Protein 1ISI (pdb70)

InterPro domains:
  IPR003193 ADP-ribosyl cyclase (CD38/157) [PF02267] (41-280)
  IPR003193 ADP-ribosyl cyclase (CD38/157) [PTHR10912] (11-288)
  IPR003193 ADP-ribosyl cyclase (CD38/157) [cd04759] (38-280)

Structure (mmCIF, N/CA/C/O backbone):
data_1ISI
#
_entry.id   1ISI
#
_cell.length_a   58.945
_cell.length_b   112.740
_cell.length_c   130.851
_cell.angle_alpha   90.00
_cell.angle_beta   90.00
_cell.angle_gamma   90.00
#
_symmetry.space_group_name_H-M   'P 21 21 21'
#
loop_
_entity.id
_entity.type
_entity.pdbx_description
1 polymer 'bone marrow stromal cell antigen 1'
2 branched 2-acetamido-2-deoxy-beta-D-glucopyranose-(1-4)-2-acetamido-2-deoxy-beta-D-glucopyranose
3 non-polymer NICOTINAMIDE
4 non-polymer '[[(2R,3S,4R,5R)-3,4-dihydroxy-5-(9H-imidazo[2,1-f]purin-6-ium-3-yl)oxolan-2-yl]methoxy-oxidanidyl-phosphoryl] [(2R,3S,4R,5R)-3,4-dihydroxy-5-oxidanidyl-oxolan-2-yl]methyl phosphate'
5 water water
#
loop_
_atom_site.group_PDB
_atom_site.id
_atom_site.type_symbol
_atom_site.label_atom_id
_atom_site.label_alt_id
_atom_site.label_comp_id
_atom_site.label_asym_id
_atom_site.label_entity_id
_atom_site.label_seq_id
_atom_site.pdbx_PDB_ins_code
_atom_site.Cartn_x
_atom_site.Cartn_y
_atom_site.Cartn_z
_atom_site.occupancy
_atom_site.B_iso_or_equiv
_atom_site.auth_seq_id
_atom_site.auth_comp_id
_atom_site.auth_asym_id
_atom_site.auth_atom_id
_atom_site.pdbx_PDB_model_num
ATOM 1 N N . TRP A 1 2 ? 1.818 -0.142 69.367 1.00 57.18 2 TRP A N 1
ATOM 2 C CA . TRP A 1 2 ? 2.721 0.475 70.382 1.00 56.57 2 TRP A CA 1
ATOM 3 C C . TRP A 1 2 ? 1.947 0.782 71.658 1.00 56.82 2 TRP A C 1
ATOM 4 O O . TRP A 1 2 ? 0.896 1.420 71.618 1.00 56.24 2 TRP A O 1
ATOM 15 N N . ARG A 1 3 ? 2.479 0.332 72.791 1.00 57.88 3 ARG A N 1
ATOM 16 C CA . ARG A 1 3 ? 1.822 0.536 74.076 1.00 58.65 3 ARG A CA 1
ATOM 17 C C . ARG A 1 3 ? 2.364 1.694 74.911 1.00 57.51 3 ARG A C 1
ATOM 18 O O . ARG A 1 3 ? 2.289 1.668 76.139 1.00 57.53 3 ARG A O 1
ATOM 26 N N . ALA A 1 4 ? 2.904 2.711 74.250 1.00 56.43 4 ALA A N 1
ATOM 27 C CA . ALA A 1 4 ? 3.432 3.870 74.957 1.00 55.16 4 ALA A CA 1
ATOM 28 C C . ALA A 1 4 ? 2.844 5.144 74.371 1.00 54.08 4 ALA A C 1
ATOM 29 O O . ALA A 1 4 ? 2.292 5.137 73.269 1.00 53.19 4 ALA A O 1
ATOM 31 N N . GLU A 1 5 ? 2.963 6.236 75.118 1.00 52.99 5 GLU A N 1
ATOM 32 C CA . GLU A 1 5 ? 2.442 7.526 74.688 1.00 52.22 5 GLU A CA 1
ATOM 33 C C . GLU A 1 5 ? 3.001 7.952 73.331 1.00 50.13 5 GLU A C 1
ATOM 34 O O . GLU A 1 5 ? 4.186 7.769 73.049 1.00 48.64 5 GLU A O 1
ATOM 40 N N . GLY A 1 6 ? 2.136 8.521 72.497 1.00 48.11 6 GLY A N 1
ATOM 41 C CA . GLY A 1 6 ? 2.558 8.979 71.187 1.00 46.07 6 GLY A CA 1
ATOM 42 C C . GLY A 1 6 ? 3.379 10.251 71.288 1.00 44.53 6 GLY A C 1
ATOM 43 O O . GLY A 1 6 ? 3.503 10.831 72.365 1.00 44.34 6 GLY A O 1
ATOM 44 N N . THR A 1 7 ? 3.934 10.687 70.162 1.00 42.55 7 THR A N 1
ATOM 45 C CA . THR A 1 7 ? 4.760 11.888 70.118 1.00 41.06 7 THR A CA 1
ATOM 46 C C . THR A 1 7 ? 4.071 13.098 70.748 1.00 40.59 7 THR A C 1
ATOM 47 O O . THR A 1 7 ? 2.868 13.297 70.578 1.00 40.92 7 THR A O 1
ATOM 51 N N . SER A 1 8 ? 4.846 13.900 71.474 1.00 38.60 8 SER A N 1
ATOM 52 C CA . SER A 1 8 ? 4.326 15.096 72.128 1.00 37.62 8 SER A CA 1
ATOM 53 C C . SER A 1 8 ? 3.987 16.167 71.088 1.00 37.52 8 SER A C 1
ATOM 54 O O . SER A 1 8 ? 4.763 16.421 70.166 1.00 36.54 8 SER A O 1
ATOM 57 N N . ALA A 1 9 ? 2.828 16.796 71.241 1.00 36.37 9 ALA A N 1
ATOM 58 C CA . ALA A 1 9 ? 2.415 17.835 70.312 1.00 36.53 9 ALA A CA 1
ATOM 59 C C . ALA A 1 9 ? 3.380 19.013 70.400 1.00 37.07 9 ALA A C 1
ATOM 60 O O . ALA A 1 9 ? 3.866 19.345 71.483 1.00 36.88 9 ALA A O 1
ATOM 62 N N . HIS A 1 10 ? 3.659 19.634 69.257 1.00 36.21 10 HIS A N 1
ATOM 63 C CA . HIS A 1 10 ? 4.552 20.791 69.201 1.00 38.16 10 HIS A CA 1
ATOM 64 C C . HIS A 1 10 ? 5.932 20.505 69.804 1.00 36.04 10 HIS A C 1
ATOM 65 O O . HIS A 1 10 ? 6.538 21.367 70.451 1.00 33.53 10 HIS A O 1
ATOM 72 N N . LEU A 1 11 ? 6.415 19.289 69.575 1.00 34.89 11 LEU A N 1
ATOM 73 C CA . LEU A 1 11 ? 7.711 18.850 70.074 1.00 34.83 11 LEU A CA 1
ATOM 74 C C . LEU A 1 11 ? 8.800 19.866 69.778 1.00 34.89 11 LEU A C 1
ATOM 75 O O . LEU A 1 11 ? 9.562 20.248 70.670 1.00 33.34 11 LEU A O 1
ATOM 80 N N . ARG A 1 12 ? 8.859 20.322 68.529 1.00 33.81 12 ARG A N 1
ATOM 81 C CA . ARG A 1 12 ? 9.879 21.281 68.121 1.00 33.89 12 ARG A CA 1
ATOM 82 C C . ARG A 1 12 ? 9.847 22.609 68.879 1.00 32.70 12 ARG A C 1
ATOM 83 O O . ARG A 1 12 ? 10.875 23.054 69.391 1.00 32.81 12 ARG A O 1
ATOM 91 N N . ASP A 1 13 ? 8.685 23.252 68.951 1.00 32.92 13 ASP A N 1
ATOM 92 C CA . ASP A 1 13 ? 8.590 24.528 69.663 1.00 31.52 13 ASP A CA 1
ATOM 93 C C . ASP A 1 13 ? 8.986 24.378 71.129 1.00 29.45 13 ASP A C 1
ATOM 94 O O . ASP A 1 13 ? 9.705 25.215 71.676 1.00 28.49 13 ASP A O 1
ATOM 99 N N . ILE A 1 14 ? 8.518 23.307 71.759 1.00 28.83 14 ILE A N 1
ATOM 100 C CA . ILE A 1 14 ? 8.831 23.050 73.166 1.00 28.64 14 ILE A CA 1
ATOM 101 C C . ILE A 1 14 ? 10.335 22.834 73.369 1.00 27.78 14 ILE A C 1
ATOM 102 O O . ILE A 1 14 ? 10.956 23.437 74.249 1.00 27.92 14 ILE A O 1
ATOM 107 N N . PHE A 1 15 ? 10.910 21.982 72.528 1.00 28.31 15 PHE A N 1
ATOM 108 C CA . PHE A 1 15 ? 12.331 21.654 72.567 1.00 27.57 15 PHE A CA 1
ATOM 109 C C . PHE A 1 15 ? 13.151 22.937 72.466 1.00 27.57 15 PHE A C 1
ATOM 110 O O . PHE A 1 15 ? 13.965 23.239 73.343 1.00 26.45 15 PHE A O 1
ATOM 118 N N . LEU A 1 16 ? 12.921 23.702 71.402 1.00 28.80 16 LEU A N 1
ATOM 119 C CA . LEU A 1 16 ? 13.654 24.946 71.184 1.00 28.88 16 LEU A CA 1
ATOM 120 C C . LEU A 1 16 ? 13.397 25.957 72.297 1.00 28.28 16 LEU A C 1
ATOM 121 O O . LEU A 1 16 ? 14.300 26.676 72.717 1.00 28.55 16 LEU A O 1
ATOM 126 N N . GLY A 1 17 ? 12.161 26.011 72.774 1.00 27.65 17 GLY A N 1
ATOM 127 C CA . GLY A 1 17 ? 11.843 26.932 73.848 1.00 26.84 17 GLY A CA 1
ATOM 128 C C . GLY A 1 17 ? 12.620 26.595 75.112 1.00 27.15 17 GLY A C 1
ATOM 129 O O . GLY A 1 17 ? 13.225 27.476 75.730 1.00 28.63 17 GLY A O 1
ATOM 130 N N . ARG A 1 18 ? 12.620 25.319 75.491 1.00 27.51 18 ARG A N 1
ATOM 131 C CA . ARG A 1 18 ? 13.324 24.888 76.696 1.00 28.18 18 ARG A CA 1
ATOM 132 C C . ARG A 1 18 ? 14.828 25.061 76.540 1.00 27.57 18 ARG A C 1
ATOM 133 O O . ARG A 1 18 ? 15.517 25.471 77.475 1.00 24.38 18 ARG A O 1
ATOM 141 N N . CYS A 1 19 ? 15.340 24.772 75.350 1.00 27.54 19 CYS A N 1
ATOM 142 C CA . CYS A 1 19 ? 16.765 24.927 75.108 1.00 27.01 19 CYS A CA 1
ATOM 143 C C . CYS A 1 19 ? 17.149 26.397 75.275 1.00 27.61 19 CYS A C 1
ATOM 144 O O . CYS A 1 19 ? 18.162 26.717 75.905 1.00 24.57 19 CYS A O 1
ATOM 147 N N . ALA A 1 20 ? 16.329 27.293 74.726 1.00 27.96 20 ALA A N 1
ATOM 148 C CA . ALA A 1 20 ? 16.600 28.728 74.828 1.00 30.08 20 ALA A CA 1
ATOM 149 C C . ALA A 1 20 ? 16.608 29.189 76.287 1.00 31.08 20 ALA A C 1
ATOM 150 O O . ALA A 1 20 ? 17.536 29.877 76.731 1.00 31.42 20 ALA A O 1
ATOM 152 N N . GLU A 1 21 ? 15.584 28.802 77.038 1.00 30.69 21 GLU A N 1
ATOM 153 C CA . GLU A 1 21 ? 15.510 29.197 78.443 1.00 31.39 21 GLU A CA 1
ATOM 154 C C . GLU A 1 21 ? 16.699 28.693 79.248 1.00 32.06 21 GLU A C 1
ATOM 155 O O . GLU A 1 21 ? 17.238 29.419 80.086 1.00 32.43 21 GLU A O 1
ATOM 161 N N . TYR A 1 22 ? 17.121 27.459 78.978 1.00 31.15 22 TYR A N 1
ATOM 162 C CA . TYR A 1 22 ? 18.233 26.868 79.707 1.00 32.14 22 TYR A CA 1
ATOM 163 C C . TYR A 1 22 ? 19.567 27.586 79.537 1.00 33.69 22 TYR A C 1
ATOM 164 O O . TYR A 1 22 ? 20.366 27.646 80.479 1.00 31.17 22 TYR A O 1
ATOM 173 N N . ARG A 1 23 ? 19.823 28.105 78.338 1.00 35.46 23 ARG A N 1
ATOM 174 C CA . ARG A 1 23 ? 21.077 28.799 78.073 1.00 38.79 23 ARG A CA 1
ATOM 175 C C . ARG A 1 23 ? 21.381 29.841 79.138 1.00 39.71 23 ARG A C 1
ATOM 176 O O . ARG A 1 23 ? 22.532 29.999 79.546 1.00 40.17 23 ARG A O 1
ATOM 184 N N . ALA A 1 24 ? 20.349 30.542 79.597 1.00 40.71 24 ALA A N 1
ATOM 185 C CA . ALA A 1 24 ? 20.526 31.563 80.624 1.00 41.90 24 ALA A CA 1
ATOM 186 C C . ALA A 1 24 ? 21.083 30.955 81.907 1.00 43.53 24 ALA A C 1
ATOM 187 O O . ALA A 1 24 ? 21.811 31.614 82.653 1.00 43.91 24 ALA A O 1
ATOM 189 N N . LEU A 1 25 ? 20.736 29.697 82.161 1.00 42.46 25 LEU A N 1
ATOM 190 C CA . LEU A 1 25 ? 21.196 29.006 83.357 1.00 44.23 25 LEU A CA 1
ATOM 191 C C . LEU A 1 25 ? 22.646 28.567 83.221 1.00 45.31 25 LEU A C 1
ATOM 192 O O . LEU A 1 25 ? 23.281 28.175 84.202 1.00 46.50 25 LEU A O 1
ATOM 197 N N . LEU A 1 26 ? 23.166 28.621 82.001 1.00 46.33 26 LEU A N 1
ATOM 198 C CA . LEU A 1 26 ? 24.551 28.244 81.747 1.00 47.08 26 LEU A CA 1
ATOM 199 C C . LEU A 1 26 ? 25.446 29.443 82.030 1.00 49.33 26 LEU A C 1
ATOM 200 O O . LEU A 1 26 ? 25.004 30.591 81.945 1.00 49.09 26 LEU A O 1
ATOM 205 N N . SER A 1 27 ? 26.701 29.173 82.374 1.00 51.63 27 SER A N 1
ATOM 206 C CA . SER A 1 27 ? 27.661 30.238 82.637 1.00 54.11 27 SER A CA 1
ATOM 207 C C . SER A 1 27 ? 28.133 30.744 81.278 1.00 55.55 27 SER A C 1
ATOM 208 O O . SER A 1 27 ? 28.208 29.974 80.320 1.00 55.22 27 SER A O 1
ATOM 211 N N . PRO A 1 28 ? 28.452 32.044 81.175 1.00 57.03 28 PRO A N 1
ATOM 212 C CA . PRO A 1 28 ? 28.914 32.633 79.913 1.00 57.95 28 PRO A CA 1
ATOM 213 C C . PRO A 1 28 ? 29.882 31.738 79.141 1.00 58.61 28 PRO A C 1
ATOM 214 O O . PRO A 1 28 ? 29.717 31.523 77.939 1.00 58.40 28 PRO A O 1
ATOM 218 N N . GLU A 1 29 ? 30.881 31.209 79.842 1.00 59.33 29 GLU A N 1
ATOM 219 C CA . GLU A 1 29 ? 31.878 30.343 79.223 1.00 60.75 29 GLU A CA 1
ATOM 220 C C . GLU A 1 29 ? 31.275 29.213 78.387 1.00 59.45 29 GLU A C 1
ATOM 221 O O . GLU A 1 29 ? 31.788 28.890 77.315 1.00 59.71 29 GLU A O 1
ATOM 227 N N . GLN A 1 30 ? 30.192 28.616 78.879 1.00 57.98 30 GLN A N 1
ATOM 228 C CA . GLN A 1 30 ? 29.532 27.513 78.178 1.00 56.25 30 GLN A CA 1
ATOM 229 C C . GLN A 1 30 ? 28.151 27.880 77.642 1.00 54.84 30 GLN A C 1
ATOM 230 O O . GLN A 1 30 ? 27.408 27.014 77.177 1.00 53.17 30 GLN A O 1
ATOM 236 N N . ARG A 1 31 ? 27.824 29.166 77.692 1.00 54.25 31 ARG A N 1
ATOM 237 C CA . ARG A 1 31 ? 26.525 29.656 77.236 1.00 53.83 31 ARG A CA 1
ATOM 238 C C . ARG A 1 31 ? 26.338 29.604 75.723 1.00 53.71 31 ARG A C 1
ATOM 239 O O . ARG A 1 31 ? 25.211 29.689 75.226 1.00 53.39 31 ARG A O 1
ATOM 247 N N . ASN A 1 32 ? 27.435 29.465 74.989 1.00 52.75 32 ASN A N 1
ATOM 248 C CA . ASN A 1 32 ? 27.352 29.420 73.539 1.00 52.18 32 ASN A CA 1
ATOM 249 C C . ASN A 1 32 ? 26.874 28.063 73.031 1.00 50.44 32 ASN A C 1
ATOM 250 O O . ASN A 1 32 ? 27.676 27.187 72.699 1.00 50.66 32 ASN A O 1
ATOM 255 N N . LYS A 1 33 ? 25.555 27.904 72.981 1.00 47.50 33 LYS A N 1
ATOM 256 C CA . LYS A 1 33 ? 24.922 26.678 72.507 1.00 43.66 33 LYS A CA 1
ATOM 257 C C . LYS A 1 33 ? 24.006 27.046 71.354 1.00 40.88 33 LYS A C 1
ATOM 258 O O . LYS A 1 33 ? 23.380 28.102 71.369 1.00 40.36 33 LYS A O 1
ATOM 264 N N . ASP A 1 34 ? 23.936 26.180 70.351 1.00 38.04 34 ASP A N 1
ATOM 265 C CA . ASP A 1 34 ? 23.085 26.433 69.197 1.00 35.78 34 ASP A CA 1
ATOM 266 C C . ASP A 1 34 ? 21.880 25.504 69.256 1.00 33.17 34 ASP A C 1
ATOM 267 O O . ASP A 1 34 ? 21.931 24.362 68.798 1.00 30.85 34 ASP A O 1
ATOM 272 N N . CYS A 1 35 ? 20.794 26.008 69.824 1.00 31.38 35 CYS A N 1
ATOM 273 C CA . CYS A 1 35 ? 19.579 25.233 69.967 1.00 30.50 35 CYS A CA 1
ATOM 274 C C . CYS A 1 35 ? 19.068 24.642 68.662 1.00 29.73 35 CYS A C 1
ATOM 275 O O . CYS A 1 35 ? 18.516 23.543 68.648 1.00 28.22 35 CYS A O 1
ATOM 278 N N . THR A 1 36 ? 19.255 25.356 67.560 1.00 30.71 36 THR A N 1
ATOM 279 C CA . THR A 1 36 ? 18.798 24.849 66.273 1.00 31.47 36 THR A CA 1
ATOM 280 C C . THR A 1 36 ? 19.615 23.628 65.860 1.00 30.68 36 THR A C 1
ATOM 281 O O . THR A 1 36 ? 19.067 22.629 65.393 1.00 30.83 36 THR A O 1
ATOM 285 N N . ALA A 1 37 ? 20.926 23.705 66.053 1.00 30.28 37 ALA A N 1
ATOM 286 C CA . ALA A 1 37 ? 21.807 22.596 65.702 1.00 30.03 37 ALA A CA 1
ATOM 287 C C . ALA A 1 37 ? 21.542 21.415 66.636 1.00 28.87 37 ALA A C 1
ATOM 288 O O . ALA A 1 37 ? 21.513 20.255 66.207 1.00 27.60 37 ALA A O 1
ATOM 290 N N . ILE A 1 38 ? 21.341 21.710 67.916 1.00 28.15 38 ILE A N 1
ATOM 291 C CA . ILE A 1 38 ? 21.080 20.654 68.887 1.00 27.36 38 ILE A CA 1
ATOM 292 C C . ILE A 1 38 ? 19.813 19.909 68.481 1.00 27.18 38 ILE A C 1
ATOM 293 O O . ILE A 1 38 ? 19.765 18.680 68.507 1.00 27.23 38 ILE A O 1
ATOM 298 N N . TRP A 1 39 ? 18.793 20.654 68.074 1.00 28.94 39 TRP A N 1
ATOM 299 C CA . TRP A 1 39 ? 17.536 20.042 67.637 1.00 28.05 39 TRP A CA 1
ATOM 300 C C . TRP A 1 39 ? 17.739 19.161 66.396 1.00 28.70 39 TRP A C 1
ATOM 301 O O . TRP A 1 39 ? 17.225 18.039 66.320 1.00 27.03 39 TRP A O 1
ATOM 312 N N . GLU A 1 40 ? 18.490 19.675 65.427 1.00 29.66 40 GLU A N 1
ATOM 313 C CA . GLU A 1 40 ? 18.757 18.934 64.198 1.00 31.69 40 GLU A CA 1
ATOM 314 C C . GLU A 1 40 ? 19.419 17.596 64.533 1.00 29.34 40 GLU A C 1
ATOM 315 O O . GLU A 1 40 ? 19.009 16.552 64.030 1.00 29.86 40 GLU A O 1
ATOM 321 N N . ALA A 1 41 ? 20.435 17.633 65.393 1.00 29.39 41 ALA A N 1
ATOM 322 C CA . ALA A 1 41 ? 21.144 16.419 65.796 1.00 28.53 41 ALA A CA 1
ATOM 323 C C . ALA A 1 41 ? 20.188 15.455 66.497 1.00 29.20 41 ALA A C 1
ATOM 324 O O . ALA A 1 41 ? 20.222 14.248 66.270 1.00 28.30 41 ALA A O 1
ATOM 326 N N . PHE A 1 42 ? 19.331 16.003 67.351 1.00 30.58 42 PHE A N 1
ATOM 327 C CA . PHE A 1 42 ? 18.351 15.210 68.084 1.00 30.10 42 PHE A CA 1
ATOM 328 C C . PHE A 1 42 ? 17.361 14.499 67.158 1.00 30.89 42 PHE A C 1
ATOM 329 O O . PHE A 1 42 ? 17.118 13.300 67.298 1.00 30.21 42 PHE A O 1
ATOM 337 N N . LYS A 1 43 ? 16.798 15.231 66.202 1.00 31.90 43 LYS A N 1
ATOM 338 C CA . LYS A 1 43 ? 15.796 14.637 65.329 1.00 32.99 43 LYS A CA 1
ATOM 339 C C . LYS A 1 43 ? 16.254 13.552 64.370 1.00 33.33 43 LYS A C 1
ATOM 340 O O . LYS A 1 43 ? 15.450 13.041 63.595 1.00 32.72 43 LYS A O 1
ATOM 346 N N . VAL A 1 44 ? 17.528 13.180 64.426 1.00 33.66 44 VAL A N 1
ATOM 347 C CA . VAL A 1 44 ? 18.011 12.117 63.553 1.00 34.98 44 VAL A CA 1
ATOM 348 C C . VAL A 1 44 ? 17.254 10.831 63.902 1.00 35.39 44 VAL A C 1
ATOM 349 O O . VAL A 1 44 ? 17.011 9.986 63.044 1.00 34.47 44 VAL A O 1
ATOM 353 N N . ALA A 1 45 ? 16.863 10.700 65.168 1.00 36.44 45 ALA A N 1
ATOM 354 C CA . ALA A 1 45 ? 16.126 9.527 65.625 1.00 36.95 45 ALA A CA 1
ATOM 355 C C . ALA A 1 45 ? 14.706 9.522 65.068 1.00 38.50 45 ALA A C 1
ATOM 356 O O . ALA A 1 45 ? 14.039 8.487 65.066 1.00 38.14 45 ALA A O 1
ATOM 358 N N . LEU A 1 46 ? 14.247 10.679 64.599 1.00 39.80 46 LEU A N 1
ATOM 359 C CA . LEU A 1 46 ? 12.898 10.803 64.049 1.00 41.64 46 LEU A CA 1
ATOM 360 C C . LEU A 1 46 ? 12.838 10.501 62.552 1.00 43.12 46 LEU A C 1
ATOM 361 O O . LEU A 1 46 ? 11.786 10.644 61.925 1.00 43.40 46 LEU A O 1
ATOM 366 N N . ASP A 1 47 ? 13.969 10.101 61.979 1.00 43.69 47 ASP A N 1
ATOM 367 C CA . ASP A 1 47 ? 14.010 9.752 60.566 1.00 44.38 47 ASP A CA 1
ATOM 368 C C . ASP A 1 47 ? 14.197 8.247 60.453 1.00 44.18 47 ASP A C 1
ATOM 369 O O . ASP A 1 47 ? 14.158 7.691 59.358 1.00 45.75 47 ASP A O 1
ATOM 374 N N . LYS A 1 48 ? 14.391 7.593 61.593 1.00 42.64 48 LYS A N 1
ATOM 375 C CA . LYS A 1 48 ? 14.608 6.151 61.621 1.00 42.14 48 LYS A CA 1
ATOM 376 C C . LYS A 1 48 ? 13.394 5.334 62.037 1.00 41.73 48 LYS A C 1
ATOM 377 O O . LYS A 1 48 ? 12.413 5.861 62.564 1.00 40.69 48 LYS A O 1
ATOM 383 N N . ASP A 1 49 ? 13.481 4.030 61.790 1.00 41.10 49 ASP A N 1
ATOM 384 C CA . ASP A 1 49 ? 12.432 3.095 62.165 1.00 41.18 49 ASP A CA 1
ATOM 385 C C . ASP A 1 49 ? 12.319 3.198 63.689 1.00 40.24 49 ASP A C 1
ATOM 386 O O . ASP A 1 49 ? 13.330 3.147 64.392 1.00 39.59 49 ASP A O 1
ATOM 391 N N . PRO A 1 50 ? 11.092 3.336 64.219 1.00 39.40 50 PRO A N 1
ATOM 392 C CA . PRO A 1 50 ? 10.875 3.453 65.666 1.00 39.18 50 PRO A CA 1
ATOM 393 C C . PRO A 1 50 ? 11.405 2.310 66.528 1.00 38.92 50 PRO A C 1
ATOM 394 O O . PRO A 1 50 ? 11.306 2.352 67.755 1.00 38.09 50 PRO A O 1
ATOM 398 N N . CYS A 1 51 ? 11.968 1.289 65.896 1.00 39.05 51 CYS A N 1
ATOM 399 C CA . CYS A 1 51 ? 12.522 0.169 66.647 1.00 40.04 51 CYS A CA 1
ATOM 400 C C . CYS A 1 51 ? 13.973 -0.075 66.271 1.00 39.80 51 CYS A C 1
ATOM 401 O O . CYS A 1 51 ? 14.537 -1.120 66.594 1.00 40.42 51 CYS A O 1
ATOM 404 N N . SER A 1 52 ? 14.582 0.902 65.607 1.00 39.72 52 SER A N 1
ATOM 405 C CA . SER A 1 52 ? 15.969 0.773 65.174 1.00 39.51 52 SER A CA 1
ATOM 406 C C . SER A 1 52 ? 16.822 1.969 65.577 1.00 38.78 52 SER A C 1
ATOM 407 O O . SER A 1 52 ? 17.752 2.343 64.859 1.00 39.43 52 SER A O 1
ATOM 410 N N . VAL A 1 53 ? 16.498 2.582 66.712 1.00 36.66 53 VAL A N 1
ATOM 411 C CA . VAL A 1 53 ? 17.270 3.722 67.187 1.00 34.36 53 VAL A CA 1
ATOM 412 C C . VAL A 1 53 ? 18.193 3.253 68.306 1.00 33.95 53 VAL A C 1
ATOM 413 O O . VAL A 1 53 ? 17.750 2.658 69.285 1.00 32.68 53 VAL A O 1
ATOM 417 N N . LEU A 1 54 ? 19.485 3.511 68.144 1.00 33.55 54 LEU A N 1
ATOM 418 C CA . LEU A 1 54 ? 20.468 3.102 69.138 1.00 34.04 54 LEU A CA 1
ATOM 419 C C . LEU A 1 54 ? 20.902 4.287 69.988 1.00 32.24 54 LEU A C 1
ATOM 420 O O . LEU A 1 54 ? 20.787 5.437 69.568 1.00 32.51 54 LEU A O 1
ATOM 425 N N . PRO A 1 55 ? 21.397 4.021 71.204 1.00 31.18 55 PRO A N 1
ATOM 426 C CA . PRO A 1 55 ? 21.838 5.122 72.060 1.00 30.35 55 PRO A CA 1
ATOM 427 C C . PRO A 1 55 ? 22.860 5.998 71.324 1.00 29.67 55 PRO A C 1
ATOM 428 O O . PRO A 1 55 ? 22.805 7.230 71.389 1.00 29.53 55 PRO A O 1
ATOM 432 N N . SER A 1 56 ? 23.777 5.354 70.608 1.00 28.24 56 SER A N 1
ATOM 433 C CA . SER A 1 56 ? 24.823 6.069 69.878 1.00 29.77 56 SER A CA 1
ATOM 434 C C . SER A 1 56 ? 24.323 7.034 68.801 1.00 29.59 56 SER A C 1
ATOM 435 O O . SER A 1 56 ? 25.047 7.956 68.418 1.00 30.38 56 SER A O 1
ATOM 438 N N . ASP A 1 57 ? 23.104 6.834 68.307 1.00 28.60 57 ASP A N 1
ATOM 439 C CA . ASP A 1 57 ? 22.566 7.746 67.298 1.00 29.20 57 ASP A CA 1
ATOM 440 C C . ASP A 1 57 ? 22.481 9.157 67.876 1.00 29.76 57 ASP A C 1
ATOM 441 O O . ASP A 1 57 ? 22.466 10.143 67.138 1.00 28.70 57 ASP A O 1
ATOM 446 N N . TYR A 1 58 ? 22.443 9.245 69.204 1.00 27.82 58 TYR A N 1
ATOM 447 C CA . TYR A 1 58 ? 22.351 10.529 69.885 1.00 27.81 58 TYR A CA 1
ATOM 448 C C . TYR A 1 58 ? 23.707 11.130 70.258 1.00 28.06 58 TYR A C 1
ATOM 449 O O . TYR A 1 58 ? 23.764 12.138 70.962 1.00 28.33 58 TYR A O 1
ATOM 458 N N . ASP A 1 59 ? 24.793 10.516 69.794 1.00 28.74 59 ASP A N 1
ATOM 459 C CA . ASP A 1 59 ? 26.132 11.023 70.091 1.00 29.70 59 ASP A CA 1
ATOM 460 C C . ASP A 1 59 ? 26.333 12.486 69.708 1.00 29.25 59 ASP A C 1
ATOM 461 O O . ASP A 1 59 ? 26.867 13.263 70.498 1.00 28.40 59 ASP A O 1
ATOM 466 N N . LEU A 1 60 ? 25.916 12.862 68.500 1.00 28.42 60 LEU A N 1
ATOM 467 C CA . LEU A 1 60 ? 26.092 14.246 68.049 1.00 30.22 60 LEU A CA 1
ATOM 468 C C . LEU A 1 60 ? 25.297 15.187 68.950 1.00 29.22 60 LEU A C 1
ATOM 469 O O . LEU A 1 60 ? 25.799 16.233 69.384 1.00 28.13 60 LEU A O 1
ATOM 474 N N . PHE A 1 61 ? 24.049 14.810 69.218 1.00 28.98 61 PHE A N 1
ATOM 475 C CA . PHE A 1 61 ? 23.182 15.606 70.084 1.00 28.03 61 PHE A CA 1
ATOM 476 C C . PHE A 1 61 ? 23.898 15.897 71.406 1.00 27.57 61 PHE A C 1
ATOM 477 O O . PHE A 1 61 ? 23.943 17.037 71.865 1.00 29.02 61 PHE A O 1
ATOM 485 N N . ILE A 1 62 ? 24.469 14.867 72.017 1.00 27.62 62 ILE A N 1
ATOM 486 C CA . ILE A 1 62 ? 25.173 15.060 73.283 1.00 25.57 62 ILE A CA 1
ATOM 487 C C . ILE A 1 62 ? 26.389 15.964 73.104 1.00 25.88 62 ILE A C 1
ATOM 488 O O . ILE A 1 62 ? 26.639 16.863 73.918 1.00 26.02 62 ILE A O 1
ATOM 493 N N . THR A 1 63 ? 27.145 15.722 72.036 1.00 26.55 63 THR A N 1
ATOM 494 C CA . THR A 1 63 ? 28.341 16.511 71.751 1.00 26.52 63 THR A CA 1
ATOM 495 C C . THR A 1 63 ? 28.038 18.001 71.707 1.00 26.19 63 THR A C 1
ATOM 496 O O . THR A 1 63 ? 28.766 18.809 72.289 1.00 26.92 63 THR A O 1
ATOM 500 N N . LEU A 1 64 ? 26.956 18.363 71.027 1.00 27.17 64 LEU A N 1
ATOM 501 C CA . LEU A 1 64 ? 26.567 19.766 70.899 1.00 28.81 64 LEU A CA 1
ATOM 502 C C . LEU A 1 64 ? 25.909 20.374 72.143 1.00 30.13 64 LEU A C 1
ATOM 503 O O . LEU A 1 64 ? 25.927 21.597 72.321 1.00 30.39 64 LEU A O 1
ATOM 508 N N . SER A 1 65 ? 25.343 19.536 73.009 1.00 29.95 65 SER A N 1
ATOM 509 C CA . SER A 1 65 ? 24.661 20.043 74.205 1.00 30.53 65 SER A CA 1
ATOM 510 C C . SER A 1 65 ? 25.391 19.851 75.536 1.00 32.51 65 SER A C 1
ATOM 511 O O . SER A 1 65 ? 25.011 20.436 76.547 1.00 31.88 65 SER A O 1
ATOM 514 N N . ARG A 1 66 ? 26.439 19.040 75.534 1.00 33.31 66 ARG A N 1
ATOM 515 C CA . ARG A 1 66 ? 27.186 18.761 76.753 1.00 33.94 66 ARG A CA 1
ATOM 516 C C . ARG A 1 66 ? 27.794 19.983 77.442 1.00 34.15 66 ARG A C 1
ATOM 517 O O . ARG A 1 66 ? 28.296 20.898 76.790 1.00 34.51 66 ARG A O 1
ATOM 525 N N . HIS A 1 67 ? 27.717 19.994 78.772 1.00 33.38 67 HIS A N 1
ATOM 526 C CA . HIS A 1 67 ? 28.299 21.051 79.592 1.00 31.98 67 HIS A CA 1
ATOM 527 C C . HIS A 1 67 ? 28.638 20.431 80.940 1.00 32.47 67 HIS A C 1
ATOM 528 O O . HIS A 1 67 ? 28.173 19.335 81.265 1.00 30.48 67 HIS A O 1
ATOM 535 N N . SER A 1 68 ? 29.454 21.114 81.731 1.00 32.64 68 SER A N 1
ATOM 536 C CA . SER A 1 68 ? 29.847 20.550 83.012 1.00 33.80 68 SER A CA 1
ATOM 537 C C . SER A 1 68 ? 28.739 20.599 84.057 1.00 32.33 68 SER A C 1
ATOM 538 O O . SER A 1 68 ? 27.854 21.450 84.009 1.00 32.13 68 SER A O 1
ATOM 541 N N . ILE A 1 69 ? 28.808 19.668 85.002 1.00 31.86 69 ILE A N 1
ATOM 542 C CA . ILE A 1 69 ? 27.846 19.576 86.089 1.00 30.41 69 ILE A CA 1
ATOM 543 C C . ILE A 1 69 ? 28.606 19.890 87.373 1.00 30.95 69 ILE A C 1
ATOM 544 O O . ILE A 1 69 ? 29.612 19.248 87.678 1.00 30.57 69 ILE A O 1
ATOM 549 N N . PRO A 1 70 ? 28.137 20.883 88.143 1.00 31.82 70 PRO A N 1
ATOM 550 C CA . PRO A 1 70 ? 28.809 21.254 89.391 1.00 33.77 70 PRO A CA 1
ATOM 551 C C . PRO A 1 70 ? 29.062 20.074 90.315 1.00 34.07 70 PRO A C 1
ATOM 552 O O . PRO A 1 70 ? 28.234 19.171 90.442 1.00 34.44 70 PRO A O 1
ATOM 556 N N . ARG A 1 71 ? 30.223 20.088 90.955 1.00 35.93 71 ARG A N 1
ATOM 557 C CA . ARG A 1 71 ? 30.601 19.036 91.885 1.00 36.56 71 ARG A CA 1
ATOM 558 C C . ARG A 1 71 ? 29.565 19.025 93.004 1.00 35.95 71 ARG A C 1
ATOM 559 O O . ARG A 1 71 ? 29.036 20.071 93.369 1.00 36.52 71 ARG A O 1
ATOM 567 N N . ASP A 1 72 ? 29.266 17.842 93.529 1.00 36.15 72 ASP A N 1
ATOM 568 C CA . ASP A 1 72 ? 28.304 17.688 94.621 1.00 35.41 72 ASP A CA 1
ATOM 569 C C . ASP A 1 72 ? 26.853 18.032 94.284 1.00 35.29 72 ASP A C 1
ATOM 570 O O . ASP A 1 72 ? 25.985 17.944 95.156 1.00 35.05 72 ASP A O 1
ATOM 575 N N . LYS A 1 73 ? 26.575 18.413 93.040 1.00 34.59 73 LYS A N 1
ATOM 576 C CA . LYS A 1 73 ? 25.209 18.785 92.670 1.00 34.30 73 LYS A CA 1
ATOM 577 C C . LYS A 1 73 ? 24.383 17.755 91.896 1.00 32.68 73 LYS A C 1
ATOM 578 O O . LYS A 1 73 ? 23.231 18.021 91.553 1.00 33.49 73 LYS A O 1
ATOM 584 N N . SER A 1 74 ? 24.948 16.589 91.615 1.00 29.95 74 SER A N 1
ATOM 585 C CA . SER A 1 74 ? 24.192 15.583 90.881 1.00 28.56 74 SER A CA 1
ATOM 586 C C . SER A 1 74 ? 23.155 14.918 91.780 1.00 28.62 74 SER A C 1
ATOM 587 O O . SER A 1 74 ? 23.395 14.702 92.972 1.00 27.80 74 SER A O 1
ATOM 590 N N . LEU A 1 75 ? 22.000 14.599 91.199 1.00 26.94 75 LEU A N 1
ATOM 591 C CA . LEU A 1 75 ? 20.911 13.962 91.934 1.00 26.05 75 LEU A CA 1
ATOM 592 C C . LEU A 1 75 ? 20.272 12.873 91.083 1.00 25.88 75 LEU A C 1
ATOM 593 O O . LEU A 1 75 ? 19.595 13.173 90.098 1.00 27.17 75 LEU A O 1
ATOM 598 N N . PHE A 1 76 ? 20.514 11.612 91.446 1.00 25.06 76 PHE A N 1
ATOM 599 C CA . PHE A 1 76 ? 19.944 10.470 90.726 1.00 25.85 76 PHE A CA 1
ATOM 600 C C . PHE A 1 76 ? 18.646 10.087 91.440 1.00 25.34 76 PHE A C 1
ATOM 601 O O . PHE A 1 76 ? 18.432 10.503 92.577 1.00 26.14 76 PHE A O 1
ATOM 609 N N . TRP A 1 77 ? 17.781 9.302 90.799 1.00 25.73 77 TRP A N 1
ATOM 610 C CA . TRP A 1 77 ? 16.518 8.948 91.449 1.00 25.57 77 TRP A CA 1
ATOM 611 C C . TRP A 1 77 ? 15.729 7.801 90.835 1.00 26.38 77 TRP A C 1
ATOM 612 O O . TRP A 1 77 ? 16.046 7.312 89.760 1.00 25.79 77 TRP A O 1
ATOM 623 N N . GLU A 1 78 ? 14.683 7.392 91.545 1.00 26.42 78 GLU A N 1
ATOM 624 C CA . GLU A 1 78 ? 13.790 6.333 91.093 1.00 28.62 78 GLU A CA 1
ATOM 625 C C . GLU A 1 78 ? 12.406 6.592 91.681 1.00 28.57 78 GLU A C 1
ATOM 626 O O . GLU A 1 78 ? 12.284 6.914 92.859 1.00 29.27 78 GLU A O 1
ATOM 632 N N . ASN A 1 79 ? 11.370 6.478 90.853 1.00 28.85 79 ASN A N 1
ATOM 633 C CA . ASN A 1 79 ? 9.997 6.651 91.321 1.00 27.45 79 ASN A CA 1
ATOM 634 C C . ASN A 1 79 ? 9.770 7.912 92.152 1.00 27.95 79 ASN A C 1
ATOM 635 O O . ASN A 1 79 ? 9.027 7.879 93.135 1.00 27.21 79 ASN A O 1
ATOM 640 N N . SER A 1 80 ? 10.386 9.023 91.752 1.00 25.70 80 SER A N 1
ATOM 641 C CA . SER A 1 80 ? 10.239 10.273 92.492 1.00 25.41 80 SER A CA 1
ATOM 642 C C . SER A 1 80 ? 10.342 11.480 91.562 1.00 24.85 80 SER A C 1
ATOM 643 O O . SER A 1 80 ? 10.757 12.556 91.986 1.00 22.89 80 SER A O 1
ATOM 646 N N . HIS A 1 81 ? 9.950 11.295 90.303 1.00 25.95 81 HIS A N 1
ATOM 647 C CA . HIS A 1 81 ? 10.046 12.339 89.288 1.00 25.14 81 HIS A CA 1
ATOM 648 C C . HIS A 1 81 ? 9.673 13.774 89.676 1.00 24.97 81 HIS A C 1
ATOM 649 O O . HIS A 1 81 ? 10.518 14.669 89.630 1.00 24.84 81 HIS A O 1
ATOM 656 N N . LEU A 1 82 ? 8.414 14.003 90.035 1.00 23.74 82 LEU A N 1
ATOM 657 C CA . LEU A 1 82 ? 7.975 15.350 90.387 1.00 24.70 82 LEU A CA 1
ATOM 658 C C . LEU A 1 82 ? 8.651 15.928 91.626 1.00 23.97 82 LEU A C 1
ATOM 659 O O . LEU A 1 82 ? 8.947 17.125 91.674 1.00 23.71 82 LEU A O 1
ATOM 664 N N . LEU A 1 83 ? 8.884 15.085 92.629 1.00 22.98 83 LEU A N 1
ATOM 665 C CA . LEU A 1 83 ? 9.519 15.534 93.866 1.00 23.06 83 LEU A CA 1
ATOM 666 C C . LEU A 1 83 ? 10.965 15.958 93.588 1.00 22.67 83 LEU A C 1
ATOM 667 O O . LEU A 1 83 ? 11.461 16.919 94.179 1.00 23.42 83 LEU A O 1
ATOM 672 N N . VAL A 1 84 ? 11.632 15.242 92.685 1.00 23.58 84 VAL A N 1
ATOM 673 C CA . VAL A 1 84 ? 13.007 15.559 92.315 1.00 24.65 84 VAL A CA 1
ATOM 674 C C . VAL A 1 84 ? 13.063 16.912 91.600 1.00 24.67 84 VAL A C 1
ATOM 675 O O . VAL A 1 84 ? 13.897 17.756 91.929 1.00 22.97 84 VAL A O 1
ATOM 679 N N . ASN A 1 85 ? 12.172 17.127 90.634 1.00 23.58 85 ASN A N 1
ATOM 680 C CA . ASN A 1 85 ? 12.150 18.401 89.917 1.00 23.94 85 ASN A CA 1
ATOM 681 C C . ASN A 1 85 ? 11.827 19.573 90.844 1.00 23.94 85 ASN A C 1
ATOM 682 O O . ASN A 1 85 ? 12.475 20.618 90.773 1.00 23.39 85 ASN A O 1
ATOM 687 N N . SER A 1 86 ? 10.826 19.408 91.707 1.00 23.70 86 SER A N 1
ATOM 688 C CA . SER A 1 86 ? 10.463 20.475 92.635 1.00 25.72 86 SER A CA 1
ATOM 689 C C . SER A 1 86 ? 11.573 20.753 93.651 1.00 25.79 86 SER A C 1
ATOM 690 O O . SER A 1 86 ? 11.869 21.910 93.951 1.00 25.08 86 SER A O 1
ATOM 693 N N . PHE A 1 87 ? 12.186 19.700 94.187 1.00 24.61 87 PHE A N 1
ATOM 694 C CA . PHE A 1 87 ? 13.243 19.903 95.172 1.00 23.81 87 PHE A CA 1
ATOM 695 C C . PHE A 1 87 ? 14.461 20.580 94.543 1.00 24.68 87 PHE A C 1
ATOM 696 O O . PHE A 1 87 ? 15.021 21.516 95.117 1.00 24.00 87 PHE A O 1
ATOM 704 N N . ALA A 1 88 ? 14.862 20.103 93.367 1.00 24.41 88 ALA A N 1
ATOM 705 C CA . ALA A 1 88 ? 16.015 20.655 92.649 1.00 26.34 88 ALA A CA 1
ATOM 706 C C . ALA A 1 88 ? 15.833 22.151 92.376 1.00 28.15 88 ALA A C 1
ATOM 707 O O . ALA A 1 88 ? 16.802 22.911 92.338 1.00 28.17 88 ALA A O 1
ATOM 709 N N . ASP A 1 89 ? 14.588 22.560 92.164 1.00 28.40 89 ASP A N 1
ATOM 710 C CA . ASP A 1 89 ? 14.276 23.962 91.952 1.00 30.16 89 ASP A CA 1
ATOM 711 C C . ASP A 1 89 ? 15.100 24.627 90.838 1.00 31.05 89 ASP A C 1
ATOM 712 O O . ASP A 1 89 ? 15.834 25.588 91.076 1.00 30.41 89 ASP A O 1
ATOM 717 N N . ASN A 1 90 ? 14.979 24.086 89.630 1.00 31.19 90 ASN A N 1
ATOM 718 C CA . ASN A 1 90 ? 15.644 24.616 88.445 1.00 34.25 90 ASN A CA 1
ATOM 719 C C . ASN A 1 90 ? 17.141 24.928 88.614 1.00 33.32 90 ASN A C 1
ATOM 720 O O . ASN A 1 90 ? 17.598 26.017 88.271 1.00 32.40 90 ASN A O 1
ATOM 725 N N . THR A 1 91 ? 17.881 23.945 89.125 1.00 33.07 91 THR A N 1
ATOM 726 C CA . THR A 1 91 ? 19.326 24.007 89.379 1.00 32.60 91 THR A CA 1
ATOM 727 C C . THR A 1 91 ? 19.709 24.788 90.634 1.00 33.86 91 THR A C 1
ATOM 728 O O . THR A 1 91 ? 20.878 24.803 91.019 1.00 36.13 91 THR A O 1
ATOM 732 N N . ARG A 1 92 ? 18.743 25.425 91.287 1.00 34.69 92 ARG A N 1
ATOM 733 C CA . ARG A 1 92 ? 19.056 26.209 92.482 1.00 35.44 92 ARG A CA 1
ATOM 734 C C . ARG A 1 92 ? 19.543 25.379 93.677 1.00 34.53 92 ARG A C 1
ATOM 735 O O . ARG A 1 92 ? 20.424 25.820 94.420 1.00 34.08 92 ARG A O 1
ATOM 743 N N . ARG A 1 93 ? 18.976 24.192 93.878 1.00 31.41 93 ARG A N 1
ATOM 744 C CA . ARG A 1 93 ? 19.413 23.346 94.992 1.00 30.42 93 ARG A CA 1
ATOM 745 C C . ARG A 1 93 ? 20.287 22.211 94.472 1.00 29.57 93 ARG A C 1
ATOM 746 O O . ARG A 1 93 ? 21.358 21.943 95.007 1.00 29.02 93 ARG A O 1
ATOM 754 N N . PHE A 1 94 ? 19.814 21.536 93.432 1.00 27.84 94 PHE A N 1
ATOM 755 C CA . PHE A 1 94 ? 20.563 20.439 92.833 1.00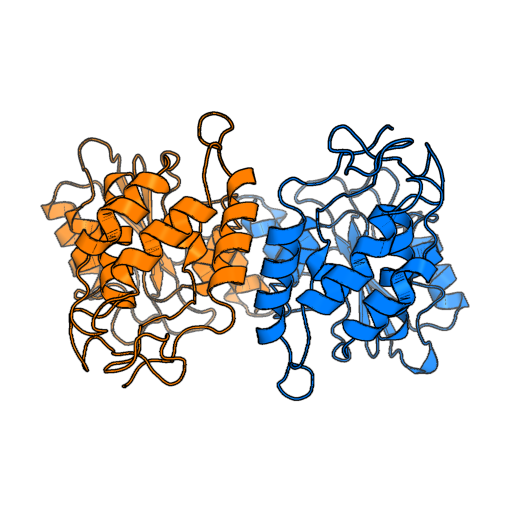 28.34 94 PHE A CA 1
ATOM 756 C C . PHE A 1 94 ? 20.376 20.443 91.331 1.00 27.28 94 PHE A C 1
ATOM 757 O O . PHE A 1 94 ? 19.548 21.182 90.803 1.00 28.01 94 PHE A O 1
ATOM 765 N N . MET A 1 95 ? 21.147 19.611 90.642 1.00 27.61 95 MET A N 1
ATOM 766 C CA . MET A 1 95 ? 21.041 19.538 89.201 1.00 26.57 95 MET A CA 1
ATOM 767 C C . MET A 1 95 ? 20.801 18.116 88.706 1.00 25.28 95 MET A C 1
ATOM 768 O O . MET A 1 95 ? 21.728 17.437 88.279 1.00 25.34 95 MET A O 1
ATOM 773 N N . PRO A 1 96 ? 19.553 17.625 88.809 1.00 25.02 96 PRO A N 1
ATOM 774 C CA . PRO A 1 96 ? 19.274 16.271 88.323 1.00 24.44 96 PRO A CA 1
ATOM 775 C C . PRO A 1 96 ? 19.366 16.350 86.790 1.00 23.61 96 PRO A C 1
ATOM 776 O O . PRO A 1 96 ? 19.457 17.448 86.236 1.00 24.62 96 PRO A O 1
ATOM 780 N N . LEU A 1 97 ? 19.348 15.213 86.106 1.00 23.77 97 LEU A N 1
ATOM 781 C CA . LEU A 1 97 ? 19.456 15.216 84.643 1.00 24.93 97 LEU A CA 1
ATOM 782 C C . LEU A 1 97 ? 18.432 16.132 83.965 1.00 25.62 97 LEU A C 1
ATOM 783 O O . LEU A 1 97 ? 18.739 16.778 82.954 1.00 26.29 97 LEU A O 1
ATOM 788 N N . SER A 1 98 ? 17.227 16.208 84.527 1.00 25.90 98 SER A N 1
ATOM 789 C CA . SER A 1 98 ? 16.174 17.052 83.960 1.00 25.66 98 SER A CA 1
ATOM 790 C C . SER A 1 98 ? 16.569 18.525 84.025 1.00 25.52 98 SER A C 1
ATOM 791 O O . SER A 1 98 ? 15.942 19.378 83.390 1.00 24.45 98 SER A O 1
ATOM 794 N N . ASP A 1 99 ? 17.605 18.820 84.808 1.00 25.55 99 ASP A N 1
ATOM 795 C CA . ASP A 1 99 ? 18.092 20.183 84.939 1.00 25.35 99 ASP A CA 1
ATOM 796 C C . ASP A 1 99 ? 19.480 20.365 84.313 1.00 24.93 99 ASP A C 1
ATOM 797 O O . ASP A 1 99 ? 20.246 21.245 84.703 1.00 23.40 99 ASP A O 1
ATOM 802 N N . VAL A 1 100 ? 19.791 19.499 83.357 1.00 24.24 100 VAL A N 1
ATOM 803 C CA . VAL A 1 100 ? 21.039 19.545 82.602 1.00 24.62 100 VAL A CA 1
ATOM 804 C C . VAL A 1 100 ? 20.505 19.748 81.185 1.00 25.38 100 VAL A C 1
ATOM 805 O O . VAL A 1 100 ? 19.508 19.122 80.812 1.00 25.64 100 VAL A O 1
ATOM 809 N N . LEU A 1 101 ? 21.142 20.610 80.396 1.00 25.59 101 LEU A N 1
ATOM 810 C CA . LEU A 1 101 ? 20.640 20.894 79.045 1.00 25.52 101 LEU A CA 1
ATOM 811 C C . LEU A 1 101 ? 20.093 19.718 78.238 1.00 24.83 101 LEU A C 1
ATOM 812 O O . LEU A 1 101 ? 18.943 19.766 77.793 1.00 26.19 101 LEU A O 1
ATOM 817 N N . TYR A 1 102 ? 20.883 18.664 78.046 1.00 24.65 102 TYR A N 1
ATOM 818 C CA . TYR A 1 102 ? 20.403 17.542 77.248 1.00 24.28 102 TYR A CA 1
ATOM 819 C C . TYR A 1 102 ? 19.254 16.731 77.844 1.00 25.24 102 TYR A C 1
ATOM 820 O O . TYR A 1 102 ? 18.571 16.010 77.120 1.00 26.46 102 TYR A O 1
ATOM 829 N N . GLY A 1 103 ? 19.022 16.856 79.150 1.00 24.75 103 GLY A N 1
ATOM 830 C CA . GLY A 1 103 ? 17.911 16.140 79.760 1.00 24.75 103 GLY A CA 1
ATOM 831 C C . GLY A 1 103 ? 16.696 17.053 79.813 1.00 23.56 103 GLY A C 1
ATOM 832 O O . GLY A 1 103 ? 15.549 16.630 79.666 1.00 23.17 103 GLY A O 1
ATOM 833 N N . ARG A 1 104 ? 16.974 18.335 80.002 1.00 24.32 104 ARG A N 1
ATOM 834 C CA . ARG A 1 104 ? 15.954 19.370 80.085 1.00 24.98 104 ARG A CA 1
ATOM 835 C C . ARG A 1 104 ? 15.035 19.450 78.865 1.00 25.53 104 ARG A C 1
ATOM 836 O O . ARG A 1 104 ? 13.827 19.681 78.999 1.00 24.13 104 ARG A O 1
ATOM 844 N N . VAL A 1 105 ? 15.604 19.269 77.676 1.00 24.50 105 VAL A N 1
ATOM 845 C CA . VAL A 1 105 ? 14.819 19.358 76.447 1.00 25.10 105 VAL A CA 1
ATOM 846 C C . VAL A 1 105 ? 13.870 18.194 76.213 1.00 25.79 105 VAL A C 1
ATOM 847 O O . VAL A 1 105 ? 12.989 18.283 75.358 1.00 29.26 105 VAL A O 1
ATOM 851 N N . ALA A 1 106 ? 14.034 17.108 76.963 1.00 25.03 106 ALA A N 1
ATOM 852 C CA . ALA A 1 106 ? 13.191 15.932 76.774 1.00 25.02 106 ALA A CA 1
ATOM 853 C C . ALA A 1 106 ? 12.303 15.532 77.950 1.00 26.28 106 ALA A C 1
ATOM 854 O O . ALA A 1 106 ? 11.428 14.672 77.797 1.00 24.65 106 ALA A O 1
ATOM 856 N N . ASP A 1 107 ? 12.527 16.140 79.114 1.00 25.09 107 ASP A N 1
ATOM 857 C CA . ASP A 1 107 ? 11.753 15.818 80.317 1.00 27.29 107 ASP A CA 1
ATOM 858 C C . ASP A 1 107 ? 10.250 15.807 80.019 1.00 27.45 107 ASP A C 1
ATOM 859 O O . ASP A 1 107 ? 9.712 16.774 79.486 1.00 26.36 107 ASP A O 1
ATOM 864 N N . PHE A 1 108 ? 9.585 14.705 80.362 1.00 26.85 108 PHE A N 1
ATOM 865 C CA . PHE A 1 108 ? 8.143 14.538 80.144 1.00 28.99 108 PHE A CA 1
ATOM 866 C C . PHE A 1 108 ? 7.725 14.301 78.690 1.00 29.13 108 PHE A C 1
ATOM 867 O O . PHE A 1 108 ? 6.572 13.952 78.426 1.00 29.91 108 PHE A O 1
ATOM 875 N N . LEU A 1 109 ? 8.641 14.474 77.745 1.00 27.91 109 LEU A N 1
ATOM 876 C CA . LEU A 1 109 ? 8.274 14.310 76.343 1.00 27.36 109 LEU A CA 1
ATOM 877 C C . LEU A 1 109 ? 8.377 12.895 75.796 1.00 27.91 109 LEU A C 1
ATOM 878 O O . LEU A 1 109 ? 8.972 12.006 76.404 1.00 27.34 109 LEU A O 1
ATOM 883 N N . SER A 1 110 ? 7.768 12.695 74.637 1.00 29.51 110 SER A N 1
ATOM 884 C CA . SER A 1 110 ? 7.783 11.401 73.973 1.00 31.35 110 SER A CA 1
ATOM 885 C C . SER A 1 110 ? 7.915 11.669 72.478 1.00 30.97 110 SER A C 1
ATOM 886 O O . SER A 1 110 ? 7.473 12.709 71.995 1.00 31.06 110 SER A O 1
ATOM 889 N N . TRP A 1 111 ? 8.524 10.740 71.748 1.00 31.77 111 TRP A N 1
ATOM 890 C CA . TRP A 1 111 ? 8.719 10.923 70.316 1.00 31.73 111 TRP A CA 1
ATOM 891 C C . TRP A 1 111 ? 9.109 9.638 69.590 1.00 33.77 111 TRP A C 1
ATOM 892 O O . TRP A 1 111 ? 9.771 8.761 70.152 1.00 33.65 111 TRP A O 1
ATOM 903 N N . CYS A 1 112 ? 8.691 9.543 68.333 1.00 34.11 112 CYS A N 1
ATOM 904 C CA . CYS A 1 112 ? 9.010 8.401 67.489 1.00 37.71 112 CYS A CA 1
ATOM 905 C C . CYS A 1 112 ? 8.400 8.631 66.112 1.00 38.89 112 CYS A C 1
ATOM 906 O O . CYS A 1 112 ? 7.392 9.324 65.976 1.00 38.07 112 CYS A O 1
ATOM 909 N N . ARG A 1 113 ? 9.030 8.072 65.087 1.00 40.65 113 ARG A N 1
ATOM 910 C CA . ARG A 1 113 ? 8.517 8.213 63.731 1.00 42.59 113 ARG A CA 1
ATOM 911 C C . ARG A 1 113 ? 7.513 7.088 63.500 1.00 43.85 113 ARG A C 1
ATOM 912 O O . ARG A 1 113 ? 7.450 6.138 64.278 1.00 42.09 113 ARG A O 1
ATOM 920 N N . GLN A 1 114 ? 6.726 7.197 62.435 1.00 46.36 114 GLN A N 1
ATOM 921 C CA . GLN A 1 114 ? 5.762 6.155 62.116 1.00 48.32 114 GLN A CA 1
ATOM 922 C C . GLN A 1 114 ? 6.510 4.934 61.592 1.00 49.09 114 GLN A C 1
ATOM 923 O O . GLN A 1 114 ? 7.601 5.058 61.031 1.00 46.74 114 GLN A O 1
ATOM 929 N N . LYS A 1 115 ? 5.921 3.758 61.784 1.00 50.57 115 LYS A N 1
ATOM 930 C CA . LYS A 1 115 ? 6.530 2.511 61.342 1.00 53.24 115 LYS A CA 1
ATOM 931 C C . LYS A 1 115 ? 6.937 2.546 59.873 1.00 54.35 115 LYS A C 1
ATOM 932 O O . LYS A 1 115 ? 8.088 2.264 59.535 1.00 54.13 115 LYS A O 1
ATOM 938 N N . ALA A 1 116 ? 5.996 2.898 59.002 1.00 55.43 116 ALA A N 1
ATOM 939 C CA . ALA A 1 116 ? 6.273 2.931 57.571 1.00 57.27 116 ALA A CA 1
ATOM 940 C C . ALA A 1 116 ? 6.010 4.272 56.893 1.00 58.08 116 ALA A C 1
ATOM 941 O O . ALA A 1 116 ? 5.707 4.318 55.700 1.00 58.12 116 ALA A O 1
ATOM 943 N N . ASP A 1 117 ? 6.122 5.361 57.646 1.00 58.75 117 ASP A N 1
ATOM 944 C CA . ASP A 1 117 ? 5.911 6.690 57.084 1.00 59.51 117 ASP A CA 1
ATOM 945 C C . ASP A 1 117 ? 6.935 7.651 57.670 1.00 58.82 117 ASP A C 1
ATOM 946 O O . ASP A 1 117 ? 7.411 7.450 58.785 1.00 59.23 117 ASP A O 1
ATOM 951 N N . SER A 1 118 ? 7.271 8.695 56.922 1.00 57.57 118 SER A N 1
ATOM 952 C CA . SER A 1 118 ? 8.262 9.659 57.382 1.00 56.31 118 SER A CA 1
ATOM 953 C C . SER A 1 118 ? 7.764 10.581 58.496 1.00 55.01 118 SER A C 1
ATOM 954 O O . SER A 1 118 ? 8.564 11.165 59.227 1.00 53.87 118 SER A O 1
ATOM 957 N N . GLY A 1 119 ? 6.447 10.701 58.630 1.00 54.05 119 GLY A N 1
ATOM 958 C CA . GLY A 1 119 ? 5.884 11.571 59.651 1.00 52.87 119 GLY A CA 1
ATOM 959 C C . GLY A 1 119 ? 5.937 11.040 61.075 1.00 51.60 119 GLY A C 1
ATOM 960 O O . GLY A 1 119 ? 6.027 9.829 61.302 1.00 50.23 119 GLY A O 1
ATOM 961 N N . LEU A 1 120 ? 5.878 11.953 62.041 1.00 50.05 120 LEU A N 1
ATOM 962 C CA . LEU A 1 120 ? 5.915 11.571 63.449 1.00 49.16 120 LEU A CA 1
ATOM 963 C C . LEU A 1 120 ? 4.631 10.847 63.825 1.00 48.20 120 LEU A C 1
ATOM 964 O O . LEU A 1 120 ? 3.558 11.165 63.312 1.00 48.63 120 LEU A O 1
ATOM 969 N N . ASP A 1 121 ? 4.747 9.864 64.711 1.00 47.18 121 ASP A N 1
ATOM 970 C CA . ASP A 1 121 ? 3.592 9.097 65.155 1.00 46.80 121 ASP A CA 1
ATOM 971 C C . ASP A 1 121 ? 3.026 9.722 66.432 1.00 46.83 121 ASP A C 1
ATOM 972 O O . ASP A 1 121 ? 3.612 9.586 67.506 1.00 45.93 121 ASP A O 1
ATOM 977 N N . TYR A 1 122 ? 1.890 10.403 66.315 1.00 47.08 122 TYR A N 1
ATOM 978 C CA . TYR A 1 122 ? 1.267 11.038 67.472 1.00 47.41 122 TYR A CA 1
ATOM 979 C C . TYR A 1 122 ? 0.259 10.141 68.172 1.00 47.76 122 TYR A C 1
ATOM 980 O O . TYR A 1 122 ? -0.313 10.523 69.197 1.00 47.26 122 TYR A O 1
ATOM 989 N N . GLN A 1 123 ? 0.041 8.949 67.627 1.00 48.19 123 GLN A N 1
ATOM 990 C CA . GLN A 1 123 ? -0.906 8.019 68.230 1.00 49.19 123 GLN A CA 1
ATOM 991 C C . GLN A 1 123 ? -0.251 7.273 69.384 1.00 48.19 123 GLN A C 1
ATOM 992 O O . GLN A 1 123 ? -0.777 7.240 70.495 1.00 48.42 123 GLN A O 1
ATOM 998 N N . SER A 1 124 ? 0.900 6.669 69.115 1.00 47.17 124 SER A N 1
ATOM 999 C CA . SER A 1 124 ? 1.617 5.930 70.143 1.00 46.81 124 SER A CA 1
ATOM 1000 C C . SER A 1 124 ? 3.062 5.683 69.734 1.00 46.47 124 SER A C 1
ATOM 1001 O O . SER A 1 124 ? 3.425 5.838 68.566 1.00 46.45 124 SER A O 1
ATOM 1004 N N . CYS A 1 125 ? 3.881 5.303 70.708 1.00 45.66 125 CYS A N 1
ATOM 1005 C CA . CYS A 1 125 ? 5.284 5.001 70.466 1.00 45.45 125 CYS A CA 1
ATOM 1006 C C . CYS A 1 125 ? 5.621 3.687 71.154 1.00 45.98 125 CYS A C 1
ATOM 1007 O O . CYS A 1 125 ? 4.987 3.313 72.137 1.00 45.07 125 CYS A O 1
ATOM 1010 N N . PRO A 1 126 ? 6.626 2.965 70.642 1.00 47.07 126 PRO A N 1
ATOM 1011 C CA . PRO A 1 126 ? 7.004 1.686 71.243 1.00 47.64 126 PRO A CA 1
ATOM 1012 C C . PRO A 1 126 ? 7.593 1.775 72.643 1.00 48.45 126 PRO A C 1
ATOM 1013 O O . PRO A 1 126 ? 8.207 2.773 73.013 1.00 48.73 126 PRO A O 1
ATOM 1017 N N . THR A 1 127 ? 7.374 0.721 73.422 1.00 48.85 127 THR A N 1
ATOM 1018 C CA . THR A 1 127 ? 7.894 0.621 74.777 1.00 49.06 127 THR A CA 1
ATOM 1019 C C . THR A 1 127 ? 8.993 -0.429 74.701 1.00 48.74 127 THR A C 1
ATOM 1020 O O . THR A 1 127 ? 9.158 -1.068 73.667 1.00 47.75 127 THR A O 1
ATOM 1024 N N . SER A 1 128 ? 9.751 -0.603 75.776 1.00 49.26 128 SER A N 1
ATOM 1025 C CA . SER A 1 128 ? 10.818 -1.596 75.776 1.00 51.72 128 SER A CA 1
ATOM 1026 C C . SER A 1 128 ? 10.221 -2.943 75.388 1.00 52.23 128 SER A C 1
ATOM 1027 O O . SER A 1 128 ? 10.845 -3.743 74.692 1.00 51.49 128 SER A O 1
ATOM 1030 N N . GLU A 1 129 ? 8.998 -3.176 75.845 1.00 53.79 129 GLU A N 1
ATOM 1031 C CA . GLU A 1 129 ? 8.288 -4.409 75.557 1.00 54.62 129 GLU A CA 1
ATOM 1032 C C . GLU A 1 129 ? 8.074 -4.584 74.059 1.00 54.05 129 GLU A C 1
ATOM 1033 O O . GLU A 1 129 ? 8.307 -5.668 73.520 1.00 52.83 129 GLU A O 1
ATOM 1039 N N . ASP A 1 130 ? 7.627 -3.520 73.393 1.00 52.66 130 ASP A N 1
ATOM 1040 C CA . ASP A 1 130 ? 7.391 -3.570 71.954 1.00 51.82 130 ASP A CA 1
ATOM 1041 C C . ASP A 1 130 ? 8.699 -3.853 71.232 1.00 50.81 130 ASP A C 1
ATOM 1042 O O . ASP A 1 130 ? 8.746 -4.651 70.296 1.00 50.95 130 ASP A O 1
ATOM 1047 N N . CYS A 1 131 ? 9.758 -3.184 71.670 1.00 48.75 131 CYS A N 1
ATOM 1048 C CA . CYS A 1 131 ? 11.080 -3.365 71.088 1.00 46.70 131 CYS A CA 1
ATOM 1049 C C . CYS A 1 131 ? 12.098 -2.542 71.869 1.00 46.18 131 CYS A C 1
ATOM 1050 O O . CYS A 1 131 ? 11.837 -1.399 72.248 1.00 45.37 131 CYS A O 1
ATOM 1053 N N . GLU A 1 132 ? 13.259 -3.138 72.105 1.00 44.59 132 GLU A N 1
ATOM 1054 C CA . GLU A 1 132 ? 14.325 -2.501 72.860 1.00 44.20 132 GLU A CA 1
ATOM 1055 C C . GLU A 1 132 ? 14.858 -1.177 72.326 1.00 42.69 132 GLU A C 1
ATOM 1056 O O . GLU A 1 132 ? 15.038 -0.226 73.085 1.00 42.22 132 GLU A O 1
ATOM 1062 N N . ASN A 1 133 ? 15.119 -1.113 71.027 1.00 40.20 133 ASN A N 1
ATOM 1063 C CA . ASN A 1 133 ? 15.679 0.094 70.447 1.00 38.96 133 ASN A CA 1
ATOM 1064 C C . ASN A 1 133 ? 14.693 1.144 69.954 1.00 36.41 133 ASN A C 1
ATOM 1065 O O . ASN A 1 133 ? 14.665 1.469 68.770 1.00 36.52 133 ASN A O 1
ATOM 1070 N N . ASN A 1 134 ? 13.886 1.673 70.867 1.00 34.46 134 ASN A N 1
ATOM 1071 C CA . ASN A 1 134 ? 12.933 2.720 70.522 1.00 33.24 134 ASN A CA 1
ATOM 1072 C C . ASN A 1 134 ? 13.613 4.070 70.817 1.00 31.81 134 ASN A C 1
ATOM 1073 O O . ASN A 1 134 ? 14.512 4.152 71.663 1.00 31.65 134 ASN A O 1
ATOM 1078 N N . PRO A 1 135 ? 13.203 5.142 70.119 1.00 30.78 135 PRO A N 1
ATOM 1079 C CA . PRO A 1 135 ? 13.792 6.475 70.314 1.00 30.04 135 PRO A CA 1
ATOM 1080 C C . PRO A 1 135 ? 13.937 6.992 71.749 1.00 29.69 135 PRO A C 1
ATOM 1081 O O . PRO A 1 135 ? 14.999 7.488 72.124 1.00 28.91 135 PRO A O 1
ATOM 1085 N N . VAL A 1 136 ? 12.875 6.882 72.544 1.00 29.34 136 VAL A N 1
ATOM 1086 C CA . VAL A 1 136 ? 12.892 7.376 73.920 1.00 28.52 136 VAL A CA 1
ATOM 1087 C C . VAL A 1 136 ? 13.826 6.621 74.868 1.00 29.54 136 VAL A C 1
ATOM 1088 O O . VAL A 1 136 ? 14.576 7.246 75.614 1.00 29.04 136 VAL A O 1
ATOM 1092 N N . ASP A 1 137 ? 13.793 5.290 74.848 1.00 29.52 137 ASP A N 1
ATOM 1093 C CA . ASP A 1 137 ? 14.675 4.529 75.732 1.00 29.84 137 ASP A CA 1
ATOM 1094 C C . ASP A 1 137 ? 16.139 4.710 75.357 1.00 29.12 137 ASP A C 1
ATOM 1095 O O . ASP A 1 137 ? 16.987 4.903 76.225 1.00 29.44 137 ASP A O 1
ATOM 1100 N N . SER A 1 138 ? 16.446 4.658 74.066 1.00 28.72 138 SER A N 1
ATOM 1101 C CA . SER A 1 138 ? 17.829 4.830 73.646 1.00 28.45 138 SER A CA 1
ATOM 1102 C C . SER A 1 138 ? 18.340 6.220 74.002 1.00 27.82 138 SER A C 1
ATOM 1103 O O . SER A 1 138 ? 19.518 6.390 74.303 1.00 28.30 138 SER A O 1
ATOM 1106 N N . PHE A 1 139 ? 17.448 7.209 73.982 1.00 25.90 139 PHE A N 1
ATOM 1107 C CA . PHE A 1 139 ? 17.819 8.573 74.339 1.00 24.76 139 PHE A CA 1
ATOM 1108 C C . PHE A 1 139 ? 18.221 8.621 75.816 1.00 25.76 139 PHE A C 1
ATOM 1109 O O . PHE A 1 139 ? 19.300 9.109 76.175 1.00 24.70 139 PHE A O 1
ATOM 1117 N N . TRP A 1 140 ? 17.354 8.107 76.681 1.00 25.10 140 TRP A N 1
ATOM 1118 C CA . TRP A 1 140 ? 17.652 8.153 78.104 1.00 25.72 140 TRP A CA 1
ATOM 1119 C C . TRP A 1 140 ? 18.838 7.285 78.511 1.00 25.80 140 TRP A C 1
ATOM 1120 O O . TRP A 1 140 ? 19.473 7.546 79.534 1.00 25.32 140 TRP A O 1
ATOM 1131 N N . LYS A 1 141 ? 19.146 6.267 77.711 1.00 25.60 141 LYS A N 1
ATOM 1132 C CA . LYS A 1 141 ? 20.306 5.423 77.983 1.00 26.49 141 LYS A CA 1
ATOM 1133 C C . LYS A 1 141 ? 21.543 6.280 77.711 1.00 26.64 141 LYS A C 1
ATOM 1134 O O . LYS A 1 141 ? 22.425 6.397 78.558 1.00 26.57 141 LYS A O 1
ATOM 1140 N N . ARG A 1 142 ? 21.594 6.878 76.520 1.00 27.02 142 ARG A N 1
ATOM 1141 C CA . ARG A 1 142 ? 22.709 7.741 76.119 1.00 27.26 142 ARG A CA 1
ATOM 1142 C C . ARG A 1 142 ? 22.853 8.908 77.101 1.00 26.34 142 ARG A C 1
ATOM 1143 O O . ARG A 1 142 ? 23.954 9.204 77.577 1.00 27.07 142 ARG A O 1
ATOM 1151 N N . ALA A 1 143 ? 21.738 9.558 77.420 1.00 25.10 143 ALA A N 1
ATOM 1152 C CA . ALA A 1 143 ? 21.758 10.687 78.345 1.00 23.62 143 ALA A CA 1
ATOM 1153 C C . ALA A 1 143 ? 22.175 10.320 79.770 1.00 24.04 143 ALA A C 1
ATOM 1154 O O . ALA A 1 143 ? 22.962 11.041 80.388 1.00 21.83 143 ALA A O 1
ATOM 1156 N N . SER A 1 144 ? 21.664 9.208 80.302 1.00 23.67 144 SER A N 1
ATOM 1157 C CA . SER A 1 144 ? 22.035 8.830 81.662 1.00 26.75 144 SER A CA 1
ATOM 1158 C C . SER A 1 144 ? 23.511 8.424 81.739 1.00 27.00 144 SER A C 1
ATOM 1159 O O . SER A 1 144 ? 24.164 8.631 82.763 1.00 27.24 144 SER A O 1
ATOM 1162 N N . ILE A 1 145 ? 24.036 7.848 80.662 1.00 26.91 145 ILE A N 1
ATOM 1163 C CA . ILE A 1 145 ? 25.446 7.470 80.635 1.00 27.98 145 ILE A CA 1
ATOM 1164 C C . ILE A 1 145 ? 26.308 8.729 80.745 1.00 27.51 145 ILE A C 1
ATOM 1165 O O . ILE A 1 145 ? 27.242 8.778 81.542 1.00 27.24 145 ILE A O 1
ATOM 1170 N N . GLN A 1 146 ? 25.985 9.757 79.960 1.00 27.80 146 GLN A N 1
ATOM 1171 C CA . GLN A 1 146 ? 26.762 10.998 80.001 1.00 27.67 146 GLN A CA 1
ATOM 1172 C C . GLN A 1 146 ? 26.615 11.705 81.341 1.00 27.87 146 GLN A C 1
ATOM 1173 O O . GLN A 1 146 ? 27.593 12.222 81.893 1.00 28.22 146 GLN A O 1
ATOM 1179 N N . TYR A 1 147 ? 25.388 11.741 81.856 1.00 26.17 147 TYR A N 1
ATOM 1180 C CA . TYR A 1 147 ? 25.125 12.388 83.134 1.00 26.29 147 TYR A CA 1
ATOM 1181 C C . TYR A 1 147 ? 25.982 11.764 84.231 1.00 26.22 147 TYR A C 1
ATOM 1182 O O . TYR A 1 147 ? 26.589 12.466 85.039 1.00 26.97 147 TYR A O 1
ATOM 1191 N N . SER A 1 148 ? 26.024 10.438 84.252 1.00 26.76 148 SER A N 1
ATOM 1192 C CA . SER A 1 148 ? 26.798 9.707 85.247 1.00 28.33 148 SER A CA 1
ATOM 1193 C C . SER A 1 148 ? 28.302 9.955 85.112 1.00 28.76 148 SER A C 1
ATOM 1194 O O . SER A 1 148 ? 28.973 10.281 86.091 1.00 27.96 148 SER A O 1
ATOM 1197 N N . LYS A 1 149 ? 28.829 9.795 83.901 1.00 30.54 149 LYS A N 1
ATOM 1198 C CA . LYS A 1 149 ? 30.256 10.006 83.657 1.00 31.17 149 LYS A CA 1
ATOM 1199 C C . LYS A 1 149 ? 30.725 11.391 84.059 1.00 31.47 149 LYS A C 1
ATOM 1200 O O . LYS A 1 149 ? 31.850 11.556 84.523 1.00 33.13 149 LYS A O 1
ATOM 1206 N N . ASP A 1 150 ? 29.864 12.387 83.880 1.00 30.92 150 ASP A N 1
ATOM 1207 C CA . ASP A 1 150 ? 30.228 13.764 84.190 1.00 30.96 150 ASP A CA 1
ATOM 1208 C C . ASP A 1 150 ? 29.931 14.243 85.612 1.00 30.34 150 ASP A C 1
ATOM 1209 O O . ASP A 1 150 ? 30.107 15.423 85.911 1.00 29.18 150 ASP A O 1
ATOM 1214 N N . SER A 1 151 ? 29.494 13.337 86.486 1.00 30.05 151 SER A N 1
ATOM 1215 C CA . SER A 1 151 ? 29.191 13.694 87.873 1.00 31.09 151 SER A CA 1
ATOM 1216 C C . SER A 1 151 ? 30.418 13.515 88.777 1.00 31.57 151 SER A C 1
ATOM 1217 O O . SER A 1 151 ? 31.248 12.633 88.545 1.00 30.92 151 SER A O 1
ATOM 1220 N N . SER A 1 152 ? 30.522 14.345 89.812 1.00 33.04 152 SER A N 1
ATOM 1221 C CA . SER A 1 152 ? 31.657 14.269 90.730 1.00 33.23 152 SER A CA 1
ATOM 1222 C C . SER A 1 152 ? 31.312 14.775 92.126 1.00 34.19 152 SER A C 1
ATOM 1223 O O . SER A 1 152 ? 30.301 15.452 92.323 1.00 34.86 152 SER A O 1
ATOM 1226 N N . GLY A 1 153 ? 32.171 14.456 93.093 1.00 33.60 153 GLY A N 1
ATOM 1227 C CA . GLY A 1 153 ? 31.934 14.889 94.456 1.00 32.76 153 GLY A CA 1
ATOM 1228 C C . GLY A 1 153 ? 30.956 13.962 95.144 1.00 32.88 153 GLY A C 1
ATOM 1229 O O . GLY A 1 153 ? 31.015 12.744 94.962 1.00 32.20 153 GLY A O 1
ATOM 1230 N N . VAL A 1 154 ? 30.055 14.534 95.938 1.00 32.37 154 VAL A N 1
ATOM 1231 C CA . VAL A 1 154 ? 29.053 13.744 96.643 1.00 32.62 154 VAL A CA 1
ATOM 1232 C C . VAL A 1 154 ? 27.870 13.461 95.714 1.00 32.62 154 VAL A C 1
ATOM 1233 O O . VAL A 1 154 ? 27.249 14.385 95.188 1.00 33.03 154 VAL A O 1
ATOM 1237 N N . ILE A 1 155 ? 27.563 12.182 95.527 1.00 33.15 155 ILE A N 1
ATOM 1238 C CA . ILE A 1 155 ? 26.457 11.748 94.677 1.00 33.45 155 ILE A CA 1
ATOM 1239 C C . ILE A 1 155 ? 25.192 11.561 95.522 1.00 33.85 155 ILE A C 1
ATOM 1240 O O . ILE A 1 155 ? 25.204 10.811 96.501 1.00 33.66 155 ILE A O 1
ATOM 1245 N N . HIS A 1 156 ? 24.109 12.239 95.153 1.00 31.20 156 HIS A N 1
ATOM 1246 C CA . HIS A 1 156 ? 22.856 12.102 95.887 1.00 30.12 156 HIS A CA 1
ATOM 1247 C C . HIS A 1 156 ? 21.857 11.298 95.059 1.00 30.20 156 HIS A C 1
ATOM 1248 O O . HIS A 1 156 ? 21.805 11.426 93.833 1.00 27.92 156 HIS A O 1
ATOM 1255 N N . VAL A 1 157 ? 21.078 10.458 95.735 1.00 28.28 157 VAL A N 1
ATOM 1256 C CA . VAL A 1 157 ? 20.090 9.614 95.071 1.00 27.80 157 VAL A CA 1
ATOM 1257 C C . VAL A 1 157 ? 18.791 9.668 95.865 1.00 28.86 157 VAL A C 1
ATOM 1258 O O . VAL A 1 157 ? 18.792 9.423 97.072 1.00 29.07 157 VAL A O 1
ATOM 1262 N N . MET A 1 158 ? 17.688 9.996 95.201 1.00 26.98 158 MET A N 1
ATOM 1263 C CA . MET A 1 158 ? 16.405 10.047 95.885 1.00 26.17 158 MET A CA 1
ATOM 1264 C C . MET A 1 158 ? 15.561 8.842 95.489 1.00 26.24 158 MET A C 1
ATOM 1265 O O . MET A 1 158 ? 15.174 8.700 94.326 1.00 25.04 158 MET A O 1
ATOM 1270 N N . LEU A 1 159 ? 15.274 7.975 96.457 1.00 24.71 159 LEU A N 1
ATOM 1271 C CA . LEU A 1 159 ? 14.477 6.786 96.189 1.00 25.50 159 LEU A CA 1
ATOM 1272 C C . LEU A 1 159 ? 13.132 6.881 96.893 1.00 25.22 159 LEU A C 1
ATOM 1273 O O . LEU A 1 159 ? 12.994 7.592 97.879 1.00 26.91 159 LEU A O 1
ATOM 1278 N N . ASN A 1 160 ? 12.139 6.168 96.373 1.00 25.82 160 ASN A N 1
ATOM 1279 C CA . ASN A 1 160 ? 10.804 6.190 96.957 1.00 26.35 160 ASN A CA 1
ATOM 1280 C C . ASN A 1 160 ? 10.604 4.968 97.854 1.00 26.95 160 ASN A C 1
ATOM 1281 O O . ASN A 1 160 ? 10.496 3.845 97.364 1.00 25.32 160 ASN A O 1
ATOM 1286 N N . GLY A 1 161 ? 10.556 5.201 99.163 1.00 27.54 161 GLY A N 1
ATOM 1287 C CA . GLY A 1 161 ? 10.373 4.113 100.108 1.00 29.07 161 GLY A CA 1
ATOM 1288 C C . GLY A 1 161 ? 8.945 3.604 100.193 1.00 29.52 161 GLY A C 1
ATOM 1289 O O . GLY A 1 161 ? 8.667 2.653 100.934 1.00 27.63 161 GLY A O 1
ATOM 1290 N N . SER A 1 162 ? 8.037 4.239 99.453 1.00 27.13 162 SER A N 1
ATOM 1291 C CA . SER A 1 162 ? 6.637 3.824 99.440 1.00 26.77 162 SER A CA 1
ATOM 1292 C C . SER A 1 162 ? 6.275 3.051 98.165 1.00 27.39 162 SER A C 1
ATOM 1293 O O . SER A 1 162 ? 5.123 2.649 97.982 1.00 27.08 162 SER A O 1
ATOM 1296 N N . GLU A 1 163 ? 7.254 2.844 97.286 1.00 27.49 163 GLU A N 1
ATOM 1297 C CA . GLU A 1 163 ? 7.035 2.103 96.041 1.00 29.55 163 GLU A CA 1
ATOM 1298 C C . GLU A 1 163 ? 6.829 0.613 96.355 1.00 29.43 163 GLU A C 1
ATOM 1299 O O . GLU A 1 163 ? 7.675 -0.009 96.992 1.00 28.41 163 GLU A O 1
ATOM 1305 N N . PRO A 1 164 ? 5.718 0.021 95.884 1.00 28.93 164 PRO A N 1
ATOM 1306 C CA . PRO A 1 164 ? 5.392 -1.396 96.123 1.00 29.20 164 PRO A CA 1
ATOM 1307 C C . PRO A 1 164 ? 6.425 -2.427 95.654 1.00 29.84 164 PRO A C 1
ATOM 1308 O O . PRO A 1 164 ? 6.459 -3.553 96.159 1.00 29.65 164 PRO A O 1
ATOM 1312 N N . THR A 1 165 ? 7.253 -2.061 94.683 1.00 28.01 165 THR A N 1
ATOM 1313 C CA . THR A 1 165 ? 8.260 -2.990 94.183 1.00 28.62 165 THR A CA 1
ATOM 1314 C C . THR A 1 165 ? 9.606 -2.794 94.867 1.00 28.65 165 THR A C 1
ATOM 1315 O O . THR A 1 165 ? 10.605 -3.396 94.476 1.00 30.31 165 THR A O 1
ATOM 1319 N N . GLY A 1 166 ? 9.627 -1.961 95.899 1.00 27.87 166 GLY A N 1
ATOM 1320 C CA . GLY A 1 166 ? 10.867 -1.695 96.598 1.00 27.90 166 GLY A CA 1
ATOM 1321 C C . GLY A 1 166 ? 11.444 -0.362 96.158 1.00 28.36 166 GLY A C 1
ATOM 1322 O O . GLY A 1 166 ? 11.034 0.199 95.135 1.00 27.59 166 GLY A O 1
ATOM 1323 N N . ALA A 1 167 ? 12.406 0.139 96.922 1.00 27.22 167 ALA A N 1
ATOM 1324 C CA . ALA A 1 167 ? 13.031 1.422 96.630 1.00 27.89 167 ALA A CA 1
ATOM 1325 C C . ALA A 1 167 ? 14.027 1.368 95.468 1.00 29.38 167 ALA A C 1
ATOM 1326 O O . ALA A 1 167 ? 14.193 2.354 94.746 1.00 28.79 167 ALA A O 1
ATOM 1328 N N . TYR A 1 168 ? 14.674 0.216 95.288 1.00 29.18 168 TYR A N 1
ATOM 1329 C CA . TYR A 1 168 ? 15.685 0.046 94.244 1.00 30.09 168 TYR A CA 1
ATOM 1330 C C . TYR A 1 168 ? 15.348 -1.001 93.184 1.00 30.92 168 TYR A C 1
ATOM 1331 O O . TYR A 1 168 ? 15.363 -2.199 93.463 1.00 31.24 168 TYR A O 1
ATOM 1340 N N . PRO A 1 169 ? 15.021 -0.562 91.953 1.00 31.20 169 PRO A N 1
ATOM 1341 C CA . PRO A 1 169 ? 14.702 -1.532 90.897 1.00 32.18 169 PRO A CA 1
ATOM 1342 C C . PRO A 1 169 ? 16.025 -2.061 90.339 1.00 33.97 169 PRO A C 1
ATOM 1343 O O . PRO A 1 169 ? 16.798 -1.299 89.755 1.00 31.50 169 PRO A O 1
ATOM 1347 N N . ILE A 1 170 ? 16.298 -3.352 90.531 1.00 35.37 170 ILE A N 1
ATOM 1348 C CA . ILE A 1 170 ? 17.555 -3.935 90.059 1.00 38.78 170 ILE A CA 1
ATOM 1349 C C . ILE A 1 170 ? 17.756 -3.842 88.553 1.00 40.31 170 ILE A C 1
ATOM 1350 O O . ILE A 1 170 ? 18.871 -4.000 88.059 1.00 41.19 170 ILE A O 1
ATOM 1355 N N . LYS A 1 171 ? 16.673 -3.583 87.832 1.00 41.88 171 LYS A N 1
ATOM 1356 C CA . LYS A 1 171 ? 16.726 -3.444 86.386 1.00 43.95 171 LYS A CA 1
ATOM 1357 C C . LYS A 1 171 ? 16.178 -2.072 86.041 1.00 44.03 171 LYS A C 1
ATOM 1358 O O . LYS A 1 171 ? 15.076 -1.710 86.448 1.00 45.34 171 LYS A O 1
ATOM 1364 N N . GLY A 1 172 ? 16.953 -1.303 85.294 1.00 43.23 172 GLY A N 1
ATOM 1365 C CA . GLY A 1 172 ? 16.508 0.027 84.934 1.00 42.31 172 GLY A CA 1
ATOM 1366 C C . GLY A 1 172 ? 17.681 0.949 84.693 1.00 40.63 172 GLY A C 1
ATOM 1367 O O . GLY A 1 172 ? 18.838 0.529 84.773 1.00 40.37 172 GLY A O 1
ATOM 1368 N N . PHE A 1 173 ? 17.383 2.215 84.415 1.00 38.41 173 PHE A N 1
ATOM 1369 C CA . PHE A 1 173 ? 18.426 3.184 84.133 1.00 33.08 173 PHE A CA 1
ATOM 1370 C C . PHE A 1 173 ? 19.436 3.397 85.237 1.00 31.85 173 PHE A C 1
ATOM 1371 O O . PHE A 1 173 ? 20.634 3.421 84.971 1.00 31.18 173 PHE A O 1
ATOM 1379 N N . PHE A 1 174 ? 18.979 3.543 86.474 1.00 31.30 174 PHE A N 1
ATOM 1380 C CA . PHE A 1 174 ? 19.923 3.773 87.554 1.00 31.34 174 PHE A CA 1
ATOM 1381 C C . PHE A 1 174 ? 20.862 2.582 87.744 1.00 31.88 174 PHE A C 1
ATOM 1382 O O . PHE A 1 174 ? 22.082 2.737 87.794 1.00 32.07 174 PHE A O 1
ATOM 1390 N N . ALA A 1 175 ? 20.290 1.390 87.833 1.00 30.67 175 ALA A N 1
ATOM 1391 C CA . ALA A 1 175 ? 21.085 0.190 88.029 1.00 30.27 175 ALA A CA 1
ATOM 1392 C C . ALA A 1 175 ? 21.948 -0.170 86.824 1.00 30.16 175 ALA A C 1
ATOM 1393 O O . ALA A 1 175 ? 23.138 -0.442 86.974 1.00 28.78 175 ALA A O 1
ATOM 1395 N N . ASP A 1 176 ? 21.357 -0.147 85.632 1.00 29.95 176 ASP A N 1
ATOM 1396 C CA . ASP A 1 176 ? 22.072 -0.544 84.423 1.00 31.68 176 ASP A CA 1
ATOM 1397 C C . ASP A 1 176 ? 22.814 0.492 83.593 1.00 32.58 176 ASP A C 1
ATOM 1398 O O . ASP A 1 176 ? 23.684 0.124 82.807 1.00 32.71 176 ASP A O 1
ATOM 1403 N N . TYR A 1 177 ? 22.494 1.772 83.738 1.00 32.01 177 TYR A N 1
ATOM 1404 C CA . TYR A 1 177 ? 23.188 2.768 82.931 1.00 32.31 177 TYR A CA 1
ATOM 1405 C C . TYR A 1 177 ? 23.877 3.888 83.687 1.00 32.41 177 TYR A C 1
ATOM 1406 O O . TYR A 1 177 ? 24.737 4.573 83.133 1.00 32.78 177 TYR A O 1
ATOM 1415 N N . GLU A 1 178 ? 23.517 4.081 84.949 1.00 30.18 178 GLU A N 1
ATOM 1416 C CA . GLU A 1 178 ? 24.138 5.149 85.711 1.00 30.21 178 GLU A CA 1
ATOM 1417 C C . GLU A 1 178 ? 25.205 4.637 86.677 1.00 30.55 178 GLU A C 1
ATOM 1418 O O . GLU A 1 178 ? 26.352 5.075 86.614 1.00 30.21 178 GLU A O 1
ATOM 1424 N N . ILE A 1 179 ? 24.843 3.698 87.548 1.00 30.92 179 ILE A N 1
ATOM 1425 C CA . ILE A 1 179 ? 25.801 3.148 88.504 1.00 31.23 179 ILE A CA 1
ATOM 1426 C C . ILE A 1 179 ? 27.089 2.658 87.836 1.00 30.97 179 ILE A C 1
ATOM 1427 O O . ILE A 1 179 ? 28.184 3.000 88.273 1.00 32.38 179 ILE A O 1
ATOM 1432 N N . PRO A 1 180 ? 26.974 1.865 86.761 1.00 31.86 180 PRO A N 1
ATOM 1433 C CA . PRO A 1 180 ? 28.158 1.345 86.064 1.00 33.53 180 PRO A CA 1
ATOM 1434 C C . PRO A 1 180 ? 29.013 2.411 85.387 1.00 34.31 180 PRO A C 1
ATOM 1435 O O . PRO A 1 180 ? 30.125 2.126 84.952 1.00 33.92 180 PRO A O 1
ATOM 1439 N N . ASN A 1 181 ? 28.499 3.634 85.294 1.00 34.24 181 ASN A N 1
ATOM 1440 C CA . ASN A 1 181 ? 29.241 4.697 84.636 1.00 34.08 181 ASN A CA 1
ATOM 1441 C C . ASN A 1 181 ? 29.734 5.821 85.526 1.00 34.32 181 ASN A C 1
ATOM 1442 O O . ASN A 1 181 ? 30.214 6.838 85.034 1.00 33.24 181 ASN A O 1
ATOM 1447 N N . LEU A 1 182 ? 29.623 5.642 86.835 1.00 34.64 182 LEU A N 1
ATOM 1448 C CA . LEU A 1 182 ? 30.109 6.658 87.757 1.00 35.72 182 LEU A CA 1
ATOM 1449 C C . LEU A 1 182 ? 31.632 6.552 87.767 1.00 37.02 182 LEU A C 1
ATOM 1450 O O . LEU A 1 182 ? 32.177 5.462 87.629 1.00 37.90 182 LEU A O 1
ATOM 1455 N N . GLN A 1 183 ? 32.315 7.680 87.904 1.00 39.91 183 GLN A N 1
ATOM 1456 C CA . GLN A 1 183 ? 33.777 7.688 87.938 1.00 43.17 183 GLN A CA 1
ATOM 1457 C C . GLN A 1 183 ? 34.203 7.572 89.395 1.00 43.75 183 GLN A C 1
ATOM 1458 O O . GLN A 1 183 ? 34.307 8.581 90.095 1.00 42.84 183 GLN A O 1
ATOM 1464 N N . LYS A 1 184 ? 34.442 6.343 89.844 1.00 44.59 184 LYS A N 1
ATOM 1465 C CA . LYS A 1 184 ? 34.835 6.089 91.227 1.00 46.82 184 LYS A CA 1
ATOM 1466 C C . LYS A 1 184 ? 35.892 7.067 91.717 1.00 47.05 184 LYS A C 1
ATOM 1467 O O . LYS A 1 184 ? 35.758 7.656 92.783 1.00 46.36 184 LYS A O 1
ATOM 1473 N N . GLU A 1 185 ? 36.938 7.243 90.921 1.00 48.15 185 GLU A N 1
ATOM 1474 C CA . GLU A 1 185 ? 38.029 8.138 91.269 1.00 49.20 185 GLU A CA 1
ATOM 1475 C C . GLU A 1 185 ? 37.606 9.597 91.413 1.00 48.69 185 GLU A C 1
ATOM 1476 O O . GLU A 1 185 ? 38.277 10.387 92.079 1.00 48.27 185 GLU A O 1
ATOM 1482 N N . LYS A 1 186 ? 36.483 9.948 90.803 1.00 47.57 186 LYS A N 1
ATOM 1483 C CA . LYS A 1 186 ? 35.999 11.321 90.835 1.00 47.12 186 LYS A CA 1
ATOM 1484 C C . LYS A 1 186 ? 34.865 11.525 91.843 1.00 45.58 186 LYS A C 1
ATOM 1485 O O . LYS A 1 186 ? 34.343 12.634 91.992 1.00 45.50 186 LYS A O 1
ATOM 1491 N N . ILE A 1 187 ? 34.507 10.457 92.549 1.00 43.03 187 ILE A N 1
ATOM 1492 C CA . ILE A 1 187 ? 33.413 10.504 93.515 1.00 40.92 187 ILE A CA 1
ATOM 1493 C C . ILE A 1 187 ? 33.822 10.415 94.988 1.00 40.75 187 ILE A C 1
ATOM 1494 O O . ILE A 1 187 ? 34.567 9.523 95.386 1.00 41.36 187 ILE A O 1
ATOM 1499 N N . THR A 1 188 ? 33.319 11.350 95.789 1.00 39.65 188 THR A N 1
ATOM 1500 C CA . THR A 1 188 ? 33.603 11.397 97.219 1.00 40.03 188 THR A CA 1
ATOM 1501 C C . THR A 1 188 ? 32.860 10.265 97.916 1.00 40.36 188 THR A C 1
ATOM 1502 O O . THR A 1 188 ? 33.465 9.350 98.479 1.00 41.83 188 THR A O 1
ATOM 1506 N N . ARG A 1 189 ? 31.536 10.338 97.872 1.00 38.97 189 ARG A N 1
ATOM 1507 C CA . ARG A 1 189 ? 30.689 9.327 98.489 1.00 36.94 189 ARG A CA 1
ATOM 1508 C C . ARG A 1 189 ? 29.301 9.366 97.857 1.00 36.34 189 ARG A C 1
ATOM 1509 O O . ARG A 1 189 ? 28.955 10.309 97.140 1.00 35.51 189 ARG A O 1
ATOM 1517 N N . ILE A 1 190 ? 28.514 8.332 98.122 1.00 35.21 190 ILE A N 1
ATOM 1518 C CA . ILE A 1 190 ? 27.161 8.258 97.605 1.00 34.48 190 ILE A CA 1
ATOM 1519 C C . ILE A 1 190 ? 26.209 8.297 98.792 1.00 35.00 190 ILE A C 1
ATOM 1520 O O . ILE A 1 190 ? 26.311 7.480 99.714 1.00 34.75 190 ILE A O 1
ATOM 1525 N N . GLU A 1 191 ? 25.294 9.260 98.770 1.00 33.30 191 GLU A N 1
ATOM 1526 C CA . GLU A 1 191 ? 24.321 9.424 99.839 1.00 33.52 191 GLU A CA 1
ATOM 1527 C C . GLU A 1 191 ? 22.906 9.198 99.317 1.00 33.34 191 GLU A C 1
ATOM 1528 O O . GLU A 1 191 ? 22.462 9.871 98.382 1.00 32.13 191 GLU A O 1
ATOM 1534 N N . ILE A 1 192 ? 22.205 8.249 99.929 1.00 31.74 192 ILE A N 1
ATOM 1535 C CA . ILE A 1 192 ? 20.845 7.910 99.530 1.00 30.67 192 ILE A CA 1
ATOM 1536 C C . ILE A 1 192 ? 19.805 8.551 100.452 1.00 29.95 192 ILE A C 1
ATOM 1537 O O . ILE A 1 192 ? 20.026 8.685 101.658 1.00 29.35 192 ILE A O 1
ATOM 1542 N N . TRP A 1 193 ? 18.679 8.956 99.873 1.00 28.65 193 TRP A N 1
ATOM 1543 C CA . TRP A 1 193 ? 17.572 9.528 100.634 1.00 27.09 193 TRP A CA 1
ATOM 1544 C C . TRP A 1 193 ? 16.390 8.610 100.313 1.00 27.19 193 TRP A C 1
ATOM 1545 O O . TRP A 1 193 ? 15.952 8.558 99.168 1.00 24.95 193 TRP A O 1
ATOM 1556 N N . VAL A 1 194 ? 15.891 7.867 101.297 1.00 26.72 194 VAL A N 1
ATOM 1557 C CA . VAL A 1 194 ? 14.743 6.990 101.058 1.00 26.27 194 VAL A CA 1
ATOM 1558 C C . VAL A 1 194 ? 13.510 7.709 101.585 1.00 27.09 194 VAL A C 1
ATOM 1559 O O . VAL A 1 194 ? 13.264 7.752 102.793 1.00 27.42 194 VAL A O 1
ATOM 1563 N N . MET A 1 195 ? 12.738 8.273 100.663 1.00 26.81 195 MET A N 1
ATOM 1564 C CA . MET A 1 195 ? 11.556 9.042 101.018 1.00 26.20 195 MET A CA 1
ATOM 1565 C C . MET A 1 195 ? 10.267 8.243 101.104 1.00 25.98 195 MET A C 1
ATOM 1566 O O . MET A 1 195 ? 9.988 7.397 100.259 1.00 27.38 195 MET A O 1
ATOM 1571 N N . HIS A 1 196 ? 9.477 8.529 102.134 1.00 25.35 196 HIS A N 1
ATOM 1572 C CA . HIS A 1 196 ? 8.199 7.857 102.319 1.00 25.95 196 HIS A CA 1
ATOM 1573 C C . HIS A 1 196 ? 7.077 8.887 102.170 1.00 25.69 196 HIS A C 1
ATOM 1574 O O . HIS A 1 196 ? 7.224 10.045 102.566 1.00 24.88 196 HIS A O 1
ATOM 1581 N N . GLU A 1 197 ? 5.961 8.467 101.588 1.00 26.60 197 GLU A N 1
ATOM 1582 C CA . GLU A 1 197 ? 4.820 9.357 101.425 1.00 29.21 197 GLU A CA 1
ATOM 1583 C C . GLU A 1 197 ? 4.317 9.768 102.803 1.00 30.50 197 GLU A C 1
ATOM 1584 O O . GLU A 1 197 ? 4.392 8.986 103.748 1.00 30.16 197 GLU A O 1
ATOM 1590 N N . ILE A 1 198 ? 3.816 10.993 102.925 1.00 32.49 198 ILE A N 1
ATOM 1591 C CA . ILE A 1 198 ? 3.309 11.455 104.210 1.00 34.71 198 ILE A CA 1
ATOM 1592 C C . ILE A 1 198 ? 2.221 10.480 104.627 1.00 37.21 198 ILE A C 1
ATOM 1593 O O . ILE A 1 198 ? 1.233 10.298 103.912 1.00 36.74 198 ILE A O 1
ATOM 1598 N N . GLY A 1 199 ? 2.409 9.846 105.780 1.00 40.14 199 GLY A N 1
ATOM 1599 C CA . GLY A 1 199 ? 1.438 8.873 106.243 1.00 42.83 199 GLY A CA 1
ATOM 1600 C C . GLY A 1 199 ? 1.425 7.663 105.319 1.00 44.07 199 GLY A C 1
ATOM 1601 O O . GLY A 1 199 ? 0.989 6.580 105.714 1.00 44.74 199 GLY A O 1
ATOM 1602 N N . GLY A 1 200 ? 1.901 7.857 104.085 1.00 45.02 200 GLY A N 1
ATOM 1603 C CA . GLY A 1 200 ? 1.953 6.790 103.095 1.00 41.47 200 GLY A CA 1
ATOM 1604 C C . GLY A 1 200 ? 2.676 5.591 103.661 1.00 40.48 200 GLY A C 1
ATOM 1605 O O . GLY A 1 200 ? 3.280 5.698 104.730 1.00 41.98 200 GLY A O 1
ATOM 1606 N N . PRO A 1 201 ? 2.665 4.445 102.965 1.00 38.28 201 PRO A N 1
ATOM 1607 C CA . PRO A 1 201 ? 3.325 3.226 103.438 1.00 37.28 201 PRO A CA 1
ATOM 1608 C C . PRO A 1 201 ? 4.849 3.215 103.423 1.00 37.30 201 PRO A C 1
ATOM 1609 O O . PRO A 1 201 ? 5.488 3.775 102.532 1.00 36.37 201 PRO A O 1
ATOM 1613 N N . ASN A 1 202 ? 5.414 2.557 104.427 1.00 35.10 202 ASN A N 1
ATOM 1614 C CA . ASN A 1 202 ? 6.851 2.400 104.556 1.00 33.64 202 ASN A CA 1
ATOM 1615 C C . ASN A 1 202 ? 7.159 0.984 104.060 1.00 33.20 202 ASN A C 1
ATOM 1616 O O . ASN A 1 202 ? 7.372 0.064 104.850 1.00 34.43 202 ASN A O 1
ATOM 1621 N N . VAL A 1 203 ? 7.150 0.807 102.744 1.00 29.49 203 VAL A N 1
ATOM 1622 C CA . VAL A 1 203 ? 7.423 -0.495 102.152 1.00 28.68 203 VAL A CA 1
ATOM 1623 C C . VAL A 1 203 ? 8.858 -0.906 102.446 1.00 28.63 203 VAL A C 1
ATOM 1624 O O . VAL A 1 203 ? 9.116 -2.042 102.843 1.00 27.87 203 VAL A O 1
ATOM 1628 N N . GLU A 1 204 ? 9.786 0.026 102.254 1.00 28.00 204 GLU A N 1
ATOM 1629 C CA . GLU A 1 204 ? 11.198 -0.224 102.531 1.00 27.76 204 GLU A CA 1
ATOM 1630 C C . GLU A 1 204 ? 11.855 1.026 103.095 1.00 28.30 204 GLU A C 1
ATOM 1631 O O . GLU A 1 204 ? 11.552 2.138 102.671 1.00 27.99 204 GLU A O 1
ATOM 1637 N N . SER A 1 205 ? 12.742 0.833 104.065 1.00 27.06 205 SER A N 1
ATOM 1638 C CA . SER A 1 205 ? 13.497 1.928 104.654 1.00 26.39 205 SER A CA 1
ATOM 1639 C C . SER A 1 205 ? 14.954 1.545 104.465 1.00 26.44 205 SER A C 1
ATOM 1640 O O . SER A 1 205 ? 15.244 0.441 104.004 1.00 26.32 205 SER A O 1
ATOM 1643 N N . CYS A 1 206 ? 15.867 2.450 104.801 1.00 26.77 206 CYS A N 1
ATOM 1644 C CA . CYS A 1 206 ? 17.288 2.165 104.653 1.00 29.23 206 CYS A CA 1
ATOM 1645 C C . CYS A 1 206 ? 17.630 0.771 105.186 1.00 31.02 206 CYS A C 1
ATOM 1646 O O . CYS A 1 206 ? 17.163 0.378 106.255 1.00 30.82 206 CYS A O 1
ATOM 1649 N N . GLY A 1 207 ? 18.431 0.032 104.424 1.00 31.28 207 GLY A N 1
ATOM 1650 C CA . GLY A 1 207 ? 18.846 -1.302 104.829 1.00 32.34 207 GLY A CA 1
ATOM 1651 C C . GLY A 1 207 ? 17.818 -2.422 104.741 1.00 32.30 207 GLY A C 1
ATOM 1652 O O . GLY A 1 207 ? 18.048 -3.506 105.272 1.00 32.49 207 GLY A O 1
ATOM 1653 N N . GLU A 1 208 ? 16.693 -2.188 104.074 1.00 32.58 208 GLU A N 1
ATOM 1654 C CA . GLU A 1 208 ? 15.668 -3.225 103.965 1.00 31.92 208 GLU A CA 1
ATOM 1655 C C . GLU A 1 208 ? 15.394 -3.624 102.515 1.00 32.15 208 GLU A C 1
ATOM 1656 O O . GLU A 1 208 ? 15.357 -2.773 101.626 1.00 31.48 208 GLU A O 1
ATOM 1662 N N . GLY A 1 209 ? 15.195 -4.919 102.289 1.00 31.14 209 GLY A N 1
ATOM 1663 C CA . GLY A 1 209 ? 14.900 -5.419 100.955 1.00 30.99 209 GLY A CA 1
ATOM 1664 C C . GLY A 1 209 ? 15.848 -4.983 99.851 1.00 31.20 209 GLY A C 1
ATOM 1665 O O . GLY A 1 209 ? 17.059 -5.199 99.936 1.00 30.76 209 GLY A O 1
ATOM 1666 N N . SER A 1 210 ? 15.302 -4.363 98.806 1.00 31.26 210 SER A N 1
ATOM 1667 C CA . SER A 1 210 ? 16.124 -3.917 97.685 1.00 30.26 210 SER A CA 1
ATOM 1668 C C . SER A 1 210 ? 17.223 -2.945 98.121 1.00 30.61 210 SER A C 1
ATOM 1669 O O . SER A 1 210 ? 18.259 -2.844 97.458 1.00 31.09 210 SER A O 1
ATOM 1672 N N . MET A 1 211 ? 17.006 -2.233 99.229 1.00 30.04 211 MET A N 1
ATOM 1673 C CA . MET A 1 211 ? 18.007 -1.289 99.723 1.00 31.12 211 MET A CA 1
ATOM 1674 C C . MET A 1 211 ? 19.280 -2.004 100.165 1.00 33.02 211 MET A C 1
ATOM 1675 O O . MET A 1 211 ? 20.376 -1.442 100.097 1.00 32.92 211 MET A O 1
ATOM 1680 N N . LYS A 1 212 ? 19.127 -3.243 100.622 1.00 33.90 212 LYS A N 1
ATOM 1681 C CA . LYS A 1 212 ? 20.264 -4.044 101.057 1.00 34.41 212 LYS A CA 1
ATOM 1682 C C . LYS A 1 212 ? 21.073 -4.425 99.815 1.00 33.34 212 LYS A C 1
ATOM 1683 O O . LYS A 1 212 ? 22.304 -4.398 99.827 1.00 33.51 212 LYS A O 1
ATOM 1689 N N . VAL A 1 213 ? 20.364 -4.773 98.744 1.00 31.31 213 VAL A N 1
ATOM 1690 C CA . VAL A 1 213 ? 20.989 -5.148 97.478 1.00 31.83 213 VAL A CA 1
ATOM 1691 C C . VAL A 1 213 ? 21.804 -3.982 96.920 1.00 31.56 213 VAL A C 1
ATOM 1692 O O . VAL A 1 213 ? 22.954 -4.151 96.515 1.00 32.21 213 VAL A O 1
ATOM 1696 N N . LEU A 1 214 ? 21.198 -2.799 96.907 1.00 31.68 214 LEU A N 1
ATOM 1697 C CA . LEU A 1 214 ? 21.855 -1.596 96.411 1.00 31.20 214 LEU A CA 1
ATOM 1698 C C . LEU A 1 214 ? 23.082 -1.281 97.254 1.00 32.24 214 LEU A C 1
ATOM 1699 O O . LEU A 1 214 ? 24.175 -1.073 96.729 1.00 32.33 214 LEU A O 1
ATOM 1704 N N . GLU A 1 215 ? 22.887 -1.242 98.567 1.00 33.91 215 GLU A N 1
ATOM 1705 C CA . GLU A 1 215 ? 23.969 -0.959 99.498 1.00 36.58 215 GLU A CA 1
ATOM 1706 C C . GLU A 1 215 ? 25.154 -1.898 99.293 1.00 36.31 215 GLU A C 1
ATOM 1707 O O . GLU A 1 215 ? 26.305 -1.460 99.293 1.00 35.74 215 GLU A O 1
ATOM 1713 N N . LYS A 1 216 ? 24.869 -3.184 99.115 1.00 37.61 216 LYS A N 1
ATOM 1714 C CA . LYS A 1 216 ? 25.923 -4.166 98.903 1.00 38.74 216 LYS A CA 1
ATOM 1715 C C . LYS A 1 216 ? 26.677 -3.926 97.604 1.00 38.19 216 LYS A C 1
ATOM 1716 O O . LYS A 1 216 ? 27.905 -4.002 97.577 1.00 38.20 216 LYS A O 1
ATOM 1722 N N . ARG A 1 217 ? 25.953 -3.644 96.523 1.00 37.77 217 ARG A N 1
ATOM 1723 C CA . ARG A 1 217 ? 26.624 -3.418 95.250 1.00 37.81 217 ARG A CA 1
ATOM 1724 C C . ARG A 1 217 ? 27.511 -2.188 95.316 1.00 38.08 217 ARG A C 1
ATOM 1725 O O . ARG A 1 217 ? 28.671 -2.240 94.924 1.00 37.92 217 ARG A O 1
ATOM 1733 N N . LEU A 1 218 ? 26.973 -1.079 95.815 1.00 38.90 218 LEU A N 1
ATOM 1734 C CA . LEU A 1 218 ? 27.765 0.139 95.902 1.00 39.83 218 LEU A CA 1
ATOM 1735 C C . LEU A 1 218 ? 29.010 -0.098 96.753 1.00 41.87 218 LEU A C 1
ATOM 1736 O O . LEU A 1 218 ? 30.110 0.316 96.384 1.00 42.56 218 LEU A O 1
ATOM 1741 N N . LYS A 1 219 ? 28.846 -0.771 97.886 1.00 42.46 219 LYS A N 1
ATOM 1742 C CA . LYS A 1 219 ? 29.994 -1.037 98.741 1.00 44.02 219 LYS A CA 1
ATOM 1743 C C . LYS A 1 219 ? 30.979 -2.009 98.091 1.00 43.51 219 LYS A C 1
ATOM 1744 O O . LYS A 1 219 ? 32.190 -1.841 98.234 1.00 43.26 219 LYS A O 1
ATOM 1750 N N . ASP A 1 220 ? 30.474 -3.008 97.367 1.00 42.88 220 ASP A N 1
ATOM 1751 C CA . ASP A 1 220 ? 31.360 -3.961 96.692 1.00 44.24 220 ASP A CA 1
ATOM 1752 C C . ASP A 1 220 ? 32.155 -3.255 95.595 1.00 44.80 220 ASP A C 1
ATOM 1753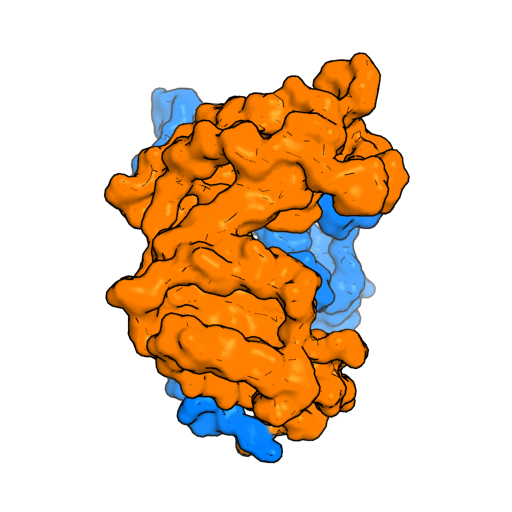 O O . ASP A 1 220 ? 33.226 -3.713 95.196 1.00 45.22 220 ASP A O 1
ATOM 1758 N N . MET A 1 221 ? 31.627 -2.139 95.102 1.00 44.40 221 MET A N 1
ATOM 1759 C CA . MET A 1 221 ? 32.299 -1.384 94.050 1.00 43.79 221 MET A CA 1
ATOM 1760 C C . MET A 1 221 ? 33.342 -0.437 94.626 1.00 43.43 221 MET A C 1
ATOM 1761 O O . MET A 1 221 ? 34.114 0.177 93.885 1.00 44.04 221 MET A O 1
ATOM 1766 N N . GLY A 1 222 ? 33.360 -0.323 95.951 1.00 43.79 222 GLY A N 1
ATOM 1767 C CA . GLY A 1 222 ? 34.327 0.535 96.614 1.00 42.18 222 GLY A CA 1
ATOM 1768 C C . GLY A 1 222 ? 33.864 1.941 96.952 1.00 42.43 222 GLY A C 1
ATOM 1769 O O . GLY A 1 222 ? 34.685 2.799 97.281 1.00 42.72 222 GLY A O 1
ATOM 1770 N N . PHE A 1 223 ? 32.561 2.190 96.881 1.00 41.22 223 PHE A N 1
ATOM 1771 C CA . PHE A 1 223 ? 32.031 3.516 97.188 1.00 40.03 223 PHE A CA 1
ATOM 1772 C C . PHE A 1 223 ? 31.763 3.710 98.675 1.00 40.94 223 PHE A C 1
ATOM 1773 O O . PHE A 1 223 ? 31.363 2.773 99.365 1.00 40.79 223 PHE A O 1
ATOM 1781 N N . GLN A 1 224 ? 31.990 4.924 99.169 1.00 40.94 224 GLN A N 1
ATOM 1782 C CA . GLN A 1 224 ? 31.674 5.231 100.557 1.00 42.53 224 GLN A CA 1
ATOM 1783 C C . GLN A 1 224 ? 30.159 5.415 100.468 1.00 42.04 224 GLN A C 1
ATOM 1784 O O . GLN A 1 224 ? 29.672 6.129 99.593 1.00 41.22 224 GLN A O 1
ATOM 1790 N N . TYR A 1 225 ? 29.423 4.779 101.371 1.00 41.27 225 TYR A N 1
ATOM 1791 C CA . TYR A 1 225 ? 27.963 4.806 101.337 1.00 41.04 225 TYR A CA 1
ATOM 1792 C C . TYR A 1 225 ? 27.280 5.331 102.603 1.00 39.97 225 TYR A C 1
ATOM 1793 O O . TYR A 1 225 ? 27.810 5.206 103.704 1.00 40.95 225 TYR A O 1
ATOM 1802 N N . SER A 1 226 ? 26.103 5.926 102.430 1.00 37.75 226 SER A N 1
ATOM 1803 C CA . SER A 1 226 ? 25.301 6.423 103.544 1.00 36.53 226 SER A CA 1
ATOM 1804 C C . SER A 1 226 ? 23.848 6.511 103.083 1.00 36.18 226 SER A C 1
ATOM 1805 O O . SER A 1 226 ? 23.571 6.840 101.929 1.00 35.15 226 SER A O 1
ATOM 1808 N N . CYS A 1 227 ? 22.923 6.200 103.985 1.00 34.86 227 CYS A N 1
ATOM 1809 C CA . CYS A 1 227 ? 21.505 6.219 103.659 1.00 34.36 227 CYS A CA 1
ATOM 1810 C C . CYS A 1 227 ? 20.727 6.974 104.729 1.00 34.70 227 CYS A C 1
ATOM 1811 O O . CYS A 1 227 ? 20.944 6.781 105.930 1.00 34.06 227 CYS A O 1
ATOM 1814 N N . ILE A 1 228 ? 19.821 7.836 104.286 1.00 33.02 228 ILE A N 1
ATOM 1815 C CA . ILE A 1 228 ? 19.018 8.634 105.196 1.00 32.64 228 ILE A CA 1
ATOM 1816 C C . ILE A 1 228 ? 17.536 8.455 104.909 1.00 32.80 228 ILE A C 1
ATOM 1817 O O . ILE A 1 228 ? 17.093 8.633 103.773 1.00 33.17 228 ILE A O 1
ATOM 1822 N N . ASN A 1 229 ? 16.771 8.095 105.934 1.00 31.20 229 ASN A N 1
ATOM 1823 C CA . ASN A 1 229 ? 15.332 7.945 105.762 1.00 30.82 229 ASN A CA 1
ATOM 1824 C C . ASN A 1 229 ? 14.704 9.327 105.846 1.00 30.30 229 ASN A C 1
ATOM 1825 O O . ASN A 1 229 ? 15.013 10.109 106.749 1.00 30.72 229 ASN A O 1
ATOM 1830 N N . ASP A 1 230 ? 13.834 9.635 104.893 1.00 29.64 230 ASP A N 1
ATOM 1831 C CA . ASP A 1 230 ? 13.139 10.910 104.894 1.00 28.32 230 ASP A CA 1
ATOM 1832 C C . ASP A 1 230 ? 13.990 12.142 105.189 1.00 28.36 230 ASP A C 1
ATOM 1833 O O . ASP A 1 230 ? 13.709 12.893 106.121 1.00 27.51 230 ASP A O 1
ATOM 1838 N N . TYR A 1 231 ? 15.027 12.335 104.378 1.00 28.76 231 TYR A N 1
ATOM 1839 C CA . TYR A 1 231 ? 15.933 13.475 104.484 1.00 29.09 231 TYR A CA 1
ATOM 1840 C C . TYR A 1 231 ? 15.050 14.720 104.698 1.00 28.31 231 TYR A C 1
ATOM 1841 O O . TYR A 1 231 ? 14.196 15.042 103.866 1.00 27.84 231 TYR A O 1
ATOM 1850 N N . ARG A 1 232 ? 15.262 15.396 105.825 1.00 27.19 232 ARG A N 1
ATOM 1851 C CA . ARG A 1 232 ? 14.468 16.555 106.249 1.00 28.10 232 ARG A CA 1
ATOM 1852 C C . ARG A 1 232 ? 14.119 17.675 105.255 1.00 26.63 232 ARG A C 1
ATOM 1853 O O . ARG A 1 232 ? 12.964 18.107 105.192 1.00 24.21 232 ARG A O 1
ATOM 1861 N N . PRO A 1 233 ? 15.100 18.183 104.496 1.00 26.29 233 PRO A N 1
ATOM 1862 C CA . PRO A 1 233 ? 14.746 19.248 103.551 1.00 27.44 233 PRO A CA 1
ATOM 1863 C C . PRO A 1 233 ? 13.627 18.797 102.599 1.00 26.68 233 PRO A C 1
ATOM 1864 O O . PRO A 1 233 ? 12.693 19.549 102.324 1.00 27.23 233 PRO A O 1
ATOM 1868 N N . VAL A 1 234 ? 13.724 17.558 102.120 1.00 27.86 234 VAL A N 1
ATOM 1869 C CA . VAL A 1 234 ? 12.736 16.993 101.199 1.00 26.98 234 VAL A CA 1
ATOM 1870 C C . VAL A 1 234 ? 11.420 16.699 101.913 1.00 28.16 234 VAL A C 1
ATOM 1871 O O . VAL A 1 234 ? 10.341 16.871 101.339 1.00 28.80 234 VAL A O 1
ATOM 1875 N N . LYS A 1 235 ? 11.503 16.244 103.161 1.00 28.21 235 LYS A N 1
ATOM 1876 C CA . LYS A 1 235 ? 10.290 15.960 103.923 1.00 27.27 235 LYS A CA 1
ATOM 1877 C C . LYS A 1 235 ? 9.487 17.253 104.071 1.00 26.82 235 LYS A C 1
ATOM 1878 O O . LYS A 1 235 ? 8.256 17.248 103.954 1.00 25.39 235 LYS A O 1
ATOM 1884 N N . LEU A 1 236 ? 10.187 18.356 104.334 1.00 25.02 236 LEU A N 1
ATOM 1885 C CA . LEU A 1 236 ? 9.527 19.652 104.478 1.00 25.96 236 LEU A CA 1
ATOM 1886 C C . LEU A 1 236 ? 8.788 20.015 103.191 1.00 25.53 236 LEU A C 1
ATOM 1887 O O . LEU A 1 236 ? 7.675 20.541 103.241 1.00 25.25 236 LEU A O 1
ATOM 1892 N N . LEU A 1 237 ? 9.399 19.721 102.041 1.00 24.11 237 LEU A N 1
ATOM 1893 C CA . LEU A 1 237 ? 8.754 20.001 100.761 1.00 22.82 237 LEU A CA 1
ATOM 1894 C C . LEU A 1 237 ? 7.484 19.156 100.638 1.00 24.20 237 LEU A C 1
ATOM 1895 O O . LEU A 1 237 ? 6.430 19.669 100.260 1.00 23.91 237 LEU A O 1
ATOM 1900 N N . GLN A 1 238 ? 7.583 17.865 100.964 1.00 24.75 238 GLN A N 1
ATOM 1901 C CA . GLN A 1 238 ? 6.417 16.973 100.904 1.00 27.92 238 GLN A CA 1
ATOM 1902 C C . GLN A 1 238 ? 5.301 17.511 101.799 1.00 28.14 238 GLN A C 1
ATOM 1903 O O . GLN A 1 238 ? 4.117 17.470 101.443 1.00 28.30 238 GLN A O 1
ATOM 1909 N N . CYS A 1 239 ? 5.697 18.003 102.968 1.00 28.20 239 CYS A N 1
ATOM 1910 C CA . CYS A 1 239 ? 4.767 18.541 103.953 1.00 29.95 239 CYS A CA 1
ATOM 1911 C C . CYS A 1 239 ? 3.952 19.759 103.507 1.00 31.37 239 CYS A C 1
ATOM 1912 O O . CYS A 1 239 ? 2.888 20.046 104.070 1.00 29.75 239 CYS A O 1
ATOM 1915 N N . VAL A 1 240 ? 4.443 20.472 102.499 1.00 30.74 240 VAL A N 1
ATOM 1916 C CA . VAL A 1 240 ? 3.737 21.646 101.999 1.00 30.32 240 VAL A CA 1
ATOM 1917 C C . VAL A 1 240 ? 2.296 21.282 101.623 1.00 31.05 240 VAL A C 1
ATOM 1918 O O . VAL A 1 240 ? 1.396 22.117 101.704 1.00 31.81 240 VAL A O 1
ATOM 1922 N N . ASP A 1 241 ? 2.082 20.029 101.230 1.00 30.15 241 ASP A N 1
ATOM 1923 C CA . ASP A 1 241 ? 0.754 19.555 100.839 1.00 31.01 241 ASP A CA 1
ATOM 1924 C C . ASP A 1 241 ? 0.031 18.758 101.923 1.00 31.69 241 ASP A C 1
ATOM 1925 O O . ASP A 1 241 ? -1.039 18.207 101.677 1.00 31.66 241 ASP A O 1
ATOM 1930 N N . HIS A 1 242 ? 0.623 18.694 103.110 1.00 31.42 242 HIS A N 1
ATOM 1931 C CA . HIS A 1 242 ? 0.039 17.965 104.239 1.00 32.95 242 HIS A CA 1
ATOM 1932 C C . HIS A 1 242 ? 0.400 18.738 105.498 1.00 31.87 242 HIS A C 1
ATOM 1933 O O . HIS A 1 242 ? 0.914 18.166 106.460 1.00 33.41 242 HIS A O 1
ATOM 1940 N N . SER A 1 243 ? 0.126 20.041 105.485 1.00 31.68 243 SER A N 1
ATOM 1941 C CA . SER A 1 243 ? 0.465 20.909 106.604 1.00 32.43 243 SER A CA 1
ATOM 1942 C C . SER A 1 243 ? -0.234 20.600 107.922 1.00 33.18 243 SER A C 1
ATOM 1943 O O . SER A 1 243 ? 0.290 20.929 108.986 1.00 32.97 243 SER A O 1
ATOM 1946 N N . THR A 1 244 ? -1.403 19.971 107.864 1.00 35.35 244 THR A N 1
ATOM 1947 C CA . THR A 1 244 ? -2.133 19.647 109.090 1.00 37.92 244 THR A CA 1
ATOM 1948 C C . THR A 1 244 ? -1.922 18.207 109.543 1.00 38.32 244 THR A C 1
ATOM 1949 O O . THR A 1 244 ? -2.563 17.747 110.489 1.00 38.95 244 THR A O 1
ATOM 1953 N N . HIS A 1 245 ? -1.031 17.490 108.866 1.00 37.98 245 HIS A N 1
ATOM 1954 C CA . HIS A 1 245 ? -0.754 16.104 109.226 1.00 36.17 245 HIS A CA 1
ATOM 1955 C C . HIS A 1 245 ? 0.264 16.073 110.362 1.00 36.96 245 HIS A C 1
ATOM 1956 O O . HIS A 1 245 ? 1.205 16.866 110.387 1.00 35.43 245 HIS A O 1
ATOM 1963 N N . PRO A 1 246 ? 0.082 15.160 111.333 1.00 38.21 246 PRO A N 1
ATOM 1964 C CA . PRO A 1 246 ? 1.018 15.069 112.459 1.00 38.19 246 PRO A CA 1
ATOM 1965 C C . PRO A 1 246 ? 2.491 14.919 112.066 1.00 37.75 246 PRO A C 1
ATOM 1966 O O . PRO A 1 246 ? 3.373 15.449 112.744 1.00 37.11 246 PRO A O 1
ATOM 1970 N N . ASP A 1 247 ? 2.764 14.204 110.978 1.00 38.46 247 ASP A N 1
ATOM 1971 C CA . ASP A 1 247 ? 4.144 14.032 110.522 1.00 39.56 247 ASP A CA 1
ATOM 1972 C C . ASP A 1 247 ? 4.743 15.378 110.154 1.00 38.61 247 ASP A C 1
ATOM 1973 O O . ASP A 1 247 ? 5.960 15.553 110.144 1.00 39.46 247 ASP A O 1
ATOM 1978 N N . CYS A 1 248 ? 3.869 16.333 109.867 1.00 37.94 248 CYS A N 1
ATOM 1979 C CA . CYS A 1 248 ? 4.290 17.651 109.429 1.00 37.65 248 CYS A CA 1
ATOM 1980 C C . CYS A 1 248 ? 4.137 18.797 110.424 1.00 39.91 248 CYS A C 1
ATOM 1981 O O . CYS A 1 248 ? 4.460 19.942 110.102 1.00 38.70 248 CYS A O 1
ATOM 1984 N N . ALA A 1 249 ? 3.660 18.500 111.630 1.00 41.52 249 ALA A N 1
ATOM 1985 C CA . ALA A 1 249 ? 3.479 19.535 112.644 1.00 42.95 249 ALA A CA 1
ATOM 1986 C C . ALA A 1 249 ? 4.817 20.137 113.069 1.00 44.56 249 ALA A C 1
ATOM 1987 O O . ALA A 1 249 ? 5.800 19.422 113.248 1.00 44.44 249 ALA A O 1
ATOM 1989 N N . LEU A 1 250 ? 4.847 21.457 113.225 1.00 46.51 250 LEU A N 1
ATOM 1990 C CA . LEU A 1 250 ? 6.066 22.155 113.622 1.00 49.69 250 LEU A CA 1
ATOM 1991 C C . LEU A 1 250 ? 6.147 22.336 115.135 1.00 51.89 250 LEU A C 1
ATOM 1992 O O . LEU A 1 250 ? 5.121 22.473 115.801 1.00 51.67 250 LEU A O 1
ATOM 1997 N N . LYS A 1 251 ? 7.366 22.331 115.670 1.00 53.71 251 LYS A N 1
ATOM 1998 C CA . LYS A 1 251 ? 7.571 22.521 117.103 1.00 56.95 251 LYS A CA 1
ATOM 1999 C C . LYS A 1 251 ? 7.108 23.915 117.510 1.00 58.03 251 LYS A C 1
ATOM 2000 O O . LYS A 1 251 ? 7.982 24.725 117.883 1.00 60.05 251 LYS A O 1
ATOM 2006 N N . TRP B 1 2 ? 18.410 52.686 77.912 1.00 62.90 2 TRP B N 1
ATOM 2007 C CA . TRP B 1 2 ? 17.577 53.265 79.000 1.00 62.60 2 TRP B CA 1
ATOM 2008 C C . TRP B 1 2 ? 18.054 52.762 80.360 1.00 63.01 2 TRP B C 1
ATOM 2009 O O . TRP B 1 2 ? 19.244 52.509 80.547 1.00 63.44 2 TRP B O 1
ATOM 2020 N N . ARG B 1 3 ? 17.128 52.604 81.302 1.00 63.44 3 ARG B N 1
ATOM 2021 C CA . ARG B 1 3 ? 17.478 52.143 82.644 1.00 63.56 3 ARG B CA 1
ATOM 2022 C C . ARG B 1 3 ? 17.157 50.671 82.925 1.00 62.70 3 ARG B C 1
ATOM 2023 O O . ARG B 1 3 ? 17.718 50.083 83.852 1.00 62.34 3 ARG B O 1
ATOM 2031 N N . ALA B 1 4 ? 16.261 50.079 82.136 1.00 61.35 4 ALA B N 1
ATOM 2032 C CA . ALA B 1 4 ? 15.880 48.679 82.329 1.00 59.59 4 ALA B CA 1
ATOM 2033 C C . ALA B 1 4 ? 16.662 47.748 81.412 1.00 58.74 4 ALA B C 1
ATOM 2034 O O . ALA B 1 4 ? 17.254 48.190 80.429 1.00 58.90 4 ALA B O 1
ATOM 2036 N N . GLU B 1 5 ? 16.658 46.457 81.732 1.00 57.88 5 GLU B N 1
ATOM 2037 C CA . GLU B 1 5 ? 17.383 45.479 80.929 1.00 56.34 5 GLU B CA 1
ATOM 2038 C C . GLU B 1 5 ? 16.817 45.367 79.516 1.00 54.52 5 GLU B C 1
ATOM 2039 O O . GLU B 1 5 ? 15.612 45.509 79.299 1.00 53.19 5 GLU B O 1
ATOM 2045 N N . GLY B 1 6 ? 17.704 45.109 78.560 1.00 52.22 6 GLY B N 1
ATOM 2046 C CA . GLY B 1 6 ? 17.291 44.977 77.177 1.00 49.80 6 GLY B CA 1
ATOM 2047 C C . GLY B 1 6 ? 16.357 43.801 77.002 1.00 48.04 6 GLY B C 1
ATOM 2048 O O . GLY B 1 6 ? 16.113 43.048 77.947 1.00 46.84 6 GLY B O 1
ATOM 2049 N N . THR B 1 7 ? 15.839 43.637 75.792 1.00 45.51 7 THR B N 1
ATOM 2050 C CA . THR B 1 7 ? 14.920 42.548 75.515 1.00 44.59 7 THR B CA 1
ATOM 2051 C C . THR B 1 7 ? 15.621 41.204 75.666 1.00 42.61 7 THR B C 1
ATOM 2052 O O . THR B 1 7 ? 16.780 41.048 75.291 1.00 42.38 7 THR B O 1
ATOM 2056 N N . SER B 1 8 ? 14.903 40.240 76.228 1.00 40.80 8 SER B N 1
ATOM 2057 C CA . SER B 1 8 ? 15.425 38.895 76.447 1.00 38.84 8 SER B CA 1
ATOM 2058 C C . SER B 1 8 ? 15.844 38.240 75.136 1.00 38.17 8 SER B C 1
ATOM 2059 O O . SER B 1 8 ? 15.117 38.302 74.145 1.00 37.67 8 SER B O 1
ATOM 2062 N N . ALA B 1 9 ? 17.012 37.607 75.137 1.00 37.86 9 ALA B N 1
ATOM 2063 C CA . ALA B 1 9 ? 17.505 36.926 73.947 1.00 36.91 9 ALA B CA 1
ATOM 2064 C C . ALA B 1 9 ? 16.599 35.739 73.641 1.00 37.47 9 ALA B C 1
ATOM 2065 O O . ALA B 1 9 ? 16.108 35.072 74.555 1.00 37.07 9 ALA B O 1
ATOM 2067 N N . HIS B 1 10 ? 16.375 35.489 72.354 1.00 36.60 10 HIS B N 1
ATOM 2068 C CA . HIS B 1 10 ? 15.535 34.385 71.910 1.00 37.49 10 HIS B CA 1
ATOM 2069 C C . HIS B 1 10 ? 14.106 34.517 72.421 1.00 35.57 10 HIS B C 1
ATOM 2070 O O . HIS B 1 10 ? 13.430 33.518 72.670 1.00 34.11 10 HIS B O 1
ATOM 2077 N N . LEU B 1 11 ? 13.657 35.759 72.568 1.00 34.64 11 LEU B N 1
ATOM 2078 C CA . LEU B 1 11 ? 12.310 36.053 73.042 1.00 33.99 11 LEU B CA 1
ATOM 2079 C C . LEU B 1 11 ? 11.246 35.229 72.320 1.00 34.86 11 LEU B C 1
ATOM 2080 O O . LEU B 1 11 ? 10.384 34.630 72.963 1.00 33.03 11 LEU B O 1
ATOM 2085 N N . ARG B 1 12 ? 11.309 35.187 70.990 1.00 34.59 12 ARG B N 1
ATOM 2086 C CA . ARG B 1 12 ? 10.320 34.437 70.220 1.00 35.19 12 ARG B CA 1
ATOM 2087 C C . ARG B 1 12 ? 10.305 32.940 70.526 1.00 33.84 12 ARG B C 1
ATOM 2088 O O . ARG B 1 12 ? 9.238 32.363 70.760 1.00 32.28 12 ARG B O 1
ATOM 2096 N N . ASP B 1 13 ? 11.473 32.301 70.522 1.00 32.50 13 ASP B N 1
ATOM 2097 C CA . ASP B 1 13 ? 11.519 30.870 70.818 1.00 31.80 13 ASP B CA 1
ATOM 2098 C C . ASP B 1 13 ? 11.008 30.582 72.231 1.00 29.45 13 ASP B C 1
ATOM 2099 O O . ASP B 1 13 ? 10.292 29.602 72.455 1.00 27.63 13 ASP B O 1
ATOM 2104 N N . ILE B 1 14 ? 11.379 31.430 73.182 1.00 27.44 14 ILE B N 1
ATOM 2105 C CA . ILE B 1 14 ? 10.949 31.244 74.568 1.00 28.28 14 ILE B CA 1
ATOM 2106 C C . ILE B 1 14 ? 9.432 31.411 74.678 1.00 28.17 14 ILE B C 1
ATOM 2107 O O . ILE B 1 14 ? 8.738 30.599 75.298 1.00 27.03 14 ILE B O 1
ATOM 2112 N N . PHE B 1 15 ? 8.931 32.464 74.045 1.00 28.69 15 PHE B N 1
ATOM 2113 C CA . PHE B 1 15 ? 7.507 32.786 74.022 1.00 28.27 15 PHE B CA 1
ATOM 2114 C C . PHE B 1 15 ? 6.688 31.610 73.486 1.00 27.54 15 PHE B C 1
ATOM 2115 O O . PHE B 1 15 ? 5.742 31.144 74.132 1.00 24.49 15 PHE B O 1
ATOM 2123 N N . LEU B 1 16 ? 7.064 31.133 72.302 1.00 28.19 16 LEU B N 1
ATOM 2124 C CA . LEU B 1 16 ? 6.360 30.032 71.654 1.00 28.04 16 LEU B CA 1
ATOM 2125 C C . LEU B 1 16 ? 6.467 28.712 72.415 1.00 27.81 16 LEU B C 1
ATOM 2126 O O . LEU B 1 16 ? 5.504 27.947 72.482 1.00 28.36 16 LEU B O 1
ATOM 2131 N N . GLY B 1 17 ? 7.637 28.446 72.988 1.00 28.51 17 GLY B N 1
ATOM 2132 C CA . GLY B 1 17 ? 7.822 27.211 73.731 1.00 25.71 17 GLY B CA 1
ATOM 2133 C C . GLY B 1 17 ? 6.926 27.173 74.948 1.00 25.08 17 GLY B C 1
ATOM 2134 O O . GLY B 1 17 ? 6.244 26.180 75.214 1.00 25.69 17 GLY B O 1
ATOM 2135 N N . ARG B 1 18 ? 6.937 28.271 75.692 1.00 26.11 18 ARG B N 1
ATOM 2136 C CA . ARG B 1 18 ? 6.127 28.407 76.887 1.00 26.24 18 ARG B CA 1
ATOM 2137 C C . ARG B 1 18 ? 4.654 28.299 76.540 1.00 25.93 18 ARG B C 1
ATOM 2138 O O . ARG B 1 18 ? 3.881 27.668 77.257 1.00 28.19 18 ARG B O 1
ATOM 2146 N N . CYS B 1 19 ? 4.269 28.925 75.436 1.00 26.30 19 CYS B N 1
ATOM 2147 C CA . CYS B 1 19 ? 2.881 28.893 74.998 1.00 26.27 19 CYS B CA 1
ATOM 2148 C C . CYS B 1 19 ? 2.504 27.449 74.685 1.00 25.31 19 CYS B C 1
ATOM 2149 O O . CYS B 1 19 ? 1.468 26.950 75.133 1.00 23.93 19 CYS B O 1
ATOM 2152 N N . ALA B 1 20 ? 3.364 26.776 73.928 1.00 25.31 20 ALA B N 1
ATOM 2153 C CA . ALA B 1 20 ? 3.133 25.386 73.561 1.00 26.69 20 ALA B CA 1
ATOM 2154 C C . ALA B 1 20 ? 3.012 24.502 74.799 1.00 27.00 20 ALA B C 1
ATOM 2155 O O . ALA B 1 20 ? 2.105 23.678 74.890 1.00 27.06 20 ALA B O 1
ATOM 2157 N N . GLU B 1 21 ? 3.907 24.674 75.764 1.00 27.67 21 GLU B N 1
ATOM 2158 C CA . GLU B 1 21 ? 3.833 23.848 76.966 1.00 29.30 21 GLU B CA 1
ATOM 2159 C C . GLU B 1 21 ? 2.593 24.138 77.806 1.00 29.61 21 GLU B C 1
ATOM 2160 O O . GLU B 1 21 ? 1.996 23.220 78.381 1.00 30.95 21 GLU B O 1
ATOM 2166 N N . TYR B 1 22 ? 2.189 25.403 77.865 1.00 28.97 22 TYR B N 1
ATOM 2167 C CA . TYR B 1 22 ? 1.023 25.765 78.655 1.00 28.36 22 TYR B CA 1
ATOM 2168 C C . TYR B 1 22 ? -0.264 25.167 78.112 1.00 30.06 22 TYR B C 1
ATOM 2169 O O . TYR B 1 22 ? -1.180 24.865 78.877 1.00 28.80 22 TYR B O 1
ATOM 2178 N N . ARG B 1 23 ? -0.350 25.006 76.795 1.00 32.79 23 ARG B N 1
ATOM 2179 C CA . ARG B 1 23 ? -1.563 24.457 76.197 1.00 37.14 23 ARG B CA 1
ATOM 2180 C C . ARG B 1 23 ? -2.006 23.168 76.879 1.00 38.44 23 ARG B C 1
ATOM 2181 O O . ARG B 1 23 ? -3.202 22.938 77.067 1.00 38.85 23 ARG B O 1
ATOM 2189 N N . ALA B 1 24 ? -1.043 22.337 77.266 1.00 39.21 24 ALA B N 1
ATOM 2190 C CA . ALA B 1 24 ? -1.354 21.083 77.936 1.00 40.86 24 ALA B CA 1
ATOM 2191 C C . ALA B 1 24 ? -2.019 21.336 79.288 1.00 43.07 24 ALA B C 1
ATOM 2192 O O . ALA B 1 24 ? -2.739 20.484 79.803 1.00 44.74 24 ALA B O 1
ATOM 2194 N N . LEU B 1 25 ? -1.779 22.509 79.862 1.00 43.44 25 LEU B N 1
ATOM 2195 C CA . LEU B 1 25 ? -2.356 22.850 81.154 1.00 45.52 25 LEU B CA 1
ATOM 2196 C C . LEU B 1 25 ? -3.756 23.444 81.029 1.00 47.47 25 LEU B C 1
ATOM 2197 O O . LEU B 1 25 ? -4.361 23.844 82.027 1.00 48.41 25 LEU B O 1
ATOM 2202 N N . LEU B 1 26 ? -4.270 23.504 79.806 1.00 49.41 26 LEU B N 1
ATOM 2203 C CA . LEU B 1 26 ? -5.600 24.052 79.571 1.00 50.98 26 LEU B CA 1
ATOM 2204 C C . LEU B 1 26 ? -6.649 22.960 79.441 1.00 53.94 26 LEU B C 1
ATOM 2205 O O . LEU B 1 26 ? -6.350 21.843 79.014 1.00 53.89 26 LEU B O 1
ATOM 2210 N N . SER B 1 27 ? -7.881 23.289 79.813 1.00 56.66 27 SER B N 1
ATOM 2211 C CA . SER B 1 27 ? -8.979 22.338 79.700 1.00 59.46 27 SER B CA 1
ATOM 2212 C C . SER B 1 27 ? -9.142 22.036 78.212 1.00 59.85 27 SER B C 1
ATOM 2213 O O . SER B 1 27 ? -8.930 22.909 77.369 1.00 59.73 27 SER B O 1
ATOM 2216 N N . PRO B 1 28 ? -9.506 20.794 77.868 1.00 60.85 28 PRO B N 1
ATOM 2217 C CA . PRO B 1 28 ? -9.677 20.454 76.454 1.00 61.50 28 PRO B CA 1
ATOM 2218 C C . PRO B 1 28 ? -10.590 21.458 75.757 1.00 62.08 28 PRO B C 1
ATOM 2219 O O . PRO B 1 28 ? -10.366 21.824 74.602 1.00 62.53 28 PRO B O 1
ATOM 2223 N N . GLU B 1 29 ? -11.606 21.915 76.482 1.00 62.53 29 GLU B N 1
ATOM 2224 C CA . GLU B 1 29 ? -12.570 22.875 75.958 1.00 62.72 29 GLU B CA 1
ATOM 2225 C C . GLU B 1 29 ? -11.953 24.209 75.532 1.00 61.99 29 GLU B C 1
ATOM 2226 O O . GLU B 1 29 ? -12.511 24.911 74.688 1.00 61.72 29 GLU B O 1
ATOM 2232 N N . GLN B 1 30 ? -10.808 24.565 76.110 1.00 60.72 30 GLN B N 1
ATOM 2233 C CA . GLN B 1 30 ? -10.159 25.830 75.767 1.00 59.46 30 GLN B CA 1
ATOM 2234 C C . GLN B 1 30 ? -8.727 25.661 75.269 1.00 58.29 30 GLN B C 1
ATOM 2235 O O . GLN B 1 30 ? -8.031 26.646 75.024 1.00 57.64 30 GLN B O 1
ATOM 2241 N N . ARG B 1 31 ? -8.294 24.415 75.108 1.00 57.20 31 ARG B N 1
ATOM 2242 C CA . ARG B 1 31 ? -6.935 24.134 74.658 1.00 56.13 31 ARG B CA 1
ATOM 2243 C C . ARG B 1 31 ? -6.659 24.643 73.245 1.00 55.15 31 ARG B C 1
ATOM 2244 O O . ARG B 1 31 ? -5.511 24.670 72.797 1.00 54.11 31 ARG B O 1
ATOM 2252 N N . ASN B 1 32 ? -7.717 25.049 72.552 1.00 54.23 32 ASN B N 1
ATOM 2253 C CA . ASN B 1 32 ? -7.603 25.565 71.193 1.00 53.67 32 ASN B CA 1
ATOM 2254 C C . ASN B 1 32 ? -6.939 26.939 71.208 1.00 52.32 32 ASN B C 1
ATOM 2255 O O . ASN B 1 32 ? -7.620 27.965 71.223 1.00 52.63 32 ASN B O 1
ATOM 2260 N N . LYS B 1 33 ? -5.610 26.953 71.201 1.00 49.00 33 LYS B N 1
ATOM 2261 C CA . LYS B 1 33 ? -4.859 28.200 71.222 1.00 45.16 33 LYS B CA 1
ATOM 2262 C C . LYS B 1 33 ? -3.857 28.247 70.081 1.00 43.05 33 LYS B C 1
ATOM 2263 O O . LYS B 1 33 ? -3.166 27.270 69.807 1.00 43.62 33 LYS B O 1
ATOM 2269 N N . ASP B 1 34 ? -3.783 29.391 69.415 1.00 40.42 34 ASP B N 1
ATOM 2270 C CA . ASP B 1 34 ? -2.862 29.565 68.300 1.00 38.85 34 ASP B CA 1
ATOM 2271 C C . ASP B 1 34 ? -1.665 30.356 68.802 1.00 36.02 34 ASP B C 1
ATOM 2272 O O . ASP B 1 34 ? -1.677 31.585 68.802 1.00 35.89 34 ASP B O 1
ATOM 2277 N N . CYS B 1 35 ? -0.627 29.649 69.226 1.00 34.54 35 CYS B N 1
ATOM 2278 C CA . CYS B 1 35 ? 0.560 30.306 69.757 1.00 32.62 35 CYS B CA 1
ATOM 2279 C C . CYS B 1 35 ? 1.207 31.293 68.794 1.00 32.51 35 CYS B C 1
ATOM 2280 O O . CYS B 1 35 ? 1.627 32.379 69.204 1.00 32.15 35 CYS B O 1
ATOM 2283 N N . THR B 1 36 ? 1.280 30.933 67.514 1.00 31.64 36 THR B N 1
ATOM 2284 C CA . THR B 1 36 ? 1.884 31.823 66.526 1.00 31.76 36 THR B CA 1
ATOM 2285 C C . THR B 1 36 ? 1.062 33.104 66.373 1.00 30.44 36 THR B C 1
ATOM 2286 O O . THR B 1 36 ? 1.612 34.199 66.230 1.00 30.41 36 THR B O 1
ATOM 2290 N N . ALA B 1 37 ? -0.257 32.956 66.404 1.00 29.46 37 ALA B N 1
ATOM 2291 C CA . ALA B 1 37 ? -1.153 34.097 66.277 1.00 29.74 37 ALA B CA 1
ATOM 2292 C C . ALA B 1 37 ? -1.010 34.941 67.538 1.00 28.97 37 ALA B C 1
ATOM 2293 O O . ALA B 1 37 ? -1.013 36.170 67.477 1.00 28.82 37 ALA B O 1
ATOM 2295 N N . ILE B 1 38 ? -0.877 34.273 68.681 1.00 27.62 38 ILE B N 1
ATOM 2296 C CA . ILE B 1 38 ? -0.723 34.983 69.945 1.00 27.38 38 ILE B CA 1
ATOM 2297 C C . ILE B 1 38 ? 0.554 35.806 69.901 1.00 27.45 38 ILE B C 1
ATOM 2298 O O . ILE B 1 38 ? 0.580 36.944 70.360 1.00 28.15 38 ILE B O 1
ATOM 2303 N N . TRP B 1 39 ? 1.608 35.234 69.329 1.00 28.99 39 TRP B N 1
ATOM 2304 C CA . TRP B 1 39 ? 2.879 35.940 69.205 1.00 29.45 39 TRP B CA 1
ATOM 2305 C C . TRP B 1 39 ? 2.709 37.179 68.326 1.00 29.80 39 TRP B C 1
ATOM 2306 O O . TRP B 1 39 ? 3.198 38.256 68.659 1.00 30.30 39 TRP B O 1
ATOM 2317 N N . GLU B 1 40 ? 2.019 37.024 67.199 1.00 30.19 40 GLU B N 1
ATOM 2318 C CA . GLU B 1 40 ? 1.806 38.152 66.292 1.00 30.84 40 GLU B CA 1
ATOM 2319 C C . GLU B 1 40 ? 1.023 39.282 66.962 1.00 29.37 40 GLU B C 1
ATOM 2320 O O . GLU B 1 40 ? 1.314 40.456 66.740 1.00 29.46 40 GLU B O 1
ATOM 2326 N N . ALA B 1 41 ? 0.028 38.935 67.774 1.00 29.29 41 ALA B N 1
ATOM 2327 C CA . ALA B 1 41 ? -0.760 39.954 68.467 1.00 29.05 41 ALA B CA 1
ATOM 2328 C C . ALA B 1 41 ? 0.151 40.691 69.455 1.00 30.02 41 ALA B C 1
ATOM 2329 O O . ALA B 1 41 ? 0.078 41.916 69.596 1.00 29.59 41 ALA B O 1
ATOM 2331 N N . PHE B 1 42 ? 1.015 39.933 70.126 1.00 30.45 42 PHE B N 1
ATOM 2332 C CA . PHE B 1 42 ? 1.968 40.486 71.089 1.00 32.09 42 PHE B CA 1
ATOM 2333 C C . PHE B 1 42 ? 2.904 41.453 70.363 1.00 33.67 42 PHE B C 1
ATOM 2334 O O . PHE B 1 42 ? 3.215 42.531 70.870 1.00 33.57 42 PHE B O 1
ATOM 2342 N N . LYS B 1 43 ? 3.342 41.065 69.167 1.00 36.30 43 LYS B N 1
ATOM 2343 C CA . LYS B 1 43 ? 4.250 41.898 68.371 1.00 39.58 43 LYS B CA 1
ATOM 2344 C C . LYS B 1 43 ? 3.671 43.253 67.975 1.00 40.49 43 LYS B C 1
ATOM 2345 O O . LYS B 1 43 ? 4.417 44.216 67.777 1.00 41.72 43 LYS B O 1
ATOM 2351 N N . VAL B 1 44 ? 2.352 43.332 67.845 1.00 40.48 44 VAL B N 1
ATOM 2352 C CA . VAL B 1 44 ? 1.713 44.593 67.477 1.00 41.95 44 VAL B CA 1
ATOM 2353 C C . VAL B 1 44 ? 2.142 45.697 68.430 1.00 42.81 44 VAL B C 1
ATOM 2354 O O . VAL B 1 44 ? 2.479 46.804 68.009 1.00 42.27 44 VAL B O 1
ATOM 2358 N N . ALA B 1 45 ? 2.127 45.386 69.720 1.00 43.57 45 ALA B N 1
ATOM 2359 C CA . ALA B 1 45 ? 2.516 46.343 70.745 1.00 45.80 45 ALA B CA 1
ATOM 2360 C C . ALA B 1 45 ? 4.031 46.504 70.777 1.00 46.80 45 ALA B C 1
ATOM 2361 O O . ALA B 1 45 ? 4.550 47.554 71.150 1.00 48.27 45 ALA B O 1
ATOM 2363 N N . LEU B 1 46 ? 4.739 45.460 70.374 1.00 49.00 46 LEU B N 1
ATOM 2364 C CA . LEU B 1 46 ? 6.194 45.485 70.375 1.00 51.44 46 LEU B CA 1
ATOM 2365 C C . LEU B 1 46 ? 6.783 46.401 69.306 1.00 53.64 46 LEU B C 1
ATOM 2366 O O . LEU B 1 46 ? 7.671 47.201 69.594 1.00 55.02 46 LEU B O 1
ATOM 2371 N N . ASP B 1 47 ? 6.278 46.286 68.079 1.00 55.27 47 ASP B N 1
ATOM 2372 C CA . ASP B 1 47 ? 6.756 47.078 66.947 1.00 55.95 47 ASP B CA 1
ATOM 2373 C C . ASP B 1 47 ? 6.283 48.534 66.942 1.00 55.90 47 ASP B C 1
ATOM 2374 O O . ASP B 1 47 ? 5.727 49.008 65.953 1.00 56.42 47 ASP B O 1
ATOM 2379 N N . LYS B 1 48 ? 6.510 49.240 68.042 1.00 55.26 48 LYS B N 1
ATOM 2380 C CA . LYS B 1 48 ? 6.111 50.638 68.160 1.00 54.18 48 LYS B CA 1
ATOM 2381 C C . LYS B 1 48 ? 7.186 51.357 68.955 1.00 53.73 48 LYS B C 1
ATOM 2382 O O . LYS B 1 48 ? 8.107 50.723 69.465 1.00 53.50 48 LYS B O 1
ATOM 2388 N N . ASP B 1 49 ? 7.083 52.677 69.053 1.00 53.64 49 ASP B N 1
ATOM 2389 C CA . ASP B 1 49 ? 8.057 53.449 69.815 1.00 52.75 49 ASP B CA 1
ATOM 2390 C C . ASP B 1 49 ? 8.059 52.944 71.260 1.00 51.37 49 ASP B C 1
ATOM 2391 O O . ASP B 1 49 ? 7.013 52.888 71.903 1.00 50.65 49 ASP B O 1
ATOM 2396 N N . PRO B 1 50 ? 9.239 52.579 71.790 1.00 51.19 50 PRO B N 1
ATOM 2397 C CA . PRO B 1 50 ? 9.395 52.070 73.158 1.00 50.20 50 PRO B CA 1
ATOM 2398 C C . PRO B 1 50 ? 8.847 52.957 74.272 1.00 49.71 50 PRO B C 1
ATOM 2399 O O . PRO B 1 50 ? 8.926 52.603 75.447 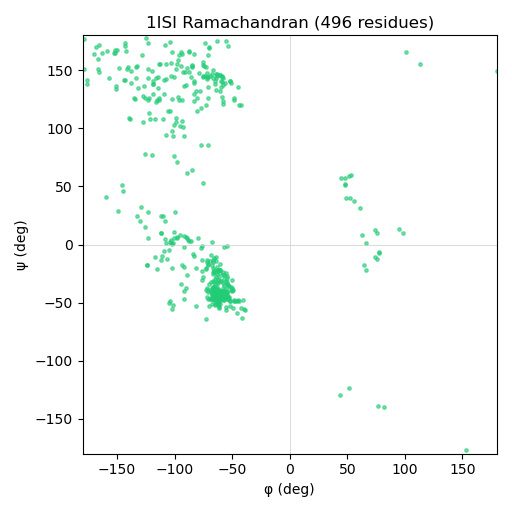1.00 48.86 50 PRO B O 1
ATOM 2403 N N . CYS B 1 51 ? 8.302 54.112 73.909 1.00 48.62 51 CYS B N 1
ATOM 2404 C CA . CYS B 1 51 ? 7.729 55.010 74.902 1.00 49.12 51 CYS B CA 1
ATOM 2405 C C . CYS B 1 51 ? 6.334 55.423 74.472 1.00 48.85 51 CYS B C 1
ATOM 2406 O O . CYS B 1 51 ? 5.805 56.430 74.936 1.00 49.93 51 CYS B O 1
ATOM 2409 N N . SER B 1 52 ? 5.737 54.631 73.588 1.00 47.67 52 SER B N 1
ATOM 2410 C CA . SER B 1 52 ? 4.402 54.926 73.090 1.00 46.79 52 SER B CA 1
ATOM 2411 C C . SER B 1 52 ? 3.489 53.703 73.130 1.00 45.56 52 SER B C 1
ATOM 2412 O O . SER B 1 52 ? 2.526 53.615 72.368 1.00 46.15 5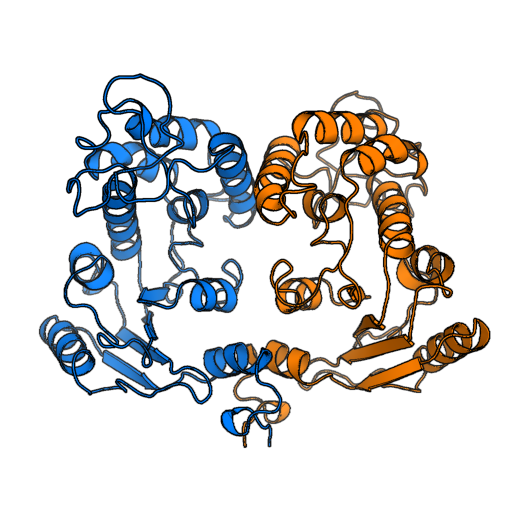2 SER B O 1
ATOM 2415 N N . VAL B 1 53 ? 3.795 52.758 74.013 1.00 43.12 53 VAL B N 1
ATOM 2416 C CA . VAL B 1 53 ? 2.984 51.554 74.130 1.00 39.54 53 VAL B CA 1
ATOM 2417 C C . VAL B 1 53 ? 1.971 51.696 75.261 1.00 38.67 53 VAL B C 1
ATOM 2418 O O . VAL B 1 53 ? 2.330 51.981 76.405 1.00 36.55 53 VAL B O 1
ATOM 2422 N N . LEU B 1 54 ? 0.701 51.503 74.927 1.00 37.65 54 LEU B N 1
ATOM 2423 C CA . LEU B 1 54 ? -0.372 51.604 75.905 1.00 37.12 54 LEU B CA 1
ATOM 2424 C C . LEU B 1 54 ? -0.908 50.217 76.233 1.00 35.97 54 LEU B C 1
ATOM 2425 O O . LEU B 1 54 ? -0.787 49.289 75.434 1.00 34.29 54 LEU B O 1
ATOM 2430 N N . PRO B 1 55 ? -1.509 50.061 77.422 1.00 34.87 55 PRO B N 1
ATOM 2431 C CA . PRO B 1 55 ? -2.061 48.766 77.825 1.00 33.86 55 PRO B CA 1
ATOM 2432 C C . PRO B 1 55 ? -3.048 48.246 76.779 1.00 34.05 55 PRO B C 1
ATOM 2433 O O . PRO B 1 55 ? -3.069 47.053 76.467 1.00 32.37 55 PRO B O 1
ATOM 2437 N N . SER B 1 56 ? -3.854 49.150 76.231 1.00 33.07 56 SER B N 1
ATOM 2438 C CA . SER B 1 56 ? -4.847 48.770 75.232 1.00 33.78 56 SER B CA 1
ATOM 2439 C C . SER B 1 56 ? -4.208 48.209 73.963 1.00 33.08 56 SER B C 1
ATOM 2440 O O . SER B 1 56 ? -4.871 47.533 73.181 1.00 32.78 56 SER B O 1
ATOM 2443 N N . ASP B 1 57 ? -2.929 48.498 73.746 1.00 32.72 57 ASP B N 1
ATOM 2444 C CA . ASP B 1 57 ? -2.251 47.974 72.568 1.00 34.33 57 ASP B CA 1
ATOM 2445 C C . ASP B 1 57 ? -2.137 46.458 72.673 1.00 34.13 57 ASP B C 1
ATOM 2446 O O . ASP B 1 57 ? -1.849 45.776 71.685 1.00 36.24 57 ASP B O 1
ATOM 2451 N N . TYR B 1 58 ? -2.367 45.928 73.872 1.00 32.98 58 TYR B N 1
ATOM 2452 C CA . TYR B 1 58 ? -2.296 44.487 74.080 1.00 30.73 58 TYR B CA 1
ATOM 2453 C C . TYR B 1 58 ? -3.669 43.830 74.100 1.00 30.65 58 TYR B C 1
ATOM 2454 O O . TYR B 1 58 ? -3.786 42.665 74.459 1.00 29.50 58 TYR B O 1
ATOM 2463 N N . ASP B 1 59 ? -4.706 44.571 73.713 1.00 30.81 59 ASP B N 1
ATOM 2464 C CA . ASP B 1 59 ? -6.064 44.024 73.704 1.00 30.91 59 ASP B CA 1
ATOM 2465 C C . ASP B 1 59 ? -6.190 42.772 72.839 1.00 28.84 59 ASP B C 1
ATOM 2466 O O . ASP B 1 59 ? -6.810 41.790 73.243 1.00 28.21 59 ASP B O 1
ATOM 2471 N N . LEU B 1 60 ? -5.608 42.805 71.647 1.00 30.75 60 LEU B N 1
ATOM 2472 C CA . LEU B 1 60 ? -5.668 41.647 70.755 1.00 31.20 60 LEU B CA 1
ATOM 2473 C C . LEU B 1 60 ? -4.943 40.461 71.400 1.00 30.46 60 LEU B C 1
ATOM 2474 O O . LEU B 1 60 ? -5.462 39.342 71.435 1.00 30.82 60 LEU B O 1
ATOM 2479 N N . PHE B 1 61 ? -3.746 40.717 71.921 1.00 30.77 61 PHE B N 1
ATOM 2480 C CA . PHE B 1 61 ? -2.959 39.675 72.584 1.00 28.98 61 PHE B CA 1
ATOM 2481 C C . PHE B 1 61 ? -3.780 38.999 73.682 1.00 28.39 61 PHE B C 1
ATOM 2482 O O . PHE B 1 61 ? -3.814 37.773 73.779 1.00 28.58 61 PHE B O 1
ATOM 2490 N N . ILE B 1 62 ? -4.441 39.800 74.513 1.00 27.99 62 ILE B N 1
ATOM 2491 C CA . ILE B 1 62 ? -5.264 39.245 75.580 1.00 26.07 62 ILE B CA 1
ATOM 2492 C C . ILE B 1 62 ? -6.433 38.444 75.009 1.00 26.61 62 ILE B C 1
ATOM 2493 O O . ILE B 1 62 ? -6.696 37.323 75.445 1.00 28.29 62 ILE B O 1
ATOM 2498 N N . THR B 1 63 ? -7.143 39.018 74.043 1.00 27.28 63 THR B N 1
ATOM 2499 C CA . THR B 1 63 ? -8.289 38.328 73.456 1.00 29.48 63 THR B CA 1
ATOM 2500 C C . THR B 1 63 ? -7.912 36.936 72.939 1.00 28.83 63 THR B C 1
ATOM 2501 O O . THR B 1 63 ? -8.617 35.967 73.198 1.00 28.18 63 THR B O 1
ATOM 2505 N N . LEU B 1 64 ? -6.791 36.834 72.230 1.00 28.83 64 LEU B N 1
ATOM 2506 C CA . LEU B 1 64 ? -6.354 35.549 71.687 1.00 28.95 64 LEU B CA 1
ATOM 2507 C C . LEU B 1 64 ? -5.808 34.546 72.703 1.00 30.67 64 LEU B C 1
ATOM 2508 O O . LEU B 1 64 ? -5.797 33.343 72.440 1.00 30.27 64 LEU B O 1
ATOM 2513 N N . SER B 1 65 ? -5.364 35.017 73.865 1.00 30.00 65 SER B N 1
ATOM 2514 C CA . SER B 1 65 ? -4.802 34.098 74.854 1.00 30.40 65 SER B CA 1
ATOM 2515 C C . SER B 1 65 ? -5.643 33.900 76.106 1.00 31.32 65 SER B C 1
ATOM 2516 O O . SER B 1 65 ? -5.371 33.013 76.908 1.00 30.14 65 SER B O 1
ATOM 2519 N N . ARG B 1 66 ? -6.676 34.717 76.257 1.00 32.85 66 ARG B N 1
ATOM 2520 C CA . ARG B 1 66 ? -7.551 34.656 77.421 1.00 32.38 66 ARG B CA 1
ATOM 2521 C C . ARG B 1 66 ? -8.221 33.302 77.636 1.00 33.05 66 ARG B C 1
ATOM 2522 O O . ARG B 1 66 ? -8.686 32.669 76.692 1.00 33.00 66 ARG B O 1
ATOM 2530 N N . HIS B 1 67 ? -8.249 32.855 78.887 1.00 32.42 67 HIS B N 1
ATOM 2531 C CA . HIS B 1 67 ? -8.903 31.602 79.245 1.00 32.20 67 HIS B CA 1
ATOM 2532 C C . HIS B 1 67 ? -9.391 31.762 80.671 1.00 32.70 67 HIS B C 1
ATOM 2533 O O . HIS B 1 67 ? -9.003 32.708 81.358 1.00 31.85 67 HIS B O 1
ATOM 2540 N N . SER B 1 68 ? -10.236 30.848 81.132 1.00 32.31 68 SER B N 1
ATOM 2541 C CA . SER B 1 68 ? -10.764 30.975 82.481 1.00 32.48 68 SER B CA 1
ATOM 2542 C C . SER B 1 68 ? -9.783 30.608 83.588 1.00 31.90 68 SER B C 1
ATOM 2543 O O . SER B 1 68 ? -8.839 29.841 83.390 1.00 30.14 68 SER B O 1
ATOM 2546 N N . ILE B 1 69 ? -10.024 31.185 84.759 1.00 30.90 69 ILE B N 1
ATOM 2547 C CA . ILE B 1 69 ? -9.200 30.952 85.937 1.00 30.85 69 ILE B CA 1
ATOM 2548 C C . ILE B 1 69 ? -10.101 30.225 86.924 1.00 30.23 69 ILE B C 1
ATOM 2549 O O . ILE B 1 69 ? -11.196 30.691 87.227 1.00 30.02 69 ILE B O 1
ATOM 2554 N N . PRO B 1 70 ? -9.661 29.064 87.431 1.00 31.25 70 PRO B N 1
ATOM 2555 C CA . PRO B 1 70 ? -10.507 28.333 88.379 1.00 32.76 70 PRO B CA 1
ATOM 2556 C C . PRO B 1 70 ? -10.874 29.150 89.609 1.00 34.69 70 PRO B C 1
ATOM 2557 O O . PRO B 1 70 ? -10.065 29.934 90.117 1.00 34.61 70 PRO B O 1
ATOM 2561 N N . ARG B 1 71 ? -12.100 28.949 90.082 1.00 34.64 71 ARG B N 1
ATOM 2562 C CA . ARG B 1 71 ? -12.604 29.633 91.263 1.00 34.73 71 ARG B CA 1
ATOM 2563 C C . ARG B 1 71 ? -11.698 29.294 92.448 1.00 33.54 71 ARG B C 1
ATOM 2564 O O . ARG B 1 71 ? -11.184 28.182 92.544 1.00 32.46 71 ARG B O 1
ATOM 2572 N N . ASP B 1 72 ? -11.492 30.261 93.338 1.00 31.13 72 ASP B N 1
ATOM 2573 C CA . ASP B 1 72 ? -10.655 30.072 94.523 1.00 31.42 72 ASP B CA 1
ATOM 2574 C C . ASP B 1 72 ? -9.185 29.764 94.239 1.00 30.74 72 ASP B C 1
ATOM 2575 O O . ASP B 1 72 ? -8.428 29.467 95.162 1.00 31.86 72 ASP B O 1
ATOM 2580 N N . LYS B 1 73 ? -8.767 29.853 92.984 1.00 29.39 73 LYS B N 1
ATOM 2581 C CA . LYS B 1 73 ? -7.385 29.536 92.648 1.00 30.94 73 LYS B CA 1
ATOM 2582 C C . LYS B 1 73 ? -6.466 30.718 92.365 1.00 29.58 73 LYS B C 1
ATOM 2583 O O . LYS B 1 73 ? -5.264 30.533 92.154 1.00 28.59 73 LYS B O 1
ATOM 2589 N N . SER B 1 74 ? -7.017 31.926 92.353 1.00 27.66 74 SER B N 1
ATOM 2590 C CA . SER B 1 74 ? -6.202 33.100 92.088 1.00 27.52 74 SER B CA 1
ATOM 2591 C C . SER B 1 74 ? -5.285 33.419 93.260 1.00 27.74 74 SER B C 1
ATOM 2592 O O . SER B 1 74 ? -5.649 33.238 94.426 1.00 27.30 74 SER B O 1
ATOM 2595 N N . LEU B 1 75 ? -4.088 33.897 92.937 1.00 27.84 75 LEU B N 1
ATOM 2596 C CA . LEU B 1 75 ? -3.099 34.258 93.947 1.00 25.94 75 LEU B CA 1
ATOM 2597 C C . LEU B 1 75 ? -2.385 35.544 93.536 1.00 25.50 75 LEU B C 1
ATOM 2598 O O . LEU B 1 75 ? -1.597 35.557 92.583 1.00 25.83 75 LEU B O 1
ATOM 2603 N N . PHE B 1 76 ? -2.683 36.628 94.244 1.00 24.53 76 PHE B N 1
ATOM 2604 C CA . PHE B 1 76 ? -2.063 37.911 93.971 1.00 23.43 76 PHE B CA 1
ATOM 2605 C C . PHE B 1 76 ? -0.871 38.034 94.909 1.00 23.46 76 PHE B C 1
ATOM 2606 O O . PHE B 1 76 ? -0.753 37.264 95.861 1.00 23.08 76 PHE B O 1
ATOM 2614 N N . TRP B 1 77 ? 0.017 38.988 94.651 1.00 23.62 77 TRP B N 1
ATOM 2615 C CA . TRP B 1 77 ? 1.193 39.126 95.499 1.00 23.21 77 TRP B CA 1
ATOM 2616 C C . TRP B 1 77 ? 1.984 40.408 95.283 1.00 24.15 77 TRP B C 1
ATOM 2617 O O . TRP B 1 77 ? 1.757 41.147 94.325 1.00 23.27 77 TRP B O 1
ATOM 2628 N N . GLU B 1 78 ? 2.932 40.631 96.191 1.00 23.47 78 GLU B N 1
ATOM 2629 C CA . GLU B 1 78 ? 3.852 41.762 96.155 1.00 25.68 78 GLU B CA 1
ATOM 2630 C C . GLU B 1 78 ? 5.134 41.285 96.829 1.00 25.29 78 GLU B C 1
ATOM 2631 O O . GLU B 1 78 ? 5.082 40.597 97.845 1.00 24.82 78 GLU B O 1
ATOM 2637 N N . ASN B 1 79 ? 6.277 41.611 96.237 1.00 25.46 79 ASN B N 1
ATOM 2638 C CA . ASN B 1 79 ? 7.576 41.270 96.806 1.00 25.49 79 ASN B CA 1
ATOM 2639 C C . ASN B 1 79 ? 7.844 39.817 97.199 1.00 27.15 79 ASN B C 1
ATOM 2640 O O . ASN B 1 79 ? 8.478 39.569 98.230 1.00 26.42 79 ASN B O 1
ATOM 2645 N N . SER B 1 80 ? 7.384 38.861 96.392 1.00 26.72 80 SER B N 1
ATOM 2646 C CA . SER B 1 80 ? 7.620 37.442 96.670 1.00 25.77 80 SER B CA 1
ATOM 2647 C C . SER B 1 80 ? 7.465 36.587 95.414 1.00 26.95 80 SER B C 1
ATOM 2648 O O . SER B 1 80 ? 6.919 35.480 95.454 1.00 26.13 80 SER B O 1
ATOM 2651 N N . HIS B 1 81 ? 7.976 37.119 94.306 1.00 25.89 81 HIS B N 1
ATOM 2652 C CA . HIS B 1 81 ? 7.918 36.482 92.995 1.00 25.38 81 HIS B CA 1
ATOM 2653 C C . HIS B 1 81 ? 8.281 34.989 92.984 1.00 25.48 81 HIS B C 1
ATOM 2654 O O . HIS B 1 81 ? 7.476 34.157 92.569 1.00 22.97 81 HIS B O 1
ATOM 2661 N N . LEU B 1 82 ? 9.490 34.655 93.427 1.00 23.05 82 LEU B N 1
ATOM 2662 C CA . LEU B 1 82 ? 9.943 33.268 93.423 1.00 25.13 82 LEU B CA 1
ATOM 2663 C C . LEU B 1 82 ? 9.170 32.350 94.362 1.00 24.71 82 LEU B C 1
ATOM 2664 O O . LEU B 1 82 ? 8.937 31.187 94.039 1.00 24.40 82 LEU B O 1
ATOM 2669 N N . LEU B 1 83 ? 8.776 32.867 95.522 1.00 24.35 83 LEU B N 1
ATOM 2670 C CA . LEU B 1 83 ? 8.039 32.057 96.488 1.00 21.88 83 LEU B CA 1
ATOM 2671 C C . LEU B 1 83 ? 6.659 31.731 95.920 1.00 22.74 83 LEU B C 1
ATOM 2672 O O . LEU B 1 83 ? 6.172 30.609 96.059 1.00 21.57 83 LEU B O 1
ATOM 2677 N N . VAL B 1 84 ? 6.034 32.715 95.276 1.00 21.99 84 VAL B N 1
ATOM 2678 C CA . VAL B 1 84 ? 4.725 32.500 94.667 1.00 22.86 84 VAL B CA 1
ATOM 2679 C C . VAL B 1 84 ? 4.799 31.455 93.552 1.00 23.36 84 VAL B C 1
ATOM 2680 O O . VAL B 1 84 ? 3.975 30.541 93.501 1.00 22.58 84 VAL B O 1
ATOM 2684 N N . ASN B 1 85 ? 5.785 31.582 92.665 1.00 23.68 85 ASN B N 1
ATOM 2685 C CA . ASN B 1 85 ? 5.941 30.624 91.573 1.00 22.71 85 ASN B CA 1
ATOM 2686 C C . ASN B 1 85 ? 6.148 29.195 92.082 1.00 23.82 85 ASN B C 1
ATOM 2687 O O . ASN B 1 85 ? 5.563 28.250 91.545 1.00 23.45 85 ASN B O 1
ATOM 2692 N N . SER B 1 86 ? 6.985 29.032 93.106 1.00 23.90 86 SER B N 1
ATOM 2693 C CA . SER B 1 86 ? 7.255 27.707 93.665 1.00 25.32 86 SER B CA 1
ATOM 2694 C C . SER B 1 86 ? 6.033 27.126 94.368 1.00 25.63 86 SER B C 1
ATOM 2695 O O . SER B 1 86 ? 5.688 25.957 94.175 1.00 23.93 86 SER B O 1
ATOM 2698 N N . PHE B 1 87 ? 5.385 27.940 95.191 1.00 22.54 87 PHE B N 1
ATOM 2699 C CA . PHE B 1 87 ? 4.215 27.471 95.912 1.00 23.90 87 PHE B CA 1
ATOM 2700 C C . PHE B 1 87 ? 3.076 27.060 94.976 1.00 24.18 87 PHE B C 1
ATOM 2701 O O . PHE B 1 87 ? 2.452 26.020 95.185 1.00 24.96 87 PHE B O 1
ATOM 2709 N N . ALA B 1 88 ? 2.818 27.878 93.953 1.00 24.05 88 ALA B N 1
ATOM 2710 C CA . ALA B 1 88 ? 1.748 27.617 92.984 1.00 24.89 88 ALA B CA 1
ATOM 2711 C C . ALA B 1 88 ? 1.981 26.283 92.292 1.00 26.44 88 ALA B C 1
ATOM 2712 O O . ALA B 1 88 ? 1.037 25.593 91.891 1.00 27.07 88 ALA B O 1
ATOM 2714 N N . ASP B 1 89 ? 3.251 25.938 92.137 1.00 26.91 89 ASP B N 1
ATOM 2715 C CA . ASP B 1 89 ? 3.620 24.672 91.536 1.00 29.31 89 ASP B CA 1
ATOM 2716 C C . ASP B 1 89 ? 2.933 24.410 90.184 1.00 30.39 89 ASP B C 1
ATOM 2717 O O . ASP B 1 89 ? 2.188 23.442 90.026 1.00 30.00 89 ASP B O 1
ATOM 2722 N N . ASN B 1 90 ? 3.168 25.309 89.230 1.00 30.55 90 ASN B N 1
ATOM 2723 C CA . ASN B 1 90 ? 2.654 25.173 87.869 1.00 31.78 90 ASN B CA 1
ATOM 2724 C C . ASN B 1 90 ? 1.163 24.823 87.757 1.00 31.87 90 ASN B C 1
ATOM 2725 O O . ASN B 1 90 ? 0.790 23.886 87.050 1.00 31.54 90 ASN B O 1
ATOM 2730 N N . THR B 1 91 ? 0.334 25.607 88.447 1.00 32.04 91 THR B N 1
ATOM 2731 C CA . THR B 1 91 ? -1.131 25.476 88.503 1.00 32.01 91 THR B CA 1
ATOM 2732 C C . THR B 1 91 ? -1.635 24.361 89.412 1.00 34.35 91 THR B C 1
ATOM 2733 O O . THR B 1 91 ? -2.840 24.248 89.651 1.00 34.99 91 THR B O 1
ATOM 2737 N N . ARG B 1 92 ? -0.722 23.546 89.933 1.00 34.39 92 ARG B N 1
ATOM 2738 C CA . ARG B 1 92 ? -1.113 22.446 90.802 1.00 34.96 92 ARG B CA 1
ATOM 2739 C C . ARG B 1 92 ? -1.766 22.897 92.118 1.00 34.53 92 ARG B C 1
ATOM 2740 O O . ARG B 1 92 ? -2.712 22.265 92.581 1.00 32.91 92 ARG B O 1
ATOM 2748 N N . ARG B 1 93 ? -1.264 23.977 92.722 1.00 31.90 93 ARG B N 1
ATOM 2749 C CA . ARG B 1 93 ? -1.826 24.477 93.981 1.00 30.04 93 ARG B CA 1
ATOM 2750 C C . ARG B 1 93 ? -2.669 25.728 93.754 1.00 29.96 93 ARG B C 1
ATOM 2751 O O . ARG B 1 93 ? -3.808 25.823 94.216 1.00 30.26 93 ARG B O 1
ATOM 2759 N N . PHE B 1 94 ? -2.098 26.696 93.048 1.00 29.75 94 PHE B N 1
ATOM 2760 C CA . PHE B 1 94 ? -2.808 27.932 92.749 1.00 28.74 94 PHE B CA 1
ATOM 2761 C C . PHE B 1 94 ? -2.464 28.404 91.354 1.00 27.10 94 PHE B C 1
ATOM 2762 O O . PHE B 1 94 ? -1.511 27.927 90.736 1.00 27.36 94 PHE B O 1
ATOM 2770 N N . MET B 1 95 ? -3.247 29.348 90.854 1.00 27.14 95 MET B N 1
ATOM 2771 C CA . MET B 1 95 ? -2.991 29.864 89.531 1.00 25.72 95 MET B CA 1
ATOM 2772 C C . MET B 1 95 ? -2.694 31.364 89.520 1.00 24.49 95 MET B C 1
ATOM 2773 O O . MET B 1 95 ? -3.562 32.167 89.189 1.00 21.26 95 MET B O 1
ATOM 2778 N N . PRO B 1 96 ? -1.466 31.757 89.910 1.00 24.38 96 PRO B N 1
ATOM 2779 C CA . PRO B 1 96 ? -1.090 33.178 89.910 1.00 23.78 96 PRO B CA 1
ATOM 2780 C C . PRO B 1 96 ? -0.993 33.589 88.436 1.00 24.26 96 PRO B C 1
ATOM 2781 O O . PRO B 1 96 ? -1.024 32.724 87.557 1.00 24.93 96 PRO B O 1
ATOM 2785 N N . LEU B 1 97 ? -0.885 34.884 88.151 1.00 24.43 97 LEU B N 1
ATOM 2786 C CA . LEU B 1 97 ? -0.819 35.347 86.760 1.00 24.11 97 LEU B CA 1
ATOM 2787 C C . LEU B 1 97 ? 0.286 34.694 85.935 1.00 23.82 97 LEU B C 1
ATOM 2788 O O . LEU B 1 97 ? 0.131 34.487 84.729 1.00 23.06 97 LEU B O 1
ATOM 2793 N N . SER B 1 98 ? 1.397 34.352 86.577 1.00 24.15 98 SER B N 1
ATOM 2794 C CA . SER B 1 98 ? 2.494 33.715 85.862 1.00 25.00 98 SER B CA 1
ATOM 2795 C C . SER B 1 98 ? 2.108 32.300 85.429 1.00 25.24 98 SER B C 1
ATOM 2796 O O . SER B 1 98 ? 2.800 31.696 84.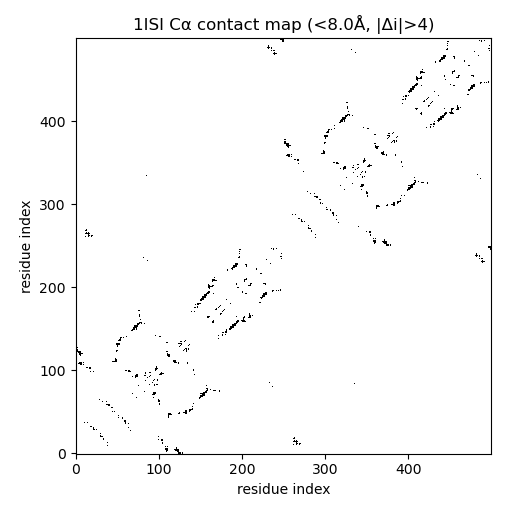612 1.00 25.37 98 SER B O 1
ATOM 2799 N N . ASP B 1 99 ? 1.018 31.769 85.986 1.00 24.44 99 ASP B N 1
ATOM 2800 C CA . ASP B 1 99 ? 0.546 30.431 85.614 1.00 24.63 99 ASP B CA 1
ATOM 2801 C C . ASP B 1 99 ? -0.767 30.488 84.826 1.00 24.41 99 ASP B C 1
ATOM 2802 O O . ASP B 1 99 ? -1.559 29.544 84.827 1.00 25.64 99 ASP B O 1
ATOM 2807 N N . VAL B 1 100 ? -0.988 31.623 84.181 1.00 24.82 100 VAL B N 1
ATOM 2808 C CA . VAL B 1 100 ? -2.146 31.857 83.326 1.00 24.58 100 VAL B CA 1
ATOM 2809 C C . VAL B 1 100 ? -1.457 32.118 81.977 1.00 24.56 100 VAL B C 1
ATOM 2810 O O . VAL B 1 100 ? -0.432 32.794 81.932 1.00 24.82 100 VAL B O 1
ATOM 2814 N N . LEU B 1 101 ? -1.991 31.575 80.886 1.00 26.15 101 LEU B N 1
ATOM 2815 C CA . LEU B 1 101 ? -1.346 31.736 79.577 1.00 24.96 101 LEU B CA 1
ATOM 2816 C C . LEU B 1 101 ? -0.718 33.085 79.254 1.00 25.45 101 LEU B C 1
ATOM 2817 O O . LEU B 1 101 ? 0.473 33.151 78.938 1.00 26.85 101 LEU B O 1
ATOM 2822 N N . TYR B 1 102 ? -1.490 34.165 79.318 1.00 23.10 102 TYR B N 1
ATOM 2823 C CA . TYR B 1 102 ? -0.921 35.457 78.960 1.00 23.54 102 TYR B CA 1
ATOM 2824 C C . TYR B 1 102 ? 0.159 35.972 79.907 1.00 23.39 102 TYR B C 1
ATOM 2825 O O . TYR B 1 102 ? 0.969 36.805 79.522 1.00 23.62 102 TYR B O 1
ATOM 2834 N N . GLY B 1 103 ? 0.187 35.451 81.130 1.00 23.27 103 GLY B N 1
ATOM 2835 C CA . GLY B 1 103 ? 1.209 35.853 82.083 1.00 22.97 103 GLY B CA 1
ATOM 2836 C C . GLY B 1 103 ? 2.416 34.934 81.946 1.00 22.83 103 GLY B C 1
ATOM 2837 O O . GLY B 1 103 ? 3.561 35.374 82.049 1.00 22.56 103 GLY B O 1
ATOM 2838 N N . ARG B 1 104 ? 2.150 33.653 81.703 1.00 21.74 104 ARG B N 1
ATOM 2839 C CA . ARG B 1 104 ? 3.193 32.635 81.539 1.00 22.67 104 ARG B CA 1
ATOM 2840 C C . ARG B 1 104 ? 4.214 32.955 80.445 1.00 23.27 104 ARG B C 1
ATOM 2841 O O . ARG B 1 104 ? 5.405 32.712 80.617 1.00 23.05 104 ARG B O 1
ATOM 2849 N N . VAL B 1 105 ? 3.757 33.489 79.317 1.00 22.78 105 VAL B N 1
ATOM 2850 C CA . VAL B 1 105 ? 4.679 33.789 78.230 1.00 23.71 105 VAL B CA 1
ATOM 2851 C C . VAL B 1 105 ? 5.596 34.972 78.497 1.00 24.29 105 VAL B C 1
ATOM 2852 O O . VAL B 1 105 ? 6.600 35.144 77.808 1.00 28.13 105 VAL B O 1
ATOM 2856 N N . ALA B 1 106 ? 5.278 35.780 79.501 1.00 24.12 106 ALA B N 1
ATOM 2857 C CA . ALA B 1 106 ? 6.106 36.949 79.786 1.00 24.36 106 ALA B CA 1
ATOM 2858 C C . ALA B 1 106 ? 6.901 36.917 81.094 1.00 24.18 106 ALA B C 1
ATOM 2859 O O . ALA B 1 106 ? 7.802 37.735 81.283 1.00 25.71 106 ALA B O 1
ATOM 2861 N N . ASP B 1 107 ? 6.582 35.983 81.986 1.00 23.16 107 ASP B N 1
ATOM 2862 C CA . ASP B 1 107 ? 7.257 35.913 83.290 1.00 24.07 107 ASP B CA 1
ATOM 2863 C C . ASP B 1 107 ? 8.787 35.986 83.188 1.00 24.41 107 ASP B C 1
ATOM 2864 O O . ASP B 1 107 ? 9.408 35.193 82.477 1.00 22.77 107 ASP B O 1
ATOM 2869 N N . PHE B 1 108 ? 9.380 36.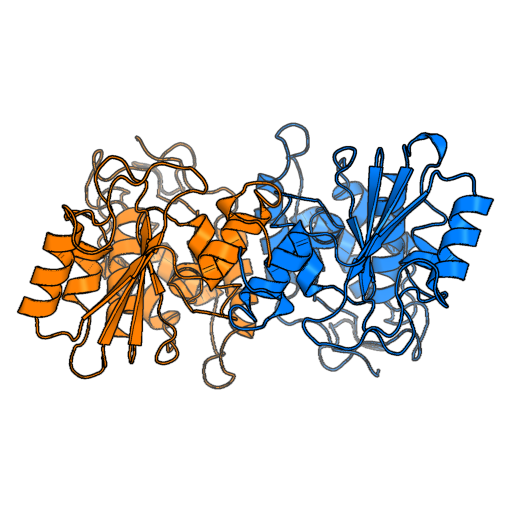948 83.901 1.00 25.94 108 PHE B N 1
ATOM 2870 C CA . PHE B 1 108 ? 10.835 37.165 83.927 1.00 27.07 108 PHE B CA 1
ATOM 2871 C C . PHE B 1 108 ? 11.413 37.831 82.687 1.00 28.73 108 PHE B C 1
ATOM 2872 O O . PHE B 1 108 ? 12.569 38.251 82.700 1.00 30.01 108 PHE B O 1
ATOM 2880 N N . LEU B 1 109 ? 10.628 37.926 81.618 1.00 27.40 109 LEU B N 1
ATOM 2881 C CA . LEU B 1 109 ? 11.130 38.503 80.381 1.00 28.63 109 LEU B CA 1
ATOM 2882 C C . LEU B 1 109 ? 11.099 40.026 80.271 1.00 29.65 109 LEU B C 1
ATOM 2883 O O . LEU B 1 109 ? 10.424 40.719 81.037 1.00 29.14 109 LEU B O 1
ATOM 2888 N N . SER B 1 110 ? 11.856 40.536 79.305 1.00 30.74 110 SER B N 1
ATOM 2889 C CA . SER B 1 110 ? 11.943 41.969 79.052 1.00 34.03 110 SER B CA 1
ATOM 2890 C C . SER B 1 110 ? 11.918 42.163 77.541 1.00 34.17 110 SER B C 1
ATOM 2891 O O . SER B 1 110 ? 12.389 41.302 76.797 1.00 34.00 110 SER B O 1
ATOM 2894 N N . TRP B 1 111 ? 11.371 43.286 77.083 1.00 35.75 111 TRP B N 1
ATOM 2895 C CA . TRP B 1 111 ? 11.281 43.535 75.648 1.00 35.54 111 TRP B CA 1
ATOM 2896 C C . TRP B 1 111 ? 10.939 44.976 75.292 1.00 37.46 111 TRP B C 1
ATOM 2897 O O . TRP B 1 111 ? 10.265 45.678 76.044 1.00 36.80 111 TRP B O 1
ATOM 2908 N N . CYS B 1 112 ? 11.408 45.395 74.123 1.00 39.05 112 CYS B N 1
ATOM 2909 C CA . CYS B 1 112 ? 11.168 46.734 73.606 1.00 42.90 112 CYS B CA 1
ATOM 2910 C C . CYS B 1 112 ? 11.849 46.875 72.248 1.00 44.25 112 CYS B C 1
ATOM 2911 O O . CYS B 1 112 ? 12.870 46.238 71.982 1.00 42.54 112 CYS B O 1
ATOM 2914 N N . ARG B 1 113 ? 11.268 47.694 71.380 1.00 46.47 113 ARG B N 1
ATOM 2915 C CA . ARG B 1 113 ? 11.842 47.911 70.065 1.00 49.49 113 ARG B CA 1
ATOM 2916 C C . ARG B 1 113 ? 12.805 49.081 70.186 1.00 51.38 113 ARG B C 1
ATOM 2917 O O . ARG B 1 113 ? 12.637 49.938 71.057 1.00 51.92 113 ARG B O 1
ATOM 2925 N N . GLN B 1 114 ? 13.823 49.108 69.333 1.00 53.62 114 GLN B N 1
ATOM 2926 C CA . GLN B 1 114 ? 14.805 50.185 69.358 1.00 55.80 114 GLN B CA 1
ATOM 2927 C C . GLN B 1 114 ? 14.144 51.539 69.131 1.00 56.72 114 GLN B C 1
ATOM 2928 O O . GLN B 1 114 ? 13.175 51.652 68.381 1.00 55.58 114 GLN B O 1
ATOM 2934 N N . LYS B 1 115 ? 14.678 52.563 69.788 1.00 58.86 115 LYS B N 1
ATOM 2935 C CA . LYS B 1 115 ? 14.137 53.912 69.687 1.00 61.22 115 LYS B CA 1
ATOM 2936 C C . LYS B 1 115 ? 13.979 54.426 68.254 1.00 62.16 115 LYS B C 1
ATOM 2937 O O . LYS B 1 115 ? 12.941 54.990 67.911 1.00 62.55 115 LYS B O 1
ATOM 2943 N N . ALA B 1 116 ? 14.994 54.227 67.417 1.00 63.02 116 ALA B N 1
ATOM 2944 C CA . ALA B 1 116 ? 14.933 54.702 66.036 1.00 64.11 116 ALA B CA 1
ATOM 2945 C C . ALA B 1 116 ? 14.951 53.588 64.990 1.00 64.90 116 ALA B C 1
ATOM 2946 O O . ALA B 1 116 ? 14.538 53.798 63.849 1.00 65.50 116 ALA B O 1
ATOM 2948 N N . ASP B 1 117 ? 15.432 52.411 65.376 1.00 65.19 117 ASP B N 1
ATOM 2949 C CA . ASP B 1 117 ? 15.502 51.279 64.457 1.00 65.30 117 ASP B CA 1
ATOM 2950 C C . ASP B 1 117 ? 14.283 50.386 64.665 1.00 64.35 117 ASP B C 1
ATOM 2951 O O . ASP B 1 117 ? 13.651 50.435 65.718 1.00 64.59 117 ASP B O 1
ATOM 2956 N N . SER B 1 118 ? 13.954 49.573 63.666 1.00 62.80 118 SER B N 1
ATOM 2957 C CA . SER B 1 118 ? 12.796 48.686 63.760 1.00 61.86 118 SER B CA 1
ATOM 2958 C C . SER B 1 118 ? 13.090 47.407 64.543 1.00 60.81 118 SER B C 1
ATOM 2959 O O . SER B 1 118 ? 12.171 46.737 65.018 1.00 61.51 118 SER B O 1
ATOM 2962 N N . GLY B 1 119 ? 14.369 47.066 64.669 1.00 58.47 119 GLY B N 1
ATOM 2963 C CA . GLY B 1 119 ? 14.741 45.868 65.399 1.00 55.28 119 GLY B CA 1
ATOM 2964 C C . GLY B 1 119 ? 14.536 46.005 66.897 1.00 53.05 119 GLY B C 1
ATOM 2965 O O . GLY B 1 119 ? 14.397 47.114 67.416 1.00 51.57 119 GLY B O 1
ATOM 2966 N N . LEU B 1 120 ? 14.513 44.876 67.597 1.00 51.54 120 LEU B N 1
ATOM 2967 C CA . LEU B 1 120 ? 14.330 44.885 69.043 1.00 49.80 120 LEU B CA 1
ATOM 2968 C C . LEU B 1 120 ? 15.593 45.412 69.707 1.00 49.35 120 LEU B C 1
ATOM 2969 O O . LEU B 1 120 ? 16.696 45.203 69.206 1.00 48.63 120 LEU B O 1
ATOM 2974 N N . ASP B 1 121 ? 15.431 46.096 70.834 1.00 48.90 121 ASP B N 1
ATOM 2975 C CA . ASP B 1 121 ? 16.571 46.652 71.555 1.00 49.72 121 ASP B CA 1
ATOM 2976 C C . ASP B 1 121 ? 17.063 45.666 72.616 1.00 50.01 121 ASP B C 1
ATOM 2977 O O . ASP B 1 121 ? 16.478 45.555 73.694 1.00 49.85 121 ASP B O 1
ATOM 2982 N N . TYR B 1 122 ? 18.140 44.953 72.305 1.00 50.42 122 TYR B N 1
ATOM 2983 C CA . TYR B 1 122 ? 18.699 43.978 73.230 1.00 50.75 122 TYR B CA 1
ATOM 2984 C C . TYR B 1 122 ? 19.705 44.594 74.187 1.00 52.00 122 TYR B C 1
ATOM 2985 O O . TYR B 1 122 ? 20.310 43.886 74.992 1.00 52.65 122 TYR B O 1
ATOM 2994 N N . GLN B 1 123 ? 19.886 45.909 74.106 1.00 52.51 123 GLN B N 1
ATOM 2995 C CA . GLN B 1 123 ? 20.835 46.592 74.978 1.00 53.48 123 GLN B CA 1
ATOM 2996 C C . GLN B 1 123 ? 20.178 47.100 76.252 1.00 53.12 123 GLN B C 1
ATOM 2997 O O . GLN B 1 123 ? 20.708 46.924 77.349 1.00 52.36 123 GLN B O 1
ATOM 3003 N N . SER B 1 124 ? 19.029 47.748 76.099 1.00 52.22 124 SER B N 1
ATOM 3004 C CA . SER B 1 124 ? 18.304 48.274 77.246 1.00 51.78 124 SER B CA 1
ATOM 3005 C C . SER B 1 124 ? 16.881 48.665 76.862 1.00 51.02 124 SER B C 1
ATOM 3006 O O . SER B 1 124 ? 16.579 48.876 75.688 1.00 50.58 124 SER B O 1
ATOM 3009 N N . CYS B 1 125 ? 16.014 48.749 77.866 1.00 50.02 125 CYS B N 1
ATOM 3010 C CA . CYS B 1 125 ? 14.619 49.117 77.665 1.00 49.15 125 CYS B CA 1
ATOM 3011 C C . CYS B 1 125 ? 14.230 50.170 78.698 1.00 49.56 125 CYS B C 1
ATOM 3012 O O . CYS B 1 125 ? 14.807 50.230 79.784 1.00 49.91 125 CYS B O 1
ATOM 3015 N N . PRO B 1 126 ? 13.242 51.016 78.373 1.00 49.84 126 PRO B N 1
ATOM 3016 C CA . PRO B 1 126 ? 12.799 52.068 79.292 1.00 50.52 126 PRO B CA 1
ATOM 3017 C C . PRO B 1 126 ? 12.094 51.615 80.569 1.00 51.69 126 PRO B C 1
ATOM 3018 O O . PRO B 1 126 ? 11.392 50.605 80.585 1.00 51.63 126 PRO B O 1
ATOM 3022 N N . THR B 1 127 ? 12.300 52.376 81.641 1.00 52.56 127 THR B N 1
ATOM 3023 C CA . THR B 1 127 ? 11.666 52.094 82.924 1.00 53.92 127 THR B CA 1
ATOM 3024 C C . THR B 1 127 ? 10.548 53.111 83.081 1.00 53.57 127 THR B C 1
ATOM 3025 O O . THR B 1 127 ? 10.403 54.008 82.252 1.00 53.53 127 THR B O 1
ATOM 3029 N N . SER B 1 128 ? 9.755 52.978 84.135 1.00 54.12 128 SER B N 1
ATOM 3030 C CA . SER B 1 128 ? 8.667 53.918 84.354 1.00 55.70 128 SER B CA 1
ATOM 3031 C C . SER B 1 128 ? 9.261 55.318 84.415 1.00 56.23 128 SER B C 1
ATOM 3032 O O . SER B 1 128 ? 8.609 56.297 84.056 1.00 56.84 128 SER B O 1
ATOM 3035 N N . GLU B 1 129 ? 10.509 55.397 84.867 1.00 56.60 129 GLU B N 1
ATOM 3036 C CA . GLU B 1 129 ? 11.205 56.671 84.988 1.00 57.68 129 GLU B CA 1
ATOM 3037 C C . GLU B 1 129 ? 11.588 57.237 83.625 1.00 57.08 129 GLU B C 1
ATOM 3038 O O . GLU B 1 129 ? 11.407 58.428 83.372 1.00 56.60 129 GLU B O 1
ATOM 3044 N N . ASP B 1 130 ? 12.121 56.387 82.751 1.00 56.74 130 ASP B N 1
ATOM 3045 C CA . ASP B 1 130 ? 12.503 56.827 81.413 1.00 56.68 130 ASP B CA 1
ATOM 3046 C C . ASP B 1 130 ? 11.251 57.333 80.705 1.00 56.69 130 ASP B C 1
ATOM 3047 O O . ASP B 1 130 ? 11.283 58.352 80.012 1.00 56.40 130 ASP B O 1
ATOM 3052 N N . CYS B 1 131 ? 10.150 56.607 80.884 1.00 55.88 131 CYS B N 1
ATOM 3053 C CA . CYS B 1 131 ? 8.861 56.975 80.303 1.00 54.81 131 CYS B CA 1
ATOM 3054 C C . CYS B 1 131 ? 7.777 56.004 80.765 1.00 54.08 131 CYS B C 1
ATOM 3055 O O . CYS B 1 131 ? 8.015 54.800 80.892 1.00 54.11 131 CYS B O 1
ATOM 3058 N N . GLU B 1 132 ? 6.586 56.535 81.020 1.00 52.90 132 GLU B N 1
ATOM 3059 C CA . GLU B 1 132 ? 5.477 55.727 81.513 1.00 52.39 132 GLU B CA 1
ATOM 3060 C C . GLU B 1 132 ? 4.971 54.661 80.553 1.00 50.47 132 GLU B C 1
ATOM 3061 O O . GLU B 1 132 ? 4.766 53.515 80.951 1.00 48.87 132 GLU B O 1
ATOM 3067 N N . ASN B 1 133 ? 4.772 55.030 79.294 1.00 47.81 133 ASN B N 1
ATOM 3068 C CA . ASN B 1 133 ? 4.257 54.080 78.321 1.00 45.93 133 ASN B CA 1
ATOM 3069 C C . ASN B 1 133 ? 5.288 53.191 77.641 1.00 44.14 133 ASN B C 1
ATOM 3070 O O . ASN B 1 133 ? 5.485 53.265 76.428 1.00 42.72 133 ASN B O 1
ATOM 3075 N N . ASN B 1 134 ? 5.945 52.346 78.430 1.00 42.76 134 ASN B N 1
ATOM 3076 C CA . ASN B 1 134 ? 6.924 51.415 77.888 1.00 41.67 134 ASN B CA 1
ATOM 3077 C C . ASN B 1 134 ? 6.218 50.061 77.708 1.00 40.39 134 ASN B C 1
ATOM 3078 O O . ASN B 1 134 ? 5.218 49.778 78.374 1.00 39.51 134 ASN B O 1
ATOM 3083 N N . PRO B 1 135 ? 6.727 49.217 76.796 1.00 38.54 135 PRO B N 1
ATOM 3084 C CA . PRO B 1 135 ? 6.181 47.890 76.485 1.00 37.25 135 PRO B CA 1
ATOM 3085 C C . PRO B 1 135 ? 5.888 46.984 77.685 1.00 35.57 135 PRO B C 1
ATOM 3086 O O . PRO B 1 135 ? 4.774 46.490 77.846 1.00 33.58 135 PRO B O 1
ATOM 3090 N N . VAL B 1 136 ? 6.895 46.763 78.520 1.00 35.00 136 VAL B N 1
ATOM 3091 C CA . VAL B 1 136 ? 6.740 45.901 79.684 1.00 33.85 136 VAL B CA 1
ATOM 3092 C C . VAL B 1 136 ? 5.718 46.396 80.708 1.00 33.11 136 VAL B C 1
ATOM 3093 O O . VAL B 1 136 ? 4.820 45.651 81.097 1.00 32.05 136 VAL B O 1
ATOM 3097 N N . ASP B 1 137 ? 5.833 47.646 81.143 1.00 32.97 137 ASP B N 1
ATOM 3098 C CA . ASP B 1 137 ? 4.888 48.154 82.131 1.00 32.37 137 ASP B CA 1
ATOM 3099 C C . ASP B 1 137 ? 3.457 48.150 81.614 1.00 30.55 137 ASP B C 1
ATOM 3100 O O . ASP B 1 137 ? 2.537 47.782 82.340 1.00 29.66 137 ASP B O 1
ATOM 3105 N N . SER B 1 138 ? 3.262 48.554 80.362 1.00 29.07 138 SER B N 1
ATOM 3106 C CA . SER B 1 138 ? 1.918 48.564 79.796 1.00 28.46 138 SER B CA 1
ATOM 3107 C C . SER B 1 138 ? 1.372 47.142 79.696 1.00 26.68 138 SER B C 1
ATOM 3108 O O . SER B 1 138 ? 0.176 46.918 79.875 1.00 28.28 138 SER B O 1
ATOM 3111 N N . PHE B 1 139 ? 2.248 46.181 79.419 1.00 26.20 139 PHE B N 1
ATOM 3112 C CA . PHE B 1 139 ? 1.841 44.775 79.324 1.00 25.79 139 PHE B CA 1
ATOM 3113 C C . PHE B 1 139 ? 1.275 44.274 80.661 1.00 25.87 139 PHE B C 1
ATOM 3114 O O . PHE B 1 139 ? 0.156 43.744 80.731 1.00 24.54 139 PHE B O 1
ATOM 3122 N N . TRP B 1 140 ? 2.054 44.440 81.725 1.00 25.71 140 TRP B N 1
ATOM 3123 C CA . TRP B 1 140 ? 1.622 43.972 83.034 1.00 25.63 140 TRP B CA 1
ATOM 3124 C C . TRP B 1 140 ? 0.379 44.687 83.560 1.00 24.80 140 TRP B C 1
ATOM 3125 O O . TRP B 1 140 ? -0.391 44.118 84.331 1.00 24.28 140 TRP B O 1
ATOM 3136 N N . LYS B 1 141 ? 0.177 45.928 83.136 1.00 25.43 141 LYS B N 1
ATOM 3137 C CA . LYS B 1 141 ? -1.009 46.672 83.537 1.00 26.13 141 LYS B CA 1
ATOM 3138 C C . LYS B 1 141 ? -2.221 45.995 82.891 1.00 25.64 141 LYS B C 1
ATOM 3139 O O . LYS B 1 141 ? -3.194 45.664 83.569 1.00 25.99 141 LYS B O 1
ATOM 3145 N N . ARG B 1 142 ? -2.147 45.780 81.580 1.00 24.80 142 ARG B N 1
ATOM 3146 C CA . ARG B 1 142 ? -3.240 45.144 80.844 1.00 25.58 142 ARG B CA 1
ATOM 3147 C C . ARG B 1 142 ? -3.510 43.738 81.354 1.00 25.98 142 ARG B C 1
ATOM 3148 O O . ARG B 1 142 ? -4.665 43.336 81.514 1.00 26.45 142 ARG B O 1
ATOM 3156 N N . ALA B 1 143 ? -2.436 42.989 81.599 1.00 25.85 143 ALA B N 1
ATOM 3157 C CA . ALA B 1 143 ? -2.547 41.617 82.077 1.00 24.46 143 ALA B CA 1
ATOM 3158 C C . ALA B 1 143 ? -3.110 41.528 83.491 1.00 24.78 143 ALA B C 1
ATOM 3159 O O . ALA B 1 143 ? -3.954 40.671 83.777 1.00 22.85 143 ALA B O 1
ATOM 3161 N N . SER B 1 144 ? -2.652 42.405 84.380 1.00 23.38 144 SER B N 1
ATOM 3162 C CA . SER B 1 144 ? -3.149 42.374 85.750 1.00 24.09 144 SER B CA 1
ATOM 3163 C C . SER B 1 144 ? -4.631 42.758 85.796 1.00 23.21 144 SER B C 1
ATOM 3164 O O . SER B 1 144 ? -5.383 42.261 86.635 1.00 23.59 144 SER B O 1
ATOM 3167 N N . ILE B 1 145 ? -5.059 43.618 84.879 1.00 24.30 145 ILE B N 1
ATOM 3168 C CA . ILE B 1 145 ? -6.463 44.016 84.838 1.00 25.93 145 ILE B CA 1
ATOM 3169 C C . ILE B 1 145 ? -7.322 42.809 84.458 1.00 25.99 145 ILE B C 1
ATOM 3170 O O . ILE B 1 145 ? -8.333 42.515 85.108 1.00 25.87 145 ILE B O 1
ATOM 3175 N N . GLN B 1 146 ? -6.911 42.101 83.412 1.00 24.95 146 GLN B N 1
ATOM 3176 C CA . GLN B 1 146 ? -7.655 40.931 82.967 1.00 25.36 146 GLN B CA 1
ATOM 3177 C C . GLN B 1 146 ? -7.661 39.838 84.032 1.00 25.19 146 GLN B C 1
ATOM 3178 O O . GLN B 1 146 ? -8.706 39.246 84.329 1.00 25.07 146 GLN B O 1
ATOM 3184 N N . TYR B 1 147 ? -6.493 39.572 84.608 1.00 23.63 147 TYR B N 1
ATOM 3185 C CA . TYR B 1 147 ? -6.371 38.552 85.640 1.00 23.25 147 TYR B CA 1
ATOM 3186 C C . TYR B 1 147 ? -7.323 38.838 86.804 1.00 24.23 147 TYR B C 1
ATOM 3187 O O . TYR B 1 147 ? -7.955 37.926 87.354 1.00 22.95 147 TYR B O 1
ATOM 3196 N N . SER B 1 148 ? -7.414 40.107 87.183 1.00 22.62 148 SER B N 1
ATOM 3197 C CA . SER B 1 148 ? -8.287 40.516 88.276 1.00 24.59 148 SER B CA 1
ATOM 3198 C C . SER B 1 148 ? -9.757 40.373 87.887 1.00 24.98 148 SER B C 1
ATOM 3199 O O . SER B 1 148 ? -10.560 39.838 88.654 1.00 23.77 148 SER B O 1
ATOM 3202 N N . LYS B 1 149 ? -10.106 40.859 86.698 1.00 25.42 149 LYS B N 1
ATOM 3203 C CA . LYS B 1 149 ? -11.481 40.774 86.220 1.00 28.16 149 LYS B CA 1
ATOM 3204 C C . LYS B 1 149 ? -11.975 39.332 86.154 1.00 28.89 149 LYS B C 1
ATOM 3205 O O . LYS B 1 149 ? -13.134 39.054 86.452 1.00 28.45 149 LYS B O 1
ATOM 3211 N N . ASP B 1 150 ? -11.091 38.417 85.769 1.00 29.28 150 ASP B N 1
ATOM 3212 C CA . ASP B 1 150 ? -11.465 37.014 85.644 1.00 29.72 150 ASP B CA 1
ATOM 3213 C C . ASP B 1 150 ? -11.304 36.143 86.887 1.00 30.06 150 ASP B C 1
ATOM 3214 O O . ASP B 1 150 ? -11.523 34.936 86.820 1.00 28.72 150 ASP B O 1
ATOM 3219 N N . SER B 1 151 ? -10.939 36.741 88.022 1.00 29.49 151 SER B N 1
ATOM 3220 C CA . SER B 1 151 ? -10.779 35.976 89.259 1.00 29.01 151 SER B CA 1
ATOM 3221 C C . SER B 1 151 ? -12.104 35.872 90.020 1.00 29.33 151 SER B C 1
ATOM 3222 O O . SER B 1 151 ? -12.928 36.789 89.967 1.00 26.69 151 SER B O 1
ATOM 3225 N N . SER B 1 152 ? -12.301 34.762 90.732 1.00 28.85 152 SER B N 1
ATOM 3226 C CA . SER B 1 152 ? -13.537 34.553 91.487 1.00 31.11 152 SER B CA 1
ATOM 3227 C C . SER B 1 152 ? -13.369 33.668 92.719 1.00 31.17 152 SER B C 1
ATOM 3228 O O . SER B 1 152 ? -12.337 33.009 92.892 1.00 31.14 152 SER B O 1
ATOM 3231 N N . GLY B 1 153 ? -14.397 33.659 93.571 1.00 31.33 153 GLY B N 1
ATOM 3232 C CA . GLY B 1 153 ? -14.365 32.858 94.782 1.00 29.54 153 GLY B CA 1
ATOM 3233 C C . GLY B 1 153 ? -13.497 33.492 95.851 1.00 31.02 153 GLY B C 1
ATOM 3234 O O . GLY B 1 153 ? -13.541 34.712 96.051 1.00 30.21 153 GLY B O 1
ATOM 3235 N N . VAL B 1 154 ? -12.719 32.670 96.549 1.00 28.93 154 VAL B N 1
ATOM 3236 C CA . VAL B 1 154 ? -11.818 33.166 97.586 1.00 30.32 154 VAL B CA 1
ATOM 3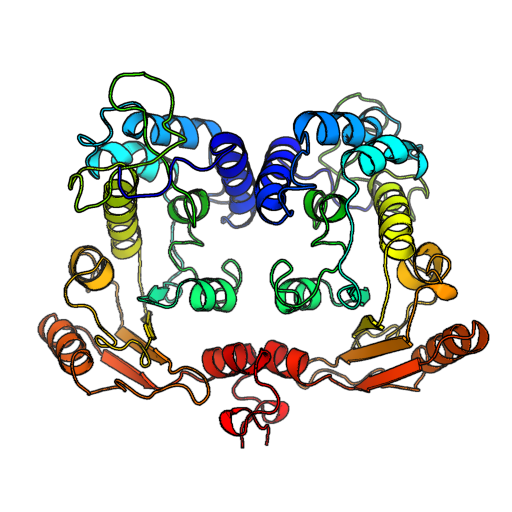237 C C . VAL B 1 154 ? -10.554 33.711 96.920 1.00 30.57 154 VAL B C 1
ATOM 3238 O O . VAL B 1 154 ? -9.908 33.014 96.134 1.00 30.19 154 VAL B O 1
ATOM 3242 N N . ILE B 1 155 ? -10.213 34.957 97.234 1.00 29.98 155 ILE B N 1
ATOM 3243 C CA . ILE B 1 155 ? -9.037 35.610 96.664 1.00 27.98 155 ILE B CA 1
ATOM 3244 C C . ILE B 1 155 ? -7.860 35.496 97.630 1.00 28.74 155 ILE B C 1
ATOM 3245 O O . ILE B 1 155 ? -7.973 35.856 98.802 1.00 29.53 155 ILE B O 1
ATOM 3250 N N . HIS B 1 156 ? -6.731 34.990 97.150 1.00 26.31 156 HIS B N 1
ATOM 3251 C CA . HIS B 1 156 ? -5.567 34.863 98.013 1.00 27.39 156 HIS B CA 1
ATOM 3252 C C . HIS B 1 156 ? -4.492 35.866 97.605 1.00 27.16 156 HIS B C 1
ATOM 3253 O O . HIS B 1 156 ? -4.287 36.121 96.414 1.00 26.31 156 HIS B O 1
ATOM 3260 N N . VAL B 1 157 ? -3.818 36.439 98.601 1.00 26.16 157 VAL B N 1
ATOM 3261 C CA . VAL B 1 157 ? -2.766 37.420 98.356 1.00 24.94 157 VAL B CA 1
ATOM 3262 C C . VAL B 1 157 ? -1.541 37.113 99.217 1.00 25.80 157 VAL B C 1
ATOM 3263 O O . VAL B 1 157 ? -1.653 36.995 100.438 1.00 26.20 157 VAL B O 1
ATOM 3267 N N . MET B 1 158 ? -0.373 36.979 98.592 1.00 24.99 158 MET B N 1
ATOM 3268 C CA . MET B 1 158 ? 0.846 36.714 99.356 1.00 24.52 158 MET B CA 1
ATOM 3269 C C . MET B 1 158 ? 1.696 37.980 99.459 1.00 23.39 158 MET B C 1
ATOM 3270 O O . MET B 1 158 ? 2.195 38.480 98.452 1.00 21.04 158 MET B O 1
ATOM 3275 N N . LEU B 1 159 ? 1.861 38.491 100.675 1.00 23.23 159 LEU B N 1
ATOM 3276 C CA . LEU B 1 159 ? 2.662 39.694 100.883 1.00 24.35 159 LEU B CA 1
ATOM 3277 C C . LEU B 1 159 ? 3.916 39.345 101.681 1.00 24.31 159 LEU B C 1
ATOM 3278 O O . LEU B 1 159 ? 3.954 38.353 102.412 1.00 22.92 159 LEU B O 1
ATOM 3283 N N . ASN B 1 160 ? 4.945 40.163 101.520 1.00 25.21 160 ASN B N 1
ATOM 3284 C CA . ASN B 1 160 ? 6.211 39.950 102.202 1.00 27.20 160 ASN B CA 1
ATOM 3285 C C . ASN B 1 160 ? 6.301 40.848 103.442 1.00 27.79 160 ASN B C 1
ATOM 3286 O O . ASN B 1 160 ? 6.515 42.056 103.323 1.00 27.27 160 ASN B O 1
ATOM 3291 N N . GLY B 1 161 ? 6.142 40.250 104.619 1.00 28.16 161 GLY B N 1
ATOM 3292 C CA . GLY B 1 161 ? 6.199 41.002 105.863 1.00 28.75 161 GLY B CA 1
ATOM 3293 C C . GLY B 1 161 ? 7.600 41.401 106.303 1.00 30.38 161 GLY B C 1
ATOM 3294 O O . GLY B 1 161 ? 7.769 42.052 107.339 1.00 29.25 161 GLY B O 1
ATOM 3295 N N . SER B 1 162 ? 8.608 41.002 105.532 1.00 29.97 162 SER B N 1
ATOM 3296 C CA . SER B 1 162 ? 9.993 41.338 105.842 1.00 29.75 162 SER B CA 1
ATOM 3297 C C . SER B 1 162 ? 10.486 42.463 104.941 1.00 31.87 162 SER B C 1
ATOM 3298 O O . SER B 1 162 ? 11.659 42.836 104.989 1.00 30.81 162 SER B O 1
ATOM 3301 N N . GLU B 1 163 ? 9.589 42.991 104.108 1.00 32.84 163 GLU B N 1
ATOM 3302 C CA . GLU B 1 163 ? 9.930 44.091 103.207 1.00 33.59 163 GLU B CA 1
ATOM 3303 C C . GLU B 1 163 ? 10.075 45.370 104.038 1.00 34.09 163 GLU B C 1
ATOM 3304 O O . GLU B 1 163 ? 9.131 45.798 104.701 1.00 32.90 163 GLU B O 1
ATOM 3310 N N . PRO B 1 164 ? 11.264 45.995 104.006 1.00 35.02 164 PRO B N 1
ATOM 3311 C CA . PRO B 1 164 ? 11.557 47.225 104.754 1.00 36.26 164 PRO B CA 1
ATOM 3312 C C . PRO B 1 164 ? 10.488 48.305 104.681 1.00 36.12 164 PRO B C 1
ATOM 3313 O O . PRO B 1 164 ? 10.092 48.857 105.705 1.00 36.77 164 PRO B O 1
ATOM 3317 N N . THR B 1 165 ? 10.019 48.592 103.470 1.00 36.77 165 THR B N 1
ATOM 3318 C CA . THR B 1 165 ? 9.017 49.631 103.243 1.00 36.29 165 THR B CA 1
ATOM 3319 C C . THR B 1 165 ? 7.556 49.271 103.538 1.00 35.78 165 THR B C 1
ATOM 3320 O O . THR B 1 165 ? 6.663 50.078 103.280 1.00 34.56 165 THR B O 1
ATOM 3324 N N . GLY B 1 166 ? 7.306 48.080 104.079 1.00 35.04 166 GLY B N 1
ATOM 3325 C CA . GLY B 1 166 ? 5.933 47.688 104.376 1.00 34.30 166 GLY B CA 1
ATOM 3326 C C . GLY B 1 166 ? 5.436 46.527 103.521 1.00 33.35 166 GLY B C 1
ATOM 3327 O O . GLY B 1 166 ? 5.932 46.308 102.420 1.00 32.50 166 GLY B O 1
ATOM 3328 N N . ALA B 1 167 ? 4.450 45.788 104.022 1.00 31.67 167 ALA B N 1
ATOM 3329 C CA . ALA B 1 167 ? 3.911 44.635 103.298 1.00 30.74 167 ALA B CA 1
ATOM 3330 C C . ALA B 1 167 ? 3.057 45.007 102.087 1.00 29.36 167 ALA B C 1
ATOM 3331 O O . ALA B 1 167 ? 3.139 44.359 101.041 1.00 27.80 167 ALA B O 1
ATOM 3333 N N . TYR B 1 168 ? 2.251 46.057 102.231 1.00 27.42 168 TYR B N 1
ATOM 3334 C CA . TYR B 1 168 ? 1.366 46.526 101.163 1.00 26.48 168 TYR B CA 1
ATOM 3335 C C . TYR B 1 168 ? 1.789 47.877 100.562 1.00 27.58 168 TYR B C 1
ATOM 3336 O O . TYR B 1 168 ? 1.645 48.919 101.200 1.00 26.04 168 TYR B O 1
ATOM 3345 N N . PRO B 1 169 ? 2.313 47.875 99.322 1.00 27.54 169 PRO B N 1
ATOM 3346 C CA . PRO B 1 169 ? 2.742 49.116 98.657 1.00 27.91 169 PRO B CA 1
ATOM 3347 C C . PRO B 1 169 ? 1.502 49.844 98.143 1.00 29.07 169 PRO B C 1
ATOM 3348 O O . PRO B 1 169 ? 0.797 49.311 97.287 1.00 26.43 169 PRO B O 1
ATOM 3352 N N . ILE B 1 170 ? 1.223 51.049 98.640 1.00 29.73 170 ILE B N 1
ATOM 3353 C CA . ILE B 1 170 ? 0.031 51.753 98.174 1.00 30.26 170 ILE B CA 1
ATOM 3354 C C . ILE B 1 170 ? 0.182 52.172 96.721 1.00 30.41 170 ILE B C 1
ATOM 3355 O O . ILE B 1 170 ? -0.764 52.641 96.088 1.00 28.31 170 ILE B O 1
ATOM 3360 N N . LYS B 1 171 ? 1.388 52.005 96.197 1.00 32.10 171 LYS B N 1
ATOM 3361 C CA . LYS B 1 171 ? 1.666 52.317 94.804 1.00 34.82 171 LYS B CA 1
ATOM 3362 C C . LYS B 1 171 ? 2.303 51.048 94.248 1.00 36.19 171 LYS B C 1
ATOM 3363 O O . LYS B 1 171 ? 3.456 50.731 94.547 1.00 37.89 171 LYS B O 1
ATOM 3369 N N . GLY B 1 172 ? 1.532 50.313 93.462 1.00 35.51 172 GLY B N 1
ATOM 3370 C CA . GLY B 1 172 ? 2.020 49.073 92.887 1.00 35.35 172 GLY B CA 1
ATOM 3371 C C . GLY B 1 172 ? 0.923 48.502 92.020 1.00 35.03 172 GLY B C 1
ATOM 3372 O O . GLY B 1 172 ? -0.174 49.069 91.966 1.00 33.49 172 GLY B O 1
ATOM 3373 N N . PHE B 1 173 ? 1.194 47.385 91.349 1.00 32.88 173 PHE B N 1
ATOM 3374 C CA . PHE B 1 173 ? 0.180 46.795 90.486 1.00 32.40 173 PHE B CA 1
ATOM 3375 C C . PHE B 1 173 ? -1.030 46.295 91.260 1.00 30.06 173 PHE B C 1
ATOM 3376 O O . PHE B 1 173 ? -2.165 46.443 90.809 1.00 31.05 173 PHE B O 1
ATOM 3384 N N . PHE B 1 174 ? -0.792 45.711 92.427 1.00 29.03 174 PHE B N 1
ATOM 3385 C CA . PHE B 1 174 ? -1.892 45.203 93.225 1.00 28.72 174 PHE B CA 1
ATOM 3386 C C . PHE B 1 174 ? -2.830 46.337 93.627 1.00 28.44 174 PHE B C 1
ATOM 3387 O O . PHE B 1 174 ? -4.036 46.281 93.369 1.00 26.85 174 PHE B O 1
ATOM 3395 N N . ALA B 1 175 ? -2.264 47.369 94.247 1.00 26.40 175 ALA B N 1
ATOM 3396 C CA . ALA B 1 175 ? -3.040 48.512 94.690 1.00 25.72 175 ALA B CA 1
ATOM 3397 C C . ALA B 1 175 ? -3.650 49.299 93.544 1.00 26.06 175 ALA B C 1
ATOM 3398 O O . ALA B 1 175 ? -4.821 49.669 93.601 1.00 26.80 175 ALA B O 1
ATOM 3400 N N . ASP B 1 176 ? -2.867 49.543 92.495 1.00 26.89 176 ASP B N 1
ATOM 3401 C CA . ASP B 1 176 ? -3.349 50.358 91.385 1.00 26.69 176 ASP B CA 1
ATOM 3402 C C . ASP B 1 176 ? -4.072 49.703 90.222 1.00 28.40 176 ASP B C 1
ATOM 3403 O O . ASP B 1 176 ? -4.870 50.366 89.559 1.00 26.75 176 ASP B O 1
ATOM 3408 N N . TYR B 1 177 ? -3.803 48.429 89.951 1.00 27.70 177 TYR B N 1
ATOM 3409 C CA . TYR B 1 177 ? -4.458 47.788 88.813 1.00 28.86 177 TYR B CA 1
ATOM 3410 C C . TYR B 1 177 ? -5.255 46.522 89.080 1.00 27.66 177 TYR B C 1
ATOM 3411 O O . TYR B 1 177 ? -6.078 46.127 88.251 1.00 28.62 177 TYR B O 1
ATOM 3420 N N . GLU B 1 178 ? -5.031 45.886 90.220 1.00 23.73 178 GLU B N 1
ATOM 3421 C CA . GLU B 1 178 ? -5.756 44.660 90.506 1.00 24.38 178 GLU B CA 1
ATOM 3422 C C . GLU B 1 178 ? -6.922 44.871 91.474 1.00 24.76 178 GLU B C 1
ATOM 3423 O O . GLU B 1 178 ? -8.052 44.495 91.168 1.00 23.91 178 GLU B O 1
ATOM 3429 N N . ILE B 1 179 ? -6.666 45.497 92.617 1.00 22.83 179 ILE B N 1
ATOM 3430 C CA . ILE B 1 179 ? -7.734 45.744 93.585 1.00 24.32 179 ILE B CA 1
ATOM 3431 C C . ILE B 1 179 ? -8.942 46.445 92.953 1.00 25.48 179 ILE B C 1
ATOM 3432 O O . ILE B 1 179 ? -10.077 46.011 93.147 1.00 26.07 179 ILE B O 1
ATOM 3437 N N . PRO B 1 180 ? -8.714 47.515 92.166 1.00 27.78 180 PRO B N 1
ATOM 3438 C CA . PRO B 1 180 ? -9.811 48.251 91.525 1.00 28.41 180 PRO B CA 1
ATOM 3439 C C . PRO B 1 180 ? -10.555 47.454 90.454 1.00 30.06 180 PRO B C 1
ATOM 3440 O O . PRO B 1 180 ? -11.625 47.864 90.001 1.00 29.79 180 PRO B O 1
ATOM 3444 N N . ASN B 1 181 ? -9.991 46.327 90.034 1.00 29.62 181 ASN B N 1
ATOM 3445 C CA . ASN B 1 181 ? -10.643 45.534 89.002 1.00 29.04 181 ASN B CA 1
ATOM 3446 C C . ASN B 1 181 ? -11.248 44.218 89.483 1.00 30.41 181 ASN B C 1
ATOM 3447 O O . ASN B 1 181 ? -11.754 43.420 88.682 1.00 29.45 181 ASN B O 1
ATOM 3452 N N . LEU B 1 182 ? -11.201 43.992 90.792 1.00 30.63 182 LEU B N 1
ATOM 3453 C CA . LEU B 1 182 ? -11.792 42.788 91.359 1.00 32.50 182 LEU B CA 1
ATOM 3454 C C . LEU B 1 182 ? -13.305 42.985 91.252 1.00 34.23 182 LEU B C 1
ATOM 3455 O O . LEU B 1 182 ? -13.796 44.103 91.410 1.00 33.30 182 LEU B O 1
ATOM 3460 N N . GLN B 1 183 ? -14.035 41.914 90.958 1.00 35.33 183 GLN B N 1
ATOM 3461 C CA . GLN B 1 183 ? -15.493 41.988 90.825 1.00 37.08 183 GLN B CA 1
ATOM 3462 C C . GLN B 1 183 ? -16.107 41.419 92.103 1.00 36.72 183 GLN B C 1
ATOM 3463 O O . GLN B 1 183 ? -16.232 40.202 92.260 1.00 34.48 183 GLN B O 1
ATOM 3469 N N . LYS B 1 184 ? -16.485 42.304 93.017 1.00 36.97 184 LYS B N 1
ATOM 3470 C CA . LYS B 1 184 ? -17.052 41.880 94.291 1.00 38.43 184 LYS B CA 1
ATOM 3471 C C . LYS B 1 184 ? -18.202 40.887 94.130 1.00 38.41 184 LYS B C 1
ATOM 3472 O O . LYS B 1 184 ? -18.319 39.937 94.896 1.00 38.87 184 LYS B O 1
ATOM 3478 N N . GLU B 1 185 ? -19.042 41.108 93.127 1.00 40.17 185 GLU B N 1
ATOM 3479 C CA . GLU B 1 185 ? -20.190 40.243 92.875 1.00 42.82 185 GLU B CA 1
ATOM 3480 C C . GLU B 1 185 ? -19.832 38.759 92.832 1.00 42.07 185 GLU B C 1
ATOM 3481 O O . GLU B 1 185 ? -20.588 37.919 93.320 1.00 42.80 185 GLU B O 1
ATOM 3487 N N . LYS B 1 186 ? -18.686 38.427 92.247 1.00 39.80 186 LYS B N 1
ATOM 3488 C CA . LYS B 1 186 ? -18.298 37.028 92.158 1.00 38.34 186 LYS B CA 1
ATOM 3489 C C . LYS B 1 186 ? -17.143 36.633 93.069 1.00 37.17 186 LYS B C 1
ATOM 3490 O O . LYS B 1 186 ? -16.482 35.618 92.849 1.00 36.56 186 LYS B O 1
ATOM 3496 N N . ILE B 1 187 ? -16.910 37.438 94.099 1.00 35.16 187 ILE B N 1
ATOM 3497 C CA . ILE B 1 187 ? -15.854 37.159 95.061 1.00 34.45 187 ILE B CA 1
ATOM 3498 C C . ILE B 1 187 ? -16.502 36.871 96.406 1.00 35.00 187 ILE B C 1
ATOM 3499 O O . ILE B 1 187 ? -17.415 37.582 96.826 1.00 35.72 187 ILE B O 1
ATOM 3504 N N . THR B 1 188 ? -16.040 35.829 97.084 1.00 34.00 188 THR B N 1
ATOM 3505 C CA . THR B 1 188 ? -16.613 35.485 98.376 1.00 34.84 188 THR B CA 1
ATOM 3506 C C . THR B 1 188 ? -15.874 36.149 99.539 1.00 34.15 188 THR B C 1
ATOM 3507 O O . THR B 1 188 ? -16.495 36.614 100.494 1.00 33.31 188 THR B O 1
ATOM 3511 N N . ARG B 1 189 ? -14.551 36.202 99.452 1.00 33.19 189 ARG B N 1
ATOM 3512 C CA . ARG B 1 189 ? -13.746 36.809 100.502 1.00 32.55 189 ARG B CA 1
ATOM 3513 C C . ARG B 1 189 ? -12.300 36.969 100.051 1.00 31.45 189 ARG B C 1
ATOM 3514 O O . ARG B 1 189 ? -11.869 36.357 99.075 1.00 31.00 189 ARG B O 1
ATOM 3522 N N . ILE B 1 190 ? -11.551 37.795 100.772 1.00 30.37 190 ILE B N 1
ATOM 3523 C CA . ILE B 1 190 ? -10.154 38.022 100.447 1.00 28.78 190 ILE B CA 1
ATOM 3524 C C . ILE B 1 190 ? -9.325 37.581 101.643 1.00 28.78 190 ILE B C 1
ATOM 3525 O O . ILE B 1 190 ? -9.605 37.965 102.778 1.00 28.57 190 ILE B O 1
ATOM 3530 N N . GLU B 1 191 ? -8.312 36.762 101.380 1.00 27.47 191 GLU B N 1
ATOM 3531 C CA . GLU B 1 191 ? -7.448 36.234 102.425 1.00 27.63 191 GLU B CA 1
ATOM 3532 C C . GLU B 1 191 ? -5.993 36.582 102.148 1.00 27.64 191 GLU B C 1
ATOM 3533 O O . GLU B 1 191 ? -5.454 36.259 101.088 1.00 27.78 191 GLU B O 1
ATOM 3539 N N . ILE B 1 192 ? -5.356 37.232 103.113 1.00 27.93 192 ILE B N 1
ATOM 3540 C CA . ILE B 1 192 ? -3.969 37.642 102.964 1.00 28.00 192 ILE B CA 1
ATOM 3541 C C . ILE B 1 192 ? -3.049 36.728 103.747 1.00 28.88 192 ILE B C 1
ATOM 3542 O O . ILE B 1 192 ? -3.411 36.245 104.825 1.00 30.40 192 ILE B O 1
ATOM 3547 N N . TRP B 1 193 ? -1.860 36.497 103.200 1.00 27.94 193 TRP B N 1
ATOM 3548 C CA . TRP B 1 193 ? -0.841 35.694 103.863 1.00 27.25 193 TRP B CA 1
ATOM 3549 C C . TRP B 1 193 ? 0.367 36.617 103.996 1.00 28.03 193 TRP B C 1
ATOM 3550 O O . TRP B 1 193 ? 1.017 36.931 102.995 1.00 25.61 193 TRP B O 1
ATOM 3561 N N . VAL B 1 194 ? 0.662 37.062 105.216 1.00 26.81 194 VAL B N 1
ATOM 3562 C CA . VAL B 1 194 ? 1.810 37.933 105.434 1.00 25.92 194 VAL B CA 1
ATOM 3563 C C . VAL B 1 194 ? 2.978 37.043 105.855 1.00 25.99 194 VAL B C 1
ATOM 3564 O O . VAL B 1 194 ? 3.054 36.596 107.008 1.00 24.93 194 VAL B O 1
ATOM 3568 N N . MET B 1 195 ? 3.878 36.791 104.903 1.00 25.86 195 MET B N 1
ATOM 3569 C CA . MET B 1 195 ? 5.042 35.927 105.101 1.00 25.19 195 MET B CA 1
ATOM 3570 C C . MET B 1 195 ? 6.305 36.649 105.546 1.00 27.53 195 MET B C 1
ATOM 3571 O O . MET B 1 195 ? 6.659 37.702 105.012 1.00 26.85 195 MET B O 1
ATOM 3576 N N . HIS B 1 196 ? 6.998 36.058 106.513 1.00 28.60 196 HIS B N 1
ATOM 3577 C CA . HIS B 1 196 ? 8.239 36.630 107.009 1.00 29.18 196 HIS B CA 1
ATOM 3578 C C . HIS B 1 196 ? 9.380 35.677 106.714 1.00 29.15 196 HIS B C 1
ATOM 3579 O O . HIS B 1 196 ? 9.213 34.455 106.768 1.00 27.43 196 HIS B O 1
ATOM 3586 N N . GLU B 1 197 ? 10.537 36.240 106.384 1.00 29.87 197 GLU B N 1
ATOM 3587 C CA . GLU B 1 197 ? 11.711 35.431 106.101 1.00 32.41 197 GLU B CA 1
ATOM 3588 C C . GLU B 1 197 ? 12.037 34.622 107.352 1.00 33.87 197 GLU B C 1
ATOM 3589 O O . GLU B 1 197 ? 11.808 35.089 108.468 1.00 33.66 197 GLU B O 1
ATOM 3595 N N . ILE B 1 198 ? 12.547 33.407 107.170 1.00 35.01 198 ILE B N 1
ATOM 3596 C CA . ILE B 1 198 ? 12.892 32.569 108.312 1.00 38.06 198 ILE B CA 1
ATOM 3597 C C . ILE B 1 198 ? 13.893 33.336 109.164 1.00 39.45 198 ILE B C 1
ATOM 3598 O O . ILE B 1 198 ? 14.944 33.751 108.678 1.00 39.54 198 ILE B O 1
ATOM 3603 N N . GLY B 1 199 ? 13.561 33.534 110.432 1.00 41.82 199 GLY B N 1
ATOM 3604 C CA . GLY B 1 199 ? 14.449 34.281 111.299 1.00 44.96 199 GLY B CA 1
ATOM 3605 C C . GLY B 1 199 ? 14.564 35.711 110.803 1.00 46.38 199 GLY B C 1
ATOM 3606 O O . GLY B 1 199 ? 14.988 36.597 111.547 1.00 48.06 199 GLY B O 1
ATOM 3607 N N . GLY B 1 200 ? 14.185 35.928 109.540 1.00 46.98 200 GLY B N 1
ATOM 3608 C CA . GLY B 1 200 ? 14.235 37.249 108.936 1.00 43.69 200 GLY B CA 1
ATOM 3609 C C . GLY B 1 200 ? 13.455 38.234 109.774 1.00 42.36 200 GLY B C 1
ATOM 3610 O O . GLY B 1 200 ? 12.807 37.826 110.737 1.00 43.81 200 GLY B O 1
ATOM 3611 N N . PRO B 1 201 ? 13.466 39.530 109.426 1.00 41.51 201 PRO B N 1
ATOM 3612 C CA . PRO B 1 201 ? 12.746 40.551 110.193 1.00 39.68 201 PRO B CA 1
ATOM 3613 C C . PRO B 1 201 ? 11.229 40.582 110.072 1.00 39.43 201 PRO B C 1
ATOM 3614 O O . PRO B 1 201 ? 10.665 40.308 109.011 1.00 39.08 201 PRO B O 1
ATOM 3618 N N . ASN B 1 202 ? 10.583 40.926 111.182 1.00 37.44 202 ASN B N 1
ATOM 3619 C CA . ASN B 1 202 ? 9.132 41.055 111.253 1.00 36.85 202 ASN B CA 1
ATOM 3620 C C . ASN B 1 202 ? 8.820 42.543 111.101 1.00 36.89 202 ASN B C 1
ATOM 3621 O O . ASN B 1 202 ? 8.435 43.203 112.068 1.00 37.73 202 ASN B O 1
ATOM 3626 N N . VAL B 1 203 ? 9.006 43.080 109.900 1.00 35.45 203 VAL B N 1
ATOM 3627 C CA . VAL B 1 203 ? 8.738 44.495 109.675 1.00 34.88 203 VAL B CA 1
ATOM 3628 C C . VAL B 1 203 ? 7.266 44.785 109.932 1.00 34.49 203 VAL B C 1
ATOM 3629 O O . VAL B 1 203 ? 6.923 45.708 110.675 1.00 33.81 203 VAL B O 1
ATOM 3633 N N . GLU B 1 204 ? 6.399 43.990 109.315 1.00 33.33 204 GLU B N 1
ATOM 3634 C CA . GLU B 1 204 ? 4.963 44.143 109.499 1.00 32.92 204 GLU B CA 1
ATOM 3635 C C . GLU B 1 204 ? 4.275 42.788 109.522 1.00 32.20 204 GLU B C 1
ATOM 3636 O O . GLU B 1 204 ? 4.663 41.872 108.798 1.00 31.43 204 GLU B O 1
ATOM 3642 N N . SER B 1 205 ? 3.272 42.666 110.383 1.00 30.26 205 SER B N 1
ATOM 3643 C CA . SER B 1 205 ? 2.483 41.450 110.481 1.00 30.63 205 SER B CA 1
ATOM 3644 C C . SER B 1 205 ? 1.045 41.910 110.276 1.00 30.91 205 SER B C 1
ATOM 3645 O O . SER B 1 205 ? 0.791 43.107 110.121 1.00 30.00 205 SER B O 1
ATOM 3648 N N . CYS B 1 206 ? 0.107 40.974 110.263 1.00 30.32 206 CYS B N 1
ATOM 3649 C CA . CYS B 1 206 ? -1.283 41.342 110.064 1.00 31.82 206 CYS B CA 1
ATOM 3650 C C . CYS B 1 206 ? -1.696 42.455 111.031 1.00 33.41 206 CYS B C 1
ATOM 3651 O O . CYS B 1 206 ? -1.308 42.452 112.199 1.00 33.47 206 CYS B O 1
ATOM 3654 N N . GLY B 1 207 ? -2.463 43.415 110.527 1.00 34.26 207 GLY B N 1
ATOM 3655 C CA . GLY B 1 207 ? -2.934 44.511 111.355 1.00 35.94 207 GLY B CA 1
ATOM 3656 C C . GLY B 1 207 ? -1.931 45.599 111.707 1.00 35.68 207 GLY B C 1
ATOM 3657 O O . GLY B 1 207 ? -2.231 46.445 112.549 1.00 36.56 207 GLY B O 1
ATOM 3658 N N . GLU B 1 208 ? -0.756 45.599 111.080 1.00 34.87 208 GLU B N 1
ATOM 3659 C CA . GLU B 1 208 ? 0.256 46.615 111.374 1.00 33.85 208 GLU B CA 1
ATOM 3660 C C . GLU B 1 208 ? 0.637 47.451 110.150 1.00 34.35 208 GLU B C 1
ATOM 3661 O O . GLU B 1 208 ? 0.611 46.966 109.008 1.00 32.28 208 GLU B O 1
ATOM 3667 N N . GLY B 1 209 ? 1.004 48.706 110.405 1.00 31.44 209 GLY B N 1
ATOM 3668 C CA . GLY B 1 209 ? 1.409 49.611 109.343 1.00 31.26 209 GLY B CA 1
ATOM 3669 C C . GLY B 1 209 ? 0.540 49.586 108.096 1.00 31.02 209 GLY B C 1
ATOM 3670 O O . GLY B 1 209 ? -0.687 49.697 108.179 1.00 30.07 209 GLY B O 1
ATOM 3671 N N . SER B 1 210 ? 1.181 49.439 106.939 1.00 29.63 210 SER B N 1
ATOM 3672 C CA . SER B 1 210 ? 0.468 49.415 105.663 1.00 30.51 210 SER B CA 1
ATOM 3673 C C . SER B 1 210 ? -0.621 48.343 105.612 1.00 30.50 210 SER B C 1
ATOM 3674 O O . SER B 1 210 ? -1.585 48.462 104.844 1.00 31.50 210 SER B O 1
ATOM 3677 N N . MET B 1 211 ? -0.471 47.295 106.419 1.00 29.89 211 MET B N 1
ATOM 3678 C CA . MET B 1 211 ? -1.473 46.239 106.445 1.00 29.43 211 MET B CA 1
ATOM 3679 C C . MET B 1 211 ? -2.792 46.828 106.915 1.00 30.15 211 MET B C 1
ATOM 3680 O O . MET B 1 211 ? -3.861 46.402 106.476 1.00 29.82 211 MET B O 1
ATOM 3685 N N . LYS B 1 212 ? -2.722 47.820 107.802 1.00 32.12 212 LYS B N 1
ATOM 3686 C CA . LYS B 1 212 ? -3.942 48.465 108.285 1.00 32.22 212 LYS B CA 1
ATOM 3687 C C . LYS B 1 212 ? -4.607 49.200 107.120 1.00 30.54 212 LYS B C 1
ATOM 3688 O O . LYS B 1 212 ? -5.834 49.236 107.005 1.00 29.44 212 LYS B O 1
ATOM 3694 N N . VAL B 1 213 ? -3.779 49.774 106.253 1.00 28.07 213 VAL B N 1
ATOM 3695 C CA . VAL B 1 213 ? -4.258 50.505 105.086 1.00 27.70 213 VAL B CA 1
ATOM 3696 C C . VAL B 1 213 ? -5.007 49.561 104.137 1.00 27.54 213 VAL B C 1
ATOM 3697 O O . VAL B 1 213 ? -6.103 49.876 103.659 1.00 26.51 213 VAL B O 1
ATOM 3701 N N . LEU B 1 214 ? -4.412 48.399 103.883 1.00 25.47 214 LEU B N 1
ATOM 3702 C CA . LEU B 1 214 ? -5.005 47.408 102.987 1.00 24.59 214 LEU B CA 1
ATOM 3703 C C . LEU B 1 214 ? -6.340 46.899 103.522 1.00 25.08 214 LEU B C 1
ATOM 3704 O O . LEU B 1 214 ? -7.337 46.869 102.800 1.00 24.98 214 LEU B O 1
ATOM 3709 N N . GLU B 1 215 ? -6.353 46.502 104.790 1.00 25.79 215 GLU B N 1
ATOM 3710 C CA . GLU B 1 215 ? -7.562 45.988 105.418 1.00 27.56 215 GLU B CA 1
ATOM 3711 C C . GLU B 1 215 ? -8.702 46.991 105.347 1.00 28.00 215 GLU B C 1
ATOM 3712 O O . GLU B 1 215 ? -9.823 46.647 104.973 1.00 29.99 215 GLU B O 1
ATOM 3718 N N . LYS B 1 216 ? -8.417 48.236 105.703 1.00 29.29 216 LYS B N 1
ATOM 3719 C CA . LYS B 1 216 ? -9.438 49.274 105.678 1.00 28.80 216 LYS B CA 1
ATOM 3720 C C . LYS B 1 216 ? -9.939 49.536 104.261 1.00 27.35 216 LYS B C 1
ATOM 3721 O O . LYS B 1 216 ? -11.137 49.709 104.042 1.00 27.50 216 LYS B O 1
ATOM 3727 N N . ARG B 1 217 ? -9.035 49.570 103.289 1.00 26.01 217 ARG B N 1
ATOM 3728 C CA . ARG B 1 217 ? -9.475 49.805 101.919 1.00 26.63 217 ARG B CA 1
ATOM 3729 C C . ARG B 1 217 ? -10.397 48.681 101.436 1.00 27.06 217 ARG B C 1
ATOM 3730 O O . ARG B 1 217 ? -11.466 48.935 100.873 1.00 25.64 217 ARG B O 1
ATOM 3738 N N . LEU B 1 218 ? -9.983 47.436 101.651 1.00 27.55 218 LEU B N 1
ATOM 3739 C CA . LEU B 1 218 ? -10.800 46.306 101.220 1.00 29.00 218 LEU B CA 1
ATOM 3740 C C . LEU B 1 218 ? -12.144 46.286 101.962 1.00 29.09 218 LEU B C 1
ATOM 3741 O O . LEU B 1 218 ? -13.187 46.010 101.369 1.00 28.01 218 LEU B O 1
ATOM 3746 N N . LYS B 1 219 ? -12.132 46.583 103.257 1.00 30.02 219 LYS B N 1
ATOM 3747 C CA . LYS B 1 219 ? -13.390 46.599 103.991 1.00 31.50 219 LYS B CA 1
ATOM 3748 C C . LYS B 1 219 ? -14.259 47.780 103.566 1.00 31.07 219 LYS B C 1
ATOM 3749 O O . LYS B 1 219 ? -15.480 47.671 103.544 1.00 32.15 219 LYS B O 1
ATOM 3755 N N . ASP B 1 220 ? -13.639 48.906 103.222 1.00 29.55 220 ASP B N 1
ATOM 3756 C CA . ASP B 1 220 ? -14.412 50.066 102.774 1.00 29.20 220 ASP B CA 1
ATOM 3757 C C . ASP B 1 220 ? -15.071 49.754 101.440 1.00 28.87 220 ASP B C 1
ATOM 3758 O O . ASP B 1 220 ? -16.094 50.345 101.091 1.00 27.65 220 ASP B O 1
ATOM 3763 N N . MET B 1 221 ? -14.478 48.825 100.691 1.00 28.61 221 MET B N 1
ATOM 3764 C CA . MET B 1 221 ? -15.021 48.426 99.393 1.00 29.76 221 MET B CA 1
ATOM 3765 C C . MET B 1 221 ? -16.120 47.381 99.565 1.00 30.12 221 MET B C 1
ATOM 3766 O O . MET B 1 221 ? -16.814 47.036 98.616 1.00 30.36 221 MET B O 1
ATOM 3771 N N . GLY B 1 222 ? -16.261 46.866 100.779 1.00 31.01 222 GLY B N 1
ATOM 3772 C CA . GLY B 1 222 ? -17.300 45.890 101.039 1.00 33.45 222 GLY B CA 1
ATOM 3773 C C . GLY B 1 222 ? -16.891 44.430 101.027 1.00 34.73 222 GLY B C 1
ATOM 3774 O O . GLY B 1 222 ? -17.754 43.557 101.069 1.00 35.21 222 GLY B O 1
ATOM 3775 N N . PHE B 1 223 ? -15.590 44.153 100.981 1.00 33.68 223 PHE B N 1
ATOM 3776 C CA . PHE B 1 223 ? -15.123 42.771 100.961 1.00 34.56 223 PHE B CA 1
ATOM 3777 C C . PHE B 1 223 ? -15.002 42.144 102.346 1.00 34.59 223 PHE B C 1
ATOM 3778 O O . PHE B 1 223 ? -14.805 42.848 103.341 1.00 33.95 223 PHE B O 1
ATOM 3786 N N . GLN B 1 224 ? -15.136 40.820 102.401 1.00 34.31 224 GLN B N 1
ATOM 3787 C CA . GLN B 1 224 ? -14.938 40.093 103.650 1.00 35.05 224 GLN B CA 1
ATOM 3788 C C . GLN B 1 224 ? -13.427 39.953 103.659 1.00 32.49 224 GLN B C 1
ATOM 3789 O O . GLN B 1 224 ? -12.825 39.664 102.626 1.00 31.24 224 GLN B O 1
ATOM 3795 N N . TYR B 1 225 ? -12.814 40.135 104.818 1.00 32.65 225 TYR B N 1
ATOM 3796 C CA . TYR B 1 225 ? -11.361 40.112 104.901 1.00 31.83 225 TYR B CA 1
ATOM 3797 C C . TYR B 1 225 ? -10.793 39.288 106.040 1.00 31.27 225 TYR B C 1
ATOM 3798 O O . TYR B 1 225 ? -11.351 39.269 107.130 1.00 32.25 225 TYR B O 1
ATOM 3807 N N . SER B 1 226 ? -9.673 38.620 105.780 1.00 29.68 226 SER B N 1
ATOM 3808 C CA . SER B 1 226 ? -8.973 37.857 106.810 1.00 29.58 226 SER B CA 1
ATOM 3809 C C . SER B 1 226 ? -7.492 37.928 106.460 1.00 28.57 226 SER B C 1
ATOM 3810 O O . SER B 1 226 ? -7.125 38.079 105.291 1.00 28.96 226 SER B O 1
ATOM 3813 N N . CYS B 1 227 ? -6.640 37.830 107.469 1.00 28.73 227 CYS B N 1
ATOM 3814 C CA . CYS B 1 227 ? -5.201 37.898 107.252 1.00 29.68 227 CYS B CA 1
ATOM 3815 C C . CYS B 1 227 ? -4.537 36.835 108.112 1.00 29.60 227 CYS B C 1
ATOM 3816 O O . CYS B 1 227 ? -4.925 36.629 109.262 1.00 28.91 227 CYS B O 1
ATOM 3819 N N . ILE B 1 228 ? -3.536 36.168 107.550 1.00 30.18 228 ILE B N 1
A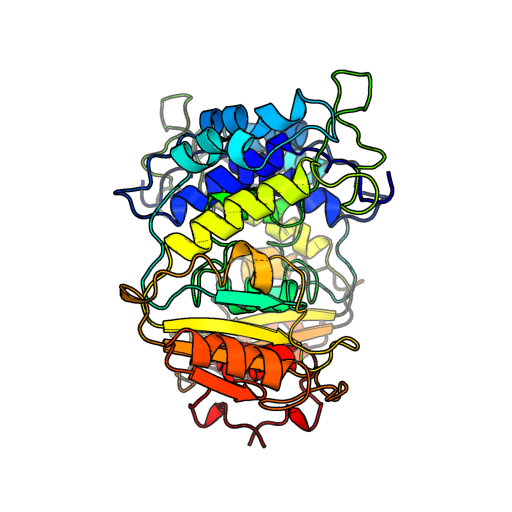TOM 3820 C CA . ILE B 1 228 ? -2.821 35.109 108.248 1.00 29.17 228 ILE B CA 1
ATOM 3821 C C . ILE B 1 228 ? -1.324 35.371 108.198 1.00 29.98 228 ILE B C 1
ATOM 3822 O O . ILE B 1 228 ? -0.765 35.594 107.122 1.00 31.06 228 ILE B O 1
ATOM 3827 N N . ASN B 1 229 ? -0.679 35.349 109.359 1.00 28.38 229 ASN B N 1
ATOM 3828 C CA . ASN B 1 229 ? 0.758 35.542 109.421 1.00 28.36 229 ASN B CA 1
ATOM 3829 C C . ASN B 1 229 ? 1.422 34.205 109.141 1.00 29.42 229 ASN B C 1
ATOM 3830 O O . ASN B 1 229 ? 1.060 33.189 109.734 1.00 28.57 229 ASN B O 1
ATOM 3835 N N . ASP B 1 230 ? 2.378 34.202 108.221 1.00 29.31 230 ASP B N 1
ATOM 3836 C CA . ASP B 1 230 ? 3.118 32.992 107.909 1.00 28.78 230 ASP B CA 1
ATOM 3837 C C . ASP B 1 230 ? 2.283 31.738 107.687 1.00 28.74 230 ASP B C 1
ATOM 3838 O O . ASP B 1 230 ? 2.475 30.720 108.357 1.00 25.98 230 ASP B O 1
ATOM 3843 N N . TYR B 1 231 ? 1.363 31.832 106.728 1.00 28.90 231 TYR B N 1
ATOM 3844 C CA . TYR B 1 231 ? 0.487 30.731 106.339 1.00 28.66 231 TYR B CA 1
ATOM 3845 C C . TYR B 1 231 ? 1.337 29.451 106.284 1.00 28.70 231 TYR B C 1
ATOM 3846 O O . TYR B 1 231 ? 2.305 29.359 105.523 1.00 27.57 231 TYR B O 1
ATOM 3855 N N . ARG B 1 232 ? 0.962 28.469 107.100 1.00 28.89 232 ARG B N 1
ATOM 3856 C CA . ARG B 1 232 ? 1.698 27.212 107.236 1.00 29.12 232 ARG B CA 1
ATOM 3857 C C . ARG B 1 232 ? 2.242 26.501 105.989 1.00 27.43 232 ARG B C 1
ATOM 3858 O O . ARG B 1 232 ? 3.438 26.200 105.924 1.00 26.01 232 ARG B O 1
ATOM 3866 N N . PRO B 1 233 ? 1.386 26.202 104.997 1.00 26.09 233 PRO B N 1
ATOM 3867 C CA . PRO B 1 233 ? 1.925 25.521 103.810 1.00 26.00 233 PRO B CA 1
ATOM 3868 C C . PRO B 1 233 ? 3.099 26.279 103.192 1.00 26.25 233 PRO B C 1
ATOM 3869 O O . PRO B 1 233 ? 4.093 25.677 102.770 1.00 26.78 233 PRO B O 1
ATOM 3873 N N . VAL B 1 234 ? 2.985 27.603 103.142 1.00 25.29 234 VAL B N 1
ATOM 3874 C CA . VAL B 1 234 ? 4.045 28.429 102.576 1.00 24.24 234 VAL B CA 1
ATOM 3875 C C . VAL B 1 234 ? 5.258 28.448 103.507 1.00 25.68 234 VAL B C 1
ATOM 3876 O O . VAL B 1 234 ? 6.397 28.412 103.040 1.00 25.06 234 VAL B O 1
ATOM 3880 N N . LYS B 1 235 ? 5.021 28.495 104.819 1.00 25.17 235 LYS B N 1
ATOM 3881 C CA . LYS B 1 235 ? 6.130 28.481 105.781 1.00 26.12 235 LYS B CA 1
ATOM 3882 C C . LYS B 1 235 ? 6.921 27.184 105.604 1.00 25.64 235 LYS B C 1
ATOM 3883 O O . LYS B 1 235 ? 8.155 27.178 105.632 1.00 25.52 235 LYS B O 1
ATOM 3889 N N . LEU B 1 236 ? 6.211 26.077 105.416 1.00 24.61 236 LEU B N 1
ATOM 3890 C CA . LEU B 1 236 ? 6.885 24.800 105.215 1.00 25.66 236 LEU B CA 1
ATOM 3891 C C . LEU B 1 236 ? 7.801 24.877 103.985 1.00 25.96 236 LEU B C 1
ATOM 3892 O O . LEU B 1 236 ? 8.939 24.403 104.024 1.00 25.88 236 LEU B O 1
ATOM 3897 N N . LEU B 1 237 ? 7.317 25.494 102.908 1.00 24.20 237 LEU B N 1
ATOM 3898 C CA . LEU B 1 237 ? 8.112 25.624 101.685 1.00 24.80 237 LEU B CA 1
ATOM 3899 C C . LEU B 1 237 ? 9.371 26.449 101.949 1.00 24.51 237 LEU B C 1
ATOM 3900 O O . LEU B 1 237 ? 10.461 26.069 101.536 1.00 24.66 237 LEU B O 1
ATOM 3905 N N . GLN B 1 238 ? 9.225 27.577 102.637 1.00 26.80 238 GLN B N 1
ATOM 3906 C CA . GLN B 1 238 ? 10.384 28.410 102.966 1.00 27.97 238 GLN B CA 1
ATOM 3907 C C . GLN B 1 238 ? 11.383 27.573 103.765 1.00 28.40 238 GLN B C 1
ATOM 3908 O O . GLN B 1 238 ? 12.593 27.634 103.548 1.00 29.17 238 GLN B O 1
ATOM 3914 N N . CYS B 1 239 ? 10.856 26.799 104.704 1.00 28.65 239 CYS B N 1
ATOM 3915 C CA . CYS B 1 239 ? 11.677 25.963 105.570 1.00 30.09 239 CYS B CA 1
ATOM 3916 C C . CYS B 1 239 ? 12.578 24.959 104.864 1.00 30.73 239 CYS B C 1
ATOM 3917 O O . CYS B 1 239 ? 13.612 24.558 105.413 1.00 30.14 239 CYS B O 1
ATOM 3920 N N . VAL B 1 240 ? 12.189 24.545 103.661 1.00 28.72 240 VAL B N 1
ATOM 3921 C CA . VAL B 1 240 ? 12.982 23.589 102.890 1.00 28.78 240 VAL B CA 1
ATOM 3922 C C . VAL B 1 240 ? 14.445 24.019 102.816 1.00 29.60 240 VAL B C 1
ATOM 3923 O O . VAL B 1 240 ? 15.346 23.178 102.747 1.00 30.18 240 VAL B O 1
ATOM 3927 N N . ASP B 1 241 ? 14.674 25.330 102.835 1.00 30.30 241 ASP B N 1
ATOM 3928 C CA . ASP B 1 241 ? 16.024 25.878 102.764 1.00 31.49 241 ASP B CA 1
ATOM 3929 C C . ASP B 1 241 ? 16.608 26.254 104.125 1.00 32.61 241 ASP B C 1
ATOM 3930 O O . ASP B 1 241 ? 17.694 26.827 104.200 1.00 33.31 241 ASP B O 1
ATOM 3935 N N . HIS B 1 242 ? 15.888 25.931 105.193 1.00 33.73 242 HIS B N 1
ATOM 3936 C CA . HIS B 1 242 ? 16.336 26.234 106.557 1.00 35.28 242 HIS B CA 1
ATOM 3937 C C . HIS B 1 242 ? 15.885 25.095 107.469 1.00 34.96 242 HIS B C 1
ATOM 3938 O O . HIS B 1 242 ? 15.358 25.328 108.554 1.00 37.12 242 HIS B O 1
ATOM 3945 N N . SER B 1 243 ? 16.100 23.863 107.020 1.00 34.84 243 SER B N 1
ATOM 3946 C CA . SER B 1 243 ? 15.681 22.682 107.764 1.00 35.28 243 SER B CA 1
ATOM 3947 C C . SER B 1 243 ? 16.173 22.582 109.208 1.00 36.46 243 SER B C 1
ATOM 3948 O O . SER B 1 243 ? 15.511 21.951 110.035 1.00 35.38 243 SER B O 1
ATOM 3951 N N . THR B 1 244 ? 17.316 23.192 109.518 1.00 36.73 244 THR B N 1
ATOM 3952 C CA . THR B 1 244 ? 17.848 23.132 110.880 1.00 38.86 244 THR B CA 1
ATOM 3953 C C . THR B 1 244 ? 17.431 24.313 111.754 1.00 39.97 244 THR B C 1
ATOM 3954 O O . THR B 1 244 ? 17.524 24.245 112.976 1.00 40.09 244 THR B O 1
ATOM 3958 N N . HIS B 1 245 ? 16.974 25.395 111.135 1.00 40.54 245 HIS B N 1
ATOM 3959 C CA . HIS B 1 245 ? 16.559 26.567 111.897 1.00 40.73 245 HIS B CA 1
ATOM 3960 C C . HIS B 1 245 ? 15.417 26.204 112.848 1.00 41.73 245 HIS B C 1
ATOM 3961 O O . HIS B 1 245 ? 14.536 25.424 112.497 1.00 42.14 245 HIS B O 1
ATOM 3968 N N . PRO B 1 246 ? 15.428 26.758 114.074 1.00 43.22 246 PRO B N 1
ATOM 3969 C CA . PRO B 1 246 ? 14.383 26.481 115.066 1.00 43.11 246 PRO B CA 1
ATOM 3970 C C . PRO B 1 246 ? 12.950 26.767 114.608 1.00 43.21 246 PRO B C 1
ATOM 3971 O O . PRO B 1 246 ? 12.014 26.099 115.046 1.00 42.85 246 PRO B O 1
ATOM 3975 N N . ASP B 1 247 ? 12.766 27.753 113.737 1.00 44.07 247 ASP B N 1
ATOM 3976 C CA . ASP B 1 247 ? 11.421 28.051 113.245 1.00 44.44 247 ASP B CA 1
ATOM 3977 C C . ASP B 1 247 ? 10.910 26.870 112.424 1.00 42.66 247 ASP B C 1
ATOM 3978 O O . ASP B 1 247 ? 9.705 26.684 112.254 1.00 41.69 247 ASP B O 1
ATOM 3983 N N . CYS B 1 248 ? 11.844 26.068 111.926 1.00 40.83 248 CYS B N 1
ATOM 3984 C CA . CYS B 1 248 ? 11.509 24.937 111.073 1.00 39.68 248 CYS B CA 1
ATOM 3985 C C . CYS B 1 248 ? 11.576 23.542 111.692 1.00 40.33 248 CYS B C 1
ATOM 3986 O O . CYS B 1 248 ? 11.343 22.546 111.003 1.00 39.30 248 CYS B O 1
ATOM 3989 N N . ALA B 1 249 ? 11.886 23.462 112.982 1.00 40.52 249 ALA B N 1
ATOM 3990 C CA . ALA B 1 249 ? 11.967 22.173 113.662 1.00 41.12 249 ALA B CA 1
ATOM 3991 C C . ALA B 1 249 ? 10.600 21.491 113.680 1.00 42.42 249 ALA B C 1
ATOM 3992 O O . ALA B 1 249 ? 9.586 22.115 114.004 1.00 42.01 249 ALA B O 1
ATOM 3994 N N . LEU B 1 250 ? 10.579 20.210 113.325 1.00 44.66 250 LEU B N 1
ATOM 3995 C CA . LEU B 1 250 ? 9.339 19.441 113.296 1.00 47.43 250 LEU B CA 1
ATOM 3996 C C . LEU B 1 250 ? 9.002 18.868 114.669 1.00 49.53 250 LEU B C 1
ATOM 3997 O O . LEU B 1 250 ? 9.886 18.646 115.497 1.00 49.25 250 LEU B O 1
ATOM 4002 N N . LYS B 1 251 ? 7.716 18.628 114.897 1.00 51.52 251 LYS B N 1
ATOM 4003 C CA . LYS B 1 251 ? 7.239 18.088 116.165 1.00 54.02 251 LYS B CA 1
ATOM 4004 C C . LYS B 1 251 ? 7.776 16.678 116.392 1.00 54.74 251 LYS B C 1
ATOM 4005 O O . LYS B 1 251 ? 8.235 16.048 115.415 1.00 55.45 251 LYS B O 1
#

Secondary structure (DSSP, 8-state):
--EEPPPTTHHHHHHHHHHHHHHHS-GGG----HHHHHHHHGGGGSS-TT---GGGGHHHHHHH-----TT-EEEESS-HHHHHHHHTTTTS-EEGGGSHHHHTTTT----B-SSSSSB-SSEE--TTT-S--HHHHHHHHHHHHHHHT--EEEEEEEETT-TT-S--SSSHIIIIIGGG--GGGEEEEEEEEE--SS---S--TTSTHHHHHHHHHHHTT--EEEEET-HHHHHHHHTT-TTSGGG-B-/--EE-PPTTHHHHHHHHHHHHHTTS-TTT----HHHHHHHHHHHHSS-TT---GGGGHHHHHHH-----TT--EEESS-HHHHHHHHTTTTS---GGGSHHHHTTTT----B-SSSSSB-SSEE--TTT-SS-HHHHHHHHHHHHHHHT--EEEEEEEETT-TT-SS-SSSHIIIIIGGG--GGGEEEEEEEEE--SS---S--TTSTHHHHHHHHHHHTT--EEEEET-HHHHHHHHTT-TTSGGG-B-

Solvent-accessible surface area: 21480 Å² total; per-residue (Å²): 81,159,37,113,6,8,14,65,86,6,119,50,12,0,13,2,27,0,6,54,2,44,74,73,9,62,96,160,49,86,133,21,84,19,72,32,0,14,74,7,1,70,55,0,11,99,71,55,1,35,60,0,85,35,63,39,0,66,96,0,5,99,66,0,122,9,74,10,63,137,55,80,0,1,3,76,27,62,12,50,105,35,0,34,48,4,0,35,70,35,126,27,23,20,0,17,11,11,0,0,0,0,41,0,1,15,117,23,11,0,0,38,62,120,104,70,98,28,42,17,131,160,17,3,6,38,67,131,34,25,110,42,2,0,33,31,0,1,51,25,32,0,4,37,12,1,0,87,22,0,14,0,20,0,18,0,0,0,23,0,12,43,111,113,4,0,7,38,99,148,29,73,2,0,60,60,15,1,69,32,13,58,96,151,75,19,67,86,2,20,0,0,0,4,16,86,20,56,26,83,93,65,19,13,33,35,80,48,19,0,140,77,0,41,132,76,0,108,100,45,56,13,117,37,42,35,65,69,38,55,97,17,0,20,0,11,19,0,5,66,81,22,138,51,103,74,0,27,26,173,105,167,32,116,12,7,23,61,79,4,124,53,12,0,12,1,30,0,8,61,1,51,73,65,8,52,112,160,48,87,128,22,84,20,78,30,1,11,86,8,2,58,76,0,3,83,56,35,0,31,51,0,83,34,63,36,0,62,108,1,3,102,78,0,122,8,69,10,64,125,47,62,0,1,2,78,23,62,16,50,115,34,0,37,47,4,0,32,76,32,136,33,24,18,0,17,12,10,0,0,0,0,40,1,1,15,119,22,7,1,0,44,65,116,104,78,100,31,40,17,125,158,16,2,4,33,65,124,43,24,114,49,3,1,31,34,0,2,51,25,38,0,3,38,10,1,0,87,21,0,18,0,24,0,18,0,0,0,25,0,10,40,110,127,4,0,7,37,123,164,18,74,2,2,57,62,15,0,67,30,14,60,103,161,76,17,64,76,1,18,0,0,0,4,16,88,21,56,26,80,92,58,19,16,32,40,79,43,19,0,130,73,0,47,138,78,0,108,106,68,51,15,121,36,42,35,61,69,38,56,101,16,0,22,0,12,20,0,5,67,81,25,132,56,104,71,0,23,15,163

Organism: Homo sapiens (NCBI:txid9606)

Sequence (500 aa):
WRAEGTSAHLRDIFLGRCAEYRALLSPEQRNKDCTAIWEAFKVALDKDPCSVLPSDYDLFITLSRHSIPRDKSLFWENSHLLVNSFADNTRRFMPLSDVLYGRVADFLSWCRQKADSGLDYQSCPTSEDCENNPVDSFWKRASIQYSKDSSGVIHVMLNGSEPTGAYPIKGFFADYEIPNLQKEKITRIEIWVMHEIGGPNVESCGEGSMKVLEKRLKDMGFQYSCINDYRPVKLLQCVDHSTHPDCALKWRAEGTSAHLRDIFLGRCAEYRALLSPEQRNKDCTAIWEAFKVALDKDPCSVLPSDYDLFITLSRHSIPRDKSLFWENSHLLVNSFADNTRRFMPLSDVLYGRVADFLSWCRQKADSGLDYQSCPTSEDCENNPVDSFWKRASIQYSKDSSGVIHVMLNGSEPTGAYPIKGFFADYEIPNLQKEKITRIEIWVMHEIGGPNVESCGEGSMKVLEKRLKDMGFQYSCINDYRPVKLLQCVDHSTHPDCALK

B-factor: mean 36.33, std 11.19, range [17.17, 83.11]

GO terms:
  GO:0061809 NAD+ nucleosidase activity, cyclic ADP-ribose generating (F, IDA)
  GO:0001952 regulation of cell-matrix adhesion (P, IDA)
  GO:0001931 uropod (C, IDA)
  GO:0005886 plasma membrane (C, IDA)
  GO:0032956 regulation of actin cytoskeleton organization (P, IDA)
  GO:0050727 regulation of inflammatory response (P, IDA)
  GO:0090022 regulation of neutrophil chemotaxis (P, IDA)
  GO:0008284 positive regulation of cell population proliferation (P, IDA)
  GO:0002691 regulation of cellular extravasation (P, TAS)
  GO:0050848 regulation of calcium-mediated signaling (P, TAS)
  GO:2001044 regulation of integrin-mediated signaling pathway (P, TAS)
  GO:0090322 regulation of superoxide metabolic process (P, TAS)
  GO:0006959 humoral immune response (P, IC)
  GO:0007165 signal transduction (P, TAS)
  GO:0050848 regulation of calcium-mediated signaling (P, IMP)
  GO:0035579 specific granule membrane (C, TAS)
  GO:0005576 extracellular region (C, TAS)
  GO:0005886 plasma membrane (C, TAS)
  GO:0070062 extracellular exosome (C, HDA)

CATH classification: 1.20.82.10 (+1 more: 3.40.50.720)

Nearest PDB structures (foldseek):
  1isf-assembly1_B  TM=1.003E+00  e=4.532E-54  Homo sapiens
  3i9l-assembly1_B  TM=9.024E-01  e=9.480E-28  Aplysia californica
  3zwn-assembly1_A  TM=8.986E-01  e=3.497E-27  Aplysia californica
  1zvm-assembly3_C  TM=8.813E-01  e=2.727E-27  Homo sapiens
  1r0s-assembly1_B  TM=9.040E-01  e=6.910E-26  Aplysia californica

Foldseek 3Di:
DPAAFFDPPLPVLLLVQLVVLLVVDDPVLSPADSVVLVVQLCVQLQDAQQPAALCSSVVSCVRQDDAADAPQEEAEDPCVVLVCVLCPLVPRHQYLCNRSLNVSDVPGDWYYDRPDSHTTRHGGDDVVNHNRGSPNSNLLNSLLSSQLRYAEEYEYEFEQLDQVGRDDCDDCCNPRRVVRHDQVRYDAYEYEHEYQQVHDRNDAQCDDVNVVVVVVCVVVPGHYYYHYHDPVSVQVSCVVVCVRPVNDDD/DPAAFFDPPLVVLLLVQLVVLLVVDDPVPSPADSVVLVVLLCQQAQDAQQPRALVSSVSSCVRQPDAADAPQEEAEDDQLPLVCVLCPLVPRHQYLCNRSLNVSPPPGDWHADNPDRHTTRGGGDDVVNHNRGSVNNNVLNSLLSSQLRYAEEYEYEFEQLDQVGGDDCDDSCNPRRVVNHDQVRYQAYEYEHEYQQVGDRNDAQPDDCNVVVVVVCVVVPHHYYYHYHPPVSVQVSCVVVCPRPVNDDD

Radius of gyration: 24.55 Å; Cα contacts (8 Å, |Δi|>4): 1006; chains: 2; bounding box: 58×62×60 Å